Protein AF-0000000085142534 (afdb_homodimer)

Sequence (432 aa):
MHTCRMDHVSYAAGPEGLDATVARIAETLGIERIKGGVHPRFGTQNALFPMAGRQYLEVVEALDHPASLSAPFGQLVRARTEQGGGWMSWAVSTTDIGRFERRLGREAVPGNRRFPDGRELSWRQIGIKGTLADPQLPFILRWADGQEDMHPSQAAEPQATIERLNIAGSPERLAEWLGDDEDGQVQDVNIEYVAPSGTPGIVSVTFRTPKGEVTLMHTCRMDHVSYAAGPEGLDATVARIAETLGIERIKGGVHPRFGTQNALFPMAGRQYLEVVEALDHPASLSAPFGQLVRARTEQGGGWMSWAVSTTDIGRFERRLGREAVPGNRRFPDGRELSWRQIGIKGTLADPQLPFILRWADGQEDMHPSQAAEPQATIERLNIAGSPERLAEWLGDDEDGQVQDVNIEYVAPSGTPGIVSVTFRTPKGEVTL

pLDDT: mean 93.47, std 9.42, range [41.12, 98.88]

Radius of gyration: 22.51 Å; Cα contacts (8 Å, |Δi|>4): 1088; chains: 2; bounding box: 42×66×54 Å

Secondary structure (DSSP, 8-state):
----EEEEEEEE--TT-HHHHHHHHHHHHT---EEEEEETTTTEEEEEEEETTTEEEEEEEE-SSHHHHHSHHHHHHHHHHHTT-EEEEEEEE-S-HHHHHHHHTSPPEEEEEE-TTS-EEEEEEE---SSS--TTSPEEEEEPTT-GGGSGGGSS----EEEEEEEES-HHHHHHHH-TTS-S--BT--EEEE-TTSPSEEEEEEEEETTEEEE-/----EEEEEEEE--TT-HHHHHHHHHHHHT---EEEEEETTTTEEEEEEEETTTEEEEEEEE-SSHHHHHSHHHHHHHHHHHTT-EEEEEEEE-S-HHHHHHHHTSPPEEEEEE-TTS-EEEEEEE---SSS--TTSPEEEEEPTT-GGGSGGGSS----EEEEEEEES-HHHHHHHH-TTS-S--BT--EEEE-TTSPSEEEEEEEEETTEEEE-

Foldseek 3Di:
DKAWAWAEWEWADAPVDQVVRQVVVCVQQVHDKDFFFAWPQQQKGWIWAAAPPNYIYIYMYHHPDVNLVPPPVSVQSVVCRVVGITTGATEIETQCCVVLCVVVVHFFDKIWGADPVGDIWIKTWDADDDDDGQQQEHIYMYTDPPCSCVRRNNPDPHQKHFAEWEWQEDLVVQLVSVDDVYVSDHPPHHYDYDNPPDRTHTPWIWMQGPVGIDID/DKAWAWAEWEWADAPVDQVVRQVVVCVQQVHDKDFFFAWPQQQKGWIWAAAPPNYIYIYMYHHPDVNLVPPPVSVQSVVCNVVGITTGATEIETQCCVVLCVVVVHFFDKIWGADPVGDIWIKTWDADDDDDHQQQEHIYIYTDPPCSCVRRNNPDPHQKHFAEWEWQEDLVVQLVSVDDVHVSDHPPHHYDYDNPPDRTHTPWIWMQGPVGIDID

Solvent-accessible surface area (backbone atoms only — not comparable to full-atom values): 21788 Å² total; per-residue (Å²): 126,73,55,41,28,48,32,36,40,35,29,21,20,27,82,79,31,52,68,55,42,48,51,52,50,26,64,73,44,61,47,74,74,41,85,42,34,36,24,71,76,27,15,28,37,37,35,31,31,30,14,48,85,68,15,29,42,37,39,34,34,51,43,100,43,72,33,13,72,70,26,70,65,10,38,50,32,43,54,37,17,74,67,57,22,25,41,63,42,39,32,27,34,32,89,53,57,61,60,54,22,63,74,70,72,48,78,58,45,81,46,46,36,37,36,89,87,66,51,73,49,49,32,36,33,47,62,77,84,74,79,86,59,55,40,54,48,54,36,40,31,27,73,47,85,95,44,74,78,67,38,66,26,59,76,46,85,48,65,31,33,74,55,34,41,31,28,11,39,53,70,66,57,46,18,58,72,65,27,82,78,27,95,36,55,63,38,88,56,45,73,43,76,40,42,70,32,13,35,54,8,41,38,37,40,29,29,44,31,81,78,40,78,44,77,74,126,73,56,41,29,49,32,36,42,34,28,23,18,27,82,79,30,52,68,54,41,49,51,52,50,26,63,74,45,62,46,72,72,42,88,43,36,36,23,73,75,26,16,28,35,39,36,32,32,32,14,49,83,68,14,30,41,36,39,32,35,50,43,99,44,72,32,12,72,70,24,69,65,11,38,50,33,43,55,38,18,75,68,57,21,24,42,65,44,37,33,27,34,30,89,54,58,60,62,54,23,64,74,68,71,48,78,57,44,82,46,49,35,38,35,87,88,67,52,72,51,49,32,34,33,45,61,79,84,71,74,95,54,58,37,54,47,58,36,39,30,26,71,45,86,94,44,73,78,67,38,65,26,58,76,45,84,49,66,31,33,74,56,33,40,31,26,12,38,52,72,66,58,48,18,58,73,65,28,81,77,27,94,36,54,62,40,89,55,48,73,43,77,41,43,71,31,13,36,52,8,43,38,35,39,30,30,44,31,82,78,37,78,46,76,72

Structure (mmCIF, N/CA/C/O backbone):
data_AF-0000000085142534-model_v1
#
loop_
_entity.id
_entity.type
_entity.pdbx_description
1 polymer 'Glyoxalase-like domain-containing protein'
#
loop_
_atom_site.group_PDB
_atom_site.id
_atom_site.type_symbol
_atom_site.label_atom_id
_atom_site.label_alt_id
_atom_site.label_comp_id
_atom_site.label_asym_id
_atom_site.label_entity_id
_atom_site.label_seq_id
_atom_site.pdbx_PDB_ins_code
_atom_site.Cartn_x
_atom_site.Cartn_y
_atom_site.Cartn_z
_atom_site.occupancy
_atom_site.B_iso_or_equiv
_atom_site.auth_seq_id
_atom_site.auth_comp_id
_atom_site.auth_asym_id
_atom_site.auth_atom_id
_atom_site.pdbx_PDB_model_num
ATOM 1 N N . MET A 1 1 ? -18.672 -27.625 -3.578 1 50 1 MET A N 1
ATOM 2 C CA . MET A 1 1 ? -18.469 -26.297 -3.002 1 50 1 MET A CA 1
ATOM 3 C C . MET A 1 1 ? -17.203 -25.641 -3.574 1 50 1 MET A C 1
ATOM 5 O O . MET A 1 1 ? -16.141 -26.266 -3.604 1 50 1 MET A O 1
ATOM 9 N N . HIS A 1 2 ? -17.359 -24.656 -4.457 1 63.06 2 HIS A N 1
ATOM 10 C CA . HIS A 1 2 ? -16.25 -24.109 -5.234 1 63.06 2 HIS A CA 1
ATOM 11 C C . HIS A 1 2 ? -15.25 -23.375 -4.34 1 63.06 2 HIS A C 1
ATOM 13 O O . HIS A 1 2 ? -15.648 -22.516 -3.539 1 63.06 2 HIS A O 1
ATOM 19 N N . THR A 1 3 ? -14.031 -24.031 -4.09 1 83.44 3 THR A N 1
ATOM 20 C CA . THR A 1 3 ? -13.062 -23.656 -3.074 1 83.44 3 THR A CA 1
ATOM 21 C C . THR A 1 3 ? -11.945 -22.812 -3.686 1 83.44 3 THR A C 1
ATOM 23 O O . THR A 1 3 ? -11.625 -22.953 -4.867 1 83.44 3 THR A O 1
ATOM 26 N N . CYS A 1 4 ? -11.688 -21.781 -3.041 1 92.69 4 CYS A N 1
ATOM 27 C CA . CYS A 1 4 ? -10.477 -21.016 -3.326 1 92.69 4 CYS A CA 1
ATOM 28 C C . CYS A 1 4 ? -9.312 -21.5 -2.475 1 92.69 4 CYS A C 1
ATOM 30 O O . CYS A 1 4 ? -9.422 -21.594 -1.252 1 92.69 4 CYS A O 1
ATOM 32 N N . ARG A 1 5 ? -8.211 -21.828 -3.18 1 95.19 5 ARG A N 1
ATOM 33 C CA . ARG A 1 5 ? -7.023 -22.328 -2.49 1 95.19 5 ARG A CA 1
ATOM 34 C C . ARG A 1 5 ? -5.832 -21.391 -2.729 1 95.19 5 ARG A C 1
ATOM 36 O O . ARG A 1 5 ? -5.648 -20.891 -3.834 1 95.19 5 ARG A O 1
ATOM 43 N N . MET A 1 6 ? -5.023 -21.281 -1.663 1 97.25 6 MET A N 1
ATOM 44 C CA . MET A 1 6 ? -3.785 -20.531 -1.849 1 97.25 6 MET A CA 1
ATOM 45 C C . MET A 1 6 ? -2.953 -21.109 -2.982 1 97.25 6 MET A C 1
ATOM 47 O O . MET A 1 6 ? -2.752 -22.328 -3.041 1 97.25 6 MET A O 1
ATOM 51 N N . ASP A 1 7 ? -2.566 -20.266 -3.879 1 98.19 7 ASP A N 1
ATOM 52 C CA . ASP A 1 7 ? -1.769 -20.734 -5.008 1 98.19 7 ASP A CA 1
ATOM 53 C C . ASP A 1 7 ? -0.328 -20.234 -4.906 1 98.19 7 ASP A C 1
ATOM 55 O O . ASP A 1 7 ? 0.611 -21.031 -4.934 1 98.19 7 ASP A O 1
ATOM 59 N N . HIS A 1 8 ? -0.159 -18.891 -4.781 1 98.69 8 HIS A N 1
ATOM 60 C CA . HIS A 1 8 ? 1.217 -18.406 -4.691 1 98.69 8 HIS A CA 1
ATOM 61 C C . HIS A 1 8 ? 1.271 -16.969 -4.184 1 98.69 8 HIS A C 1
ATOM 63 O O . HIS A 1 8 ? 0.242 -16.297 -4.105 1 98.69 8 HIS A O 1
ATOM 69 N N . VAL A 1 9 ? 2.463 -16.578 -3.811 1 98.69 9 VAL A N 1
ATOM 70 C CA . VAL A 1 9 ? 2.805 -15.195 -3.488 1 98.69 9 VAL A CA 1
ATOM 71 C C . VAL A 1 9 ? 3.807 -14.664 -4.508 1 98.69 9 VAL A C 1
ATOM 73 O O . VAL A 1 9 ? 4.652 -15.406 -5.008 1 98.69 9 VAL A O 1
ATOM 76 N N . SER A 1 10 ? 3.631 -13.391 -4.785 1 98.5 10 SER A N 1
ATOM 77 C CA . SER A 1 10 ? 4.492 -12.758 -5.777 1 98.5 10 SER A CA 1
ATOM 78 C C . SER A 1 10 ? 5.348 -11.664 -5.152 1 98.5 10 SER A C 1
ATOM 80 O O . SER A 1 10 ? 4.836 -10.805 -4.434 1 98.5 10 SER A O 1
ATOM 82 N N . TYR A 1 11 ? 6.598 -11.719 -5.418 1 98.81 11 TYR A N 1
ATOM 83 C CA . TYR A 1 11 ? 7.641 -10.797 -4.98 1 98.81 11 TYR A CA 1
ATOM 84 C C . TYR A 1 11 ? 8.25 -10.055 -6.164 1 98.81 11 TYR A C 1
ATOM 86 O O . TYR A 1 11 ? 8.828 -10.68 -7.062 1 98.81 11 TYR A O 1
ATOM 94 N N . ALA A 1 12 ? 8.148 -8.75 -6.215 1 98.44 12 ALA A N 1
ATOM 95 C CA . ALA A 1 12 ? 8.758 -7.98 -7.293 1 98.44 12 ALA A CA 1
ATOM 96 C C . ALA A 1 12 ? 10.258 -7.82 -7.07 1 98.44 12 ALA A C 1
ATOM 98 O O . ALA A 1 12 ? 10.695 -7.473 -5.969 1 98.44 12 ALA A O 1
ATOM 99 N N . ALA A 1 13 ? 11.023 -8.062 -8.086 1 98.75 13 ALA A N 1
ATOM 100 C CA . ALA A 1 13 ? 12.453 -7.785 -8.023 1 98.75 13 ALA A CA 1
ATOM 101 C C . ALA A 1 13 ? 12.719 -6.301 -7.801 1 98.75 13 ALA A C 1
ATOM 103 O O . ALA A 1 13 ? 11.992 -5.449 -8.32 1 98.75 13 ALA A O 1
ATOM 104 N N . GLY A 1 14 ? 13.75 -6.074 -7.047 1 96.81 14 GLY A N 1
ATOM 105 C CA . GLY A 1 14 ? 14.164 -4.691 -6.848 1 96.81 14 GLY A CA 1
ATOM 106 C C . GLY A 1 14 ? 14.914 -4.121 -8.039 1 96.81 14 GLY A C 1
ATOM 107 O O . GLY A 1 14 ? 15 -4.758 -9.086 1 96.81 14 GLY A O 1
ATOM 108 N N . PRO A 1 15 ? 15.398 -2.902 -7.797 1 94.44 15 PRO A N 1
ATOM 109 C CA . PRO A 1 15 ? 16.125 -2.24 -8.883 1 94.44 15 PRO A CA 1
ATOM 110 C C . PRO A 1 15 ? 17.391 -2.996 -9.281 1 94.44 15 PRO A C 1
ATOM 112 O O . PRO A 1 15 ? 17.922 -2.789 -10.383 1 94.44 15 PRO A O 1
ATOM 115 N N . GLU A 1 16 ? 17.891 -3.865 -8.414 1 96.94 16 GLU A N 1
ATOM 116 C CA . GLU A 1 16 ? 19.094 -4.656 -8.703 1 96.94 16 GLU A CA 1
ATOM 117 C C . GLU A 1 16 ? 18.797 -5.746 -9.727 1 96.94 16 GLU A C 1
ATOM 119 O O . GLU A 1 16 ? 19.703 -6.352 -10.281 1 96.94 16 GLU A O 1
ATOM 124 N N . GLY A 1 17 ? 17.531 -6.043 -9.961 1 97.94 17 GLY A N 1
ATOM 125 C CA . GLY A 1 17 ? 17.141 -6.969 -11.016 1 97.94 17 GLY A CA 1
ATOM 126 C C . GLY A 1 17 ? 16.75 -8.336 -10.492 1 9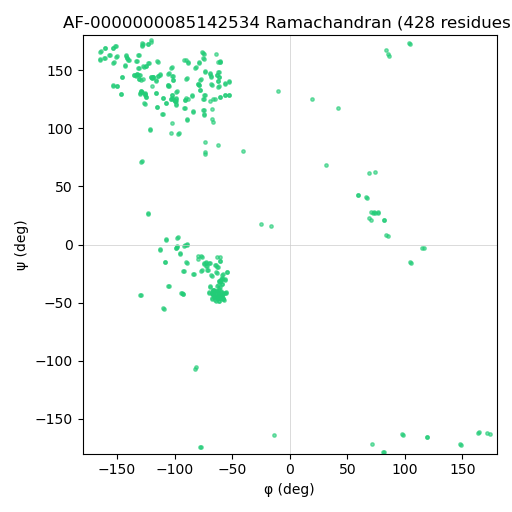7.94 17 GLY A C 1
ATOM 127 O O . GLY A 1 17 ? 16.938 -8.633 -9.312 1 97.94 17 GLY A O 1
ATOM 128 N N . LEU A 1 18 ? 16.266 -9.133 -11.391 1 98.5 18 LEU A N 1
ATOM 129 C CA . LEU A 1 18 ? 15.703 -10.43 -11.062 1 98.5 18 LEU A CA 1
ATOM 130 C C . LEU A 1 18 ? 16.766 -11.367 -10.5 1 98.5 18 LEU A C 1
ATOM 132 O O . LEU A 1 18 ? 16.562 -11.977 -9.445 1 98.5 18 LEU A O 1
ATOM 136 N N . ASP A 1 19 ? 17.859 -11.438 -11.156 1 98.31 19 ASP A N 1
ATOM 137 C CA . ASP A 1 19 ? 18.906 -12.383 -10.758 1 98.31 19 ASP A CA 1
ATOM 138 C C . ASP A 1 19 ? 19.406 -12.078 -9.352 1 98.31 19 ASP A C 1
ATOM 140 O O . ASP A 1 19 ? 19.547 -12.977 -8.523 1 98.31 19 ASP A O 1
ATOM 144 N N . ALA A 1 20 ? 19.656 -10.828 -9.07 1 98.62 20 ALA A N 1
ATOM 145 C CA . ALA A 1 20 ? 20.172 -10.43 -7.766 1 98.62 20 ALA A CA 1
ATOM 146 C C . ALA A 1 20 ? 19.125 -10.656 -6.672 1 98.62 20 ALA A C 1
ATOM 148 O O . ALA A 1 20 ? 19.453 -11.133 -5.582 1 98.62 20 ALA A O 1
ATOM 149 N N . THR A 1 21 ? 17.906 -10.344 -6.926 1 98.69 21 THR A N 1
ATOM 150 C CA . THR A 1 21 ? 16.828 -10.547 -5.973 1 98.69 21 THR A CA 1
ATOM 151 C C . THR A 1 21 ? 16.641 -12.023 -5.664 1 98.69 21 THR A C 1
ATOM 153 O O . THR A 1 21 ? 16.516 -12.414 -4.496 1 98.69 21 THR A O 1
ATOM 156 N N . VAL A 1 22 ? 16.672 -12.82 -6.695 1 98.75 22 VAL A N 1
ATOM 157 C CA . VAL A 1 22 ? 16.484 -14.266 -6.555 1 98.75 22 VAL A CA 1
ATOM 158 C C . VAL A 1 22 ? 17.625 -14.859 -5.742 1 98.75 22 VAL A C 1
ATOM 160 O O . VAL A 1 22 ? 17.406 -15.711 -4.875 1 98.75 22 VAL A O 1
ATOM 163 N N . ALA A 1 23 ? 18.812 -14.414 -6.078 1 98.62 23 ALA A N 1
ATOM 164 C CA . ALA A 1 23 ? 19.969 -14.906 -5.344 1 98.62 23 ALA A CA 1
ATOM 165 C C . ALA A 1 23 ? 19.844 -14.602 -3.855 1 98.62 23 ALA A C 1
ATOM 167 O O . ALA A 1 23 ? 20.125 -15.461 -3.016 1 98.62 23 ALA A O 1
ATOM 168 N N . ARG A 1 24 ? 19.438 -13.43 -3.51 1 98.38 24 ARG A N 1
ATOM 169 C CA . ARG A 1 24 ? 19.266 -13.031 -2.115 1 98.38 24 ARG A CA 1
ATOM 170 C C . ARG A 1 24 ? 18.203 -13.875 -1.43 1 98.38 24 ARG A C 1
ATOM 172 O O . ARG A 1 24 ? 18.391 -14.344 -0.309 1 98.38 24 ARG A O 1
ATOM 179 N N . ILE A 1 25 ? 17.109 -14.07 -2.061 1 98.62 25 ILE A N 1
ATOM 180 C CA . ILE A 1 25 ? 16 -14.828 -1.493 1 98.62 25 ILE A CA 1
ATOM 181 C C . ILE A 1 25 ? 16.406 -16.297 -1.317 1 98.62 25 ILE A C 1
ATOM 183 O O . ILE A 1 25 ? 16.141 -16.891 -0.275 1 98.62 25 ILE A O 1
ATOM 187 N N . ALA A 1 26 ? 17.047 -16.828 -2.355 1 98.69 26 ALA A N 1
ATOM 188 C CA . ALA A 1 26 ? 17.516 -18.203 -2.287 1 98.69 26 ALA A CA 1
ATOM 189 C C . ALA A 1 26 ? 18.469 -18.406 -1.114 1 98.69 26 ALA A C 1
ATOM 191 O O . ALA A 1 26 ? 18.359 -19.391 -0.377 1 98.69 26 ALA A O 1
ATOM 192 N N . GLU A 1 27 ? 19.391 -17.484 -0.995 1 98.56 27 GLU A N 1
ATOM 193 C CA . GLU A 1 27 ? 20.359 -17.547 0.106 1 98.56 27 GLU A CA 1
ATOM 194 C C . GLU A 1 27 ? 19.656 -17.453 1.456 1 98.56 27 GLU A C 1
ATOM 196 O O . GLU A 1 27 ? 19.953 -18.203 2.379 1 98.56 27 GLU A O 1
ATOM 201 N N . THR A 1 28 ? 18.734 -16.594 1.604 1 98.38 28 THR A N 1
ATOM 202 C CA . THR A 1 28 ? 18.031 -16.359 2.859 1 98.38 28 THR A CA 1
ATOM 203 C C . THR A 1 28 ? 17.188 -17.578 3.246 1 98.38 28 THR A C 1
ATOM 205 O O . THR A 1 28 ? 17.172 -17.984 4.41 1 98.38 28 THR A O 1
ATOM 208 N N . LEU A 1 29 ? 16.516 -18.141 2.248 1 98.44 29 LEU A N 1
ATOM 209 C CA . LEU A 1 29 ? 15.625 -19.266 2.512 1 98.44 29 LEU A CA 1
ATOM 210 C C . LEU A 1 29 ? 16.406 -20.578 2.555 1 98.44 29 LEU A C 1
ATOM 212 O O . LEU A 1 29 ? 15.93 -21.562 3.123 1 98.44 29 LEU A O 1
ATOM 216 N N . GLY A 1 30 ? 17.531 -20.625 1.888 1 98.44 30 GLY A N 1
ATOM 217 C CA . GLY A 1 30 ? 18.312 -21.844 1.8 1 98.44 30 GLY A CA 1
ATOM 218 C C . GLY A 1 30 ? 17.734 -22.859 0.83 1 98.44 30 GLY A C 1
ATOM 219 O O . GLY A 1 30 ? 17.797 -24.062 1.074 1 98.44 30 GLY A O 1
ATOM 220 N N . ILE A 1 31 ? 17.031 -22.375 -0.161 1 98.38 31 ILE A N 1
ATOM 221 C CA . ILE A 1 31 ? 16.438 -23.25 -1.152 1 98.38 31 ILE A CA 1
ATOM 222 C C . ILE A 1 31 ? 16.812 -22.781 -2.557 1 98.38 31 ILE A C 1
ATOM 224 O O . ILE A 1 31 ? 17.328 -21.672 -2.73 1 98.38 31 ILE A O 1
ATOM 228 N N . GLU A 1 32 ? 16.5 -23.578 -3.523 1 97.25 32 GLU A N 1
ATOM 229 C CA . GLU A 1 32 ? 16.938 -23.312 -4.895 1 97.25 32 GLU A CA 1
ATOM 230 C C . GLU A 1 32 ? 15.766 -22.812 -5.746 1 97.25 32 GLU A C 1
ATOM 232 O O . GLU A 1 32 ? 14.641 -23.281 -5.602 1 97.25 32 GLU A O 1
ATOM 237 N N . ARG A 1 33 ? 16.141 -21.969 -6.645 1 95.94 33 ARG A N 1
ATOM 238 C CA . ARG A 1 33 ? 15.164 -21.438 -7.59 1 95.94 33 ARG A CA 1
ATOM 239 C C . ARG A 1 33 ? 15.086 -22.312 -8.844 1 95.94 33 ARG A C 1
ATOM 241 O O . ARG A 1 33 ? 16.016 -23.078 -9.133 1 95.94 33 ARG A O 1
ATOM 248 N N . ILE A 1 34 ? 13.961 -22.172 -9.523 1 95.5 34 ILE A N 1
ATOM 249 C CA . ILE A 1 34 ? 13.789 -22.688 -10.875 1 95.5 34 ILE A CA 1
ATOM 250 C C . ILE A 1 34 ? 13.555 -21.531 -11.844 1 95.5 34 ILE A C 1
ATOM 252 O O . ILE A 1 34 ? 12.867 -20.562 -11.508 1 95.5 34 ILE A O 1
ATOM 256 N N . LYS A 1 35 ? 14.164 -21.688 -13.008 1 94.25 35 LYS A N 1
ATOM 257 C CA . LYS A 1 35 ? 13.867 -20.688 -14.031 1 94.25 35 LYS A CA 1
ATOM 258 C C . LYS A 1 35 ? 12.406 -20.75 -14.453 1 94.25 35 LYS A C 1
ATOM 260 O O . LYS A 1 35 ? 11.883 -21.812 -14.766 1 94.25 35 LYS A O 1
ATOM 265 N N . GLY A 1 36 ? 11.789 -19.719 -14.367 1 95.56 36 GLY A N 1
ATOM 266 C CA . GLY A 1 36 ? 10.414 -19.625 -14.82 1 95.56 36 GLY A CA 1
ATOM 267 C C . GLY A 1 36 ? 10.289 -19.406 -16.312 1 95.56 36 GLY A C 1
ATOM 268 O O . GLY A 1 36 ? 10.539 -20.312 -17.109 1 95.56 36 GLY A O 1
ATOM 269 N N . GLY A 1 37 ? 9.906 -18.141 -16.656 1 96.38 37 GLY A N 1
ATOM 270 C CA . GLY A 1 37 ? 9.742 -17.781 -18.062 1 96.38 37 GLY A CA 1
ATOM 271 C C . GLY A 1 37 ? 9.164 -16.391 -18.25 1 96.38 37 GLY A C 1
ATOM 272 O O . GLY A 1 37 ? 9.273 -15.539 -17.375 1 96.38 37 GLY A O 1
ATOM 273 N N . VAL A 1 38 ? 8.711 -16.25 -19.422 1 96.94 38 VAL A N 1
ATOM 274 C CA . VAL A 1 38 ? 8.219 -14.93 -19.812 1 96.94 38 VAL A CA 1
ATOM 275 C C . VAL A 1 38 ? 6.691 -14.938 -19.859 1 96.94 38 VAL A C 1
ATOM 277 O O . VAL A 1 38 ? 6.086 -15.93 -20.281 1 96.94 38 VAL A O 1
ATOM 280 N N . HIS A 1 39 ? 6.078 -13.891 -19.344 1 97.88 39 HIS A N 1
ATOM 281 C CA . HIS A 1 39 ? 4.672 -13.609 -19.578 1 97.88 39 HIS A CA 1
ATOM 282 C C . HIS A 1 39 ? 4.5 -12.602 -20.719 1 97.88 39 HIS A C 1
ATOM 284 O O . HIS A 1 39 ? 4.477 -11.391 -20.484 1 97.88 39 HIS A O 1
ATOM 290 N N . PRO A 1 40 ? 4.281 -13.047 -21.875 1 95.75 40 PRO A N 1
ATOM 291 C CA . PRO A 1 40 ? 4.227 -12.109 -23 1 95.75 40 PRO A CA 1
ATOM 292 C C . PRO A 1 40 ? 3.109 -11.078 -22.844 1 95.75 40 PRO A C 1
ATOM 294 O O . PRO A 1 40 ? 3.305 -9.898 -23.156 1 95.75 40 PRO A O 1
ATOM 297 N N . ARG A 1 41 ? 2.004 -11.469 -22.328 1 95.06 41 ARG A N 1
ATOM 298 C CA . ARG A 1 41 ? 0.839 -10.594 -22.234 1 95.06 41 ARG A CA 1
ATOM 299 C C . ARG A 1 41 ? 1.057 -9.5 -21.188 1 95.06 41 ARG A C 1
ATOM 301 O O . ARG A 1 41 ? 0.408 -8.453 -21.219 1 95.06 41 ARG A O 1
ATOM 308 N N . PHE A 1 42 ? 1.996 -9.789 -20.266 1 95.69 42 PHE A N 1
ATOM 309 C CA . PHE A 1 42 ? 2.195 -8.867 -19.141 1 95.69 42 PHE A CA 1
ATOM 310 C C . PHE A 1 42 ? 3.512 -8.109 -19.297 1 95.69 42 PHE A C 1
ATOM 312 O O . PHE A 1 42 ? 3.764 -7.141 -18.578 1 95.69 42 PHE A O 1
ATOM 319 N N . GLY A 1 43 ? 4.383 -8.594 -20.188 1 97.56 43 GLY A N 1
ATOM 320 C CA . GLY A 1 43 ? 5.711 -8.016 -20.312 1 97.56 43 GLY A CA 1
ATOM 321 C C . GLY A 1 43 ? 6.574 -8.242 -19.078 1 97.56 43 GLY A C 1
ATOM 322 O O . GLY A 1 43 ? 7.254 -7.324 -18.609 1 97.56 43 GLY A O 1
ATOM 323 N N . THR A 1 44 ? 6.504 -9.453 -18.5 1 98.12 44 THR A N 1
ATOM 324 C CA . THR A 1 44 ? 7.277 -9.773 -17.312 1 98.12 44 THR A CA 1
ATOM 325 C C . THR A 1 44 ? 8 -11.109 -17.469 1 98.12 44 THR A C 1
ATOM 327 O O . THR A 1 44 ? 7.703 -11.875 -18.391 1 98.12 44 THR A O 1
ATOM 330 N N . GLN A 1 45 ? 8.953 -11.344 -16.672 1 98.12 45 GLN A N 1
ATOM 331 C CA . GLN A 1 45 ? 9.586 -12.648 -16.484 1 98.12 45 GLN A CA 1
ATOM 332 C C . GLN A 1 45 ? 9.727 -12.992 -15.008 1 98.12 45 GLN A C 1
ATOM 334 O O . GLN A 1 45 ? 9.727 -12.102 -14.156 1 98.12 45 GLN A O 1
ATOM 339 N N . ASN A 1 46 ? 9.844 -14.32 -14.758 1 98.31 46 ASN A N 1
ATOM 340 C CA . ASN A 1 46 ? 9.859 -14.672 -13.336 1 98.31 46 ASN A CA 1
ATOM 341 C C . ASN A 1 46 ? 10.828 -15.82 -13.062 1 98.31 46 ASN A C 1
ATOM 343 O O . ASN A 1 46 ? 11.391 -16.406 -13.992 1 98.31 46 ASN A O 1
ATOM 347 N N . ALA A 1 47 ? 11.172 -15.961 -11.859 1 98.25 47 ALA A N 1
ATOM 348 C CA . ALA A 1 47 ? 11.75 -17.141 -11.234 1 98.25 47 ALA A CA 1
ATOM 349 C C . ALA A 1 47 ? 10.812 -17.734 -10.188 1 98.25 47 ALA A C 1
ATOM 351 O O . ALA A 1 47 ? 9.961 -17.031 -9.648 1 98.25 47 ALA A O 1
ATOM 352 N N . LEU A 1 48 ? 11.031 -18.984 -9.945 1 98.38 48 LEU A N 1
ATOM 353 C CA . LEU A 1 48 ? 10.055 -19.688 -9.117 1 98.38 48 LEU A CA 1
ATOM 354 C C . LEU A 1 48 ? 10.758 -20.453 -7.996 1 98.38 48 LEU A C 1
ATOM 356 O O . LEU A 1 48 ? 11.844 -21 -8.195 1 98.38 48 LEU A O 1
ATOM 360 N N . PHE A 1 49 ? 10.125 -20.531 -6.863 1 98.81 49 PHE A N 1
ATOM 361 C CA . PHE A 1 49 ? 10.461 -21.438 -5.77 1 98.81 49 PHE A CA 1
ATOM 362 C C . PHE A 1 49 ? 9.289 -22.344 -5.438 1 98.81 49 PHE A C 1
ATOM 364 O O . PHE A 1 49 ? 8.344 -21.938 -4.766 1 98.81 49 PHE A O 1
ATOM 371 N N . PRO A 1 50 ? 9.32 -23.594 -5.957 1 98.5 50 PRO A N 1
ATOM 372 C CA . PRO A 1 50 ? 8.242 -24.516 -5.594 1 98.5 50 PRO A CA 1
ATOM 373 C C . PRO A 1 50 ? 8.102 -24.703 -4.086 1 98.5 50 PRO A C 1
ATOM 375 O O . PRO A 1 50 ? 9.109 -24.781 -3.377 1 98.5 50 PRO A O 1
ATOM 378 N N . MET A 1 51 ? 6.934 -24.734 -3.602 1 98.62 51 MET A N 1
ATOM 379 C CA . MET A 1 51 ? 6.598 -24.953 -2.195 1 98.62 51 MET A CA 1
ATOM 380 C C . MET A 1 51 ? 5.676 -26.156 -2.027 1 98.62 51 MET A C 1
ATOM 382 O O . MET A 1 51 ? 4.957 -26.516 -2.957 1 98.62 51 MET A O 1
ATOM 386 N N . ALA A 1 52 ? 5.684 -26.734 -0.853 1 98.19 52 ALA A N 1
ATOM 387 C CA . ALA A 1 52 ? 4.723 -27.781 -0.539 1 98.19 52 ALA A CA 1
ATOM 388 C C . ALA A 1 52 ? 3.291 -27.266 -0.635 1 98.19 52 ALA A C 1
ATOM 390 O O . ALA A 1 52 ? 3.057 -26.062 -0.592 1 98.19 52 ALA A O 1
ATOM 391 N N . GLY A 1 53 ? 2.357 -28.234 -0.835 1 97.31 53 GLY A N 1
ATOM 392 C CA . GLY A 1 53 ? 0.949 -27.875 -0.849 1 97.31 53 GLY A CA 1
ATOM 393 C C . GLY A 1 53 ? 0.487 -27.328 -2.184 1 97.31 53 GLY A C 1
ATOM 394 O O . GLY A 1 53 ? -0.465 -26.547 -2.24 1 97.31 53 GLY A O 1
ATOM 395 N N . ARG A 1 54 ? 1.217 -27.625 -3.256 1 97.62 54 ARG A N 1
ATOM 396 C CA . ARG A 1 54 ? 0.917 -27.141 -4.598 1 97.62 54 ARG A CA 1
ATOM 397 C C . ARG A 1 54 ? 0.918 -25.625 -4.645 1 97.62 54 ARG A C 1
ATOM 399 O O . ARG A 1 54 ? 0.002 -25 -5.199 1 97.62 54 ARG A O 1
ATOM 406 N N . GLN A 1 55 ? 1.893 -25.031 -4 1 98.69 55 GLN A N 1
ATOM 407 C CA . GLN A 1 55 ? 2.082 -23.578 -3.949 1 98.69 55 GLN A CA 1
ATOM 408 C C . GLN A 1 55 ? 3.465 -23.188 -4.465 1 98.69 55 GLN A C 1
ATOM 410 O O . GLN A 1 55 ? 4.293 -24.062 -4.754 1 98.69 55 GLN A O 1
ATOM 415 N N . TYR A 1 56 ? 3.688 -21.844 -4.617 1 98.81 56 TYR A N 1
ATOM 416 C CA . TYR A 1 56 ? 5.031 -21.406 -4.984 1 98.81 56 TYR A CA 1
ATOM 417 C C . TYR A 1 56 ? 5.23 -19.938 -4.66 1 98.81 56 TYR A C 1
ATOM 419 O O . TYR A 1 56 ? 4.258 -19.203 -4.434 1 98.81 56 TYR A O 1
ATOM 427 N N . LEU A 1 57 ? 6.453 -19.562 -4.566 1 98.88 57 LEU A N 1
ATOM 428 C CA . LEU A 1 57 ? 6.895 -18.172 -4.539 1 98.88 57 LEU A CA 1
ATOM 429 C C . LEU A 1 57 ? 7.371 -17.734 -5.918 1 98.88 57 LEU A C 1
ATOM 431 O O . LEU A 1 57 ? 8.281 -18.344 -6.492 1 98.88 57 LEU A O 1
ATOM 435 N N . GLU A 1 58 ? 6.727 -16.75 -6.383 1 98.81 58 GLU A N 1
ATOM 436 C CA . GLU A 1 58 ? 7.125 -16.141 -7.648 1 98.81 58 GLU A CA 1
ATOM 437 C C . GLU A 1 58 ? 7.945 -14.867 -7.41 1 98.81 58 GLU A C 1
ATOM 439 O O . GLU A 1 58 ? 7.504 -13.961 -6.699 1 98.81 58 GLU A O 1
ATOM 444 N N . VAL A 1 59 ? 9.133 -14.789 -7.934 1 98.88 59 VAL A N 1
ATOM 445 C CA . VAL A 1 59 ? 9.867 -13.539 -8.047 1 98.88 59 VAL A CA 1
ATOM 446 C C . VAL A 1 59 ? 9.781 -13.016 -9.477 1 98.88 59 VAL A C 1
ATOM 448 O O . VAL A 1 59 ? 10.125 -13.719 -10.422 1 98.88 59 VAL A O 1
ATOM 451 N N . VAL A 1 60 ? 9.336 -11.781 -9.633 1 98.75 60 VAL A N 1
ATOM 452 C CA . VAL A 1 60 ? 8.945 -11.336 -10.961 1 98.75 60 VAL A CA 1
ATOM 453 C C . VAL A 1 60 ? 9.562 -9.969 -11.25 1 98.75 60 VAL A C 1
ATOM 455 O O . VAL A 1 60 ? 9.758 -9.164 -10.336 1 98.75 60 VAL A O 1
ATOM 458 N N . GLU A 1 61 ? 9.914 -9.68 -12.477 1 98.62 61 GLU A N 1
ATOM 459 C CA . GLU A 1 61 ? 10.43 -8.398 -12.953 1 98.62 61 GLU A CA 1
ATOM 460 C C . GLU A 1 61 ? 9.734 -7.969 -14.242 1 98.62 61 GLU A C 1
ATOM 462 O O . GLU A 1 61 ? 9.375 -8.805 -15.07 1 98.62 61 GLU A O 1
ATOM 467 N N . ALA A 1 62 ? 9.531 -6.723 -14.414 1 97.81 62 ALA A N 1
ATOM 468 C CA . ALA A 1 62 ? 9.008 -6.176 -15.656 1 97.81 62 ALA A CA 1
ATOM 469 C C . ALA A 1 62 ? 10.094 -6.082 -16.719 1 97.81 62 ALA A C 1
ATOM 471 O O . ALA A 1 62 ? 11.227 -5.699 -16.422 1 97.81 62 ALA A O 1
ATOM 472 N N . LEU A 1 63 ? 9.758 -6.453 -17.891 1 97.38 63 LEU A N 1
ATOM 473 C CA . LEU A 1 63 ? 10.664 -6.312 -19.016 1 97.38 63 LEU A CA 1
ATOM 474 C C . LEU A 1 63 ? 10.508 -4.945 -19.672 1 97.38 63 LEU A C 1
ATOM 476 O O . LEU A 1 63 ? 9.5 -4.266 -19.469 1 97.38 63 LEU A O 1
ATOM 480 N N . ASP A 1 64 ? 11.609 -4.582 -20.344 1 95.06 64 ASP A N 1
ATOM 481 C CA . ASP A 1 64 ? 11.477 -3.396 -21.188 1 95.06 64 ASP A CA 1
ATOM 482 C C . ASP A 1 64 ? 10.656 -3.701 -22.438 1 95.06 64 ASP A C 1
ATOM 484 O O . ASP A 1 64 ? 11.211 -3.971 -23.5 1 95.06 64 ASP A O 1
ATOM 488 N N . HIS A 1 65 ? 9.438 -3.758 -22.344 1 94.38 65 HIS A N 1
ATOM 489 C CA . HIS A 1 65 ? 8.461 -4.121 -23.375 1 94.38 65 HIS A CA 1
ATOM 490 C C . HIS A 1 65 ? 7.172 -3.328 -23.203 1 94.38 65 HIS A C 1
ATOM 492 O O . HIS A 1 65 ? 6.723 -3.09 -22.078 1 94.38 65 HIS A O 1
ATOM 498 N N . PRO A 1 66 ? 6.484 -2.93 -24.266 1 94.06 66 PRO A N 1
ATOM 499 C CA . PRO A 1 66 ? 5.258 -2.137 -24.188 1 94.06 66 PRO A CA 1
ATOM 500 C C . PRO A 1 66 ? 4.164 -2.816 -23.359 1 94.06 66 PRO A C 1
ATOM 502 O O . PRO A 1 66 ? 3.348 -2.137 -22.734 1 94.06 66 PRO A O 1
ATOM 505 N N . ALA A 1 67 ? 4.184 -4.109 -23.359 1 90.38 67 ALA A N 1
ATOM 506 C CA . ALA A 1 67 ? 3.156 -4.852 -22.625 1 90.38 67 ALA A CA 1
ATOM 507 C C . ALA A 1 67 ? 3.219 -4.551 -21.141 1 90.38 67 ALA A C 1
ATOM 509 O O . ALA A 1 67 ? 2.191 -4.547 -20.453 1 90.38 67 ALA A O 1
ATOM 510 N N . SER A 1 68 ? 4.414 -4.34 -20.578 1 93 68 SER A N 1
ATOM 511 C CA . SER A 1 68 ? 4.543 -4.07 -19.156 1 93 68 SER A CA 1
ATOM 512 C C . SER A 1 68 ? 3.984 -2.697 -18.797 1 93 68 SER A C 1
ATOM 514 O O . SER A 1 68 ? 3.688 -2.424 -17.625 1 93 68 SER A O 1
ATOM 516 N N . LEU A 1 69 ? 3.793 -1.884 -19.797 1 91.56 69 LEU A N 1
ATOM 517 C CA . LEU A 1 69 ? 3.246 -0.548 -19.578 1 91.56 69 LEU A CA 1
ATOM 518 C C . LEU A 1 69 ? 1.727 -0.554 -19.719 1 91.56 69 LEU A C 1
ATOM 520 O O . LEU A 1 69 ? 1.044 0.292 -19.141 1 91.56 69 LEU A O 1
ATOM 524 N N . SER A 1 70 ? 1.257 -1.539 -20.422 1 91.56 70 SER A N 1
ATOM 525 C CA . SER A 1 70 ? -0.165 -1.498 -20.75 1 91.56 70 SER A CA 1
ATOM 526 C C . SER A 1 70 ? -0.954 -2.494 -19.906 1 91.56 70 SER A C 1
ATOM 528 O O . SER A 1 70 ? -2.082 -2.213 -19.484 1 91.56 70 SER A O 1
ATOM 530 N N . ALA A 1 71 ? -0.383 -3.684 -19.594 1 90.12 71 ALA A N 1
ATOM 531 C CA . ALA A 1 71 ? -1.082 -4.711 -18.828 1 90.12 71 ALA A CA 1
ATOM 532 C C . ALA A 1 71 ? -1.062 -4.395 -17.328 1 90.12 71 ALA A C 1
ATOM 534 O O . ALA A 1 71 ? -0.014 -4.059 -16.781 1 90.12 71 ALA A O 1
ATOM 535 N N . PRO A 1 72 ? -2.121 -4.582 -16.641 1 87.56 72 PRO A N 1
ATOM 536 C CA . PRO A 1 72 ? -2.209 -4.246 -15.219 1 87.56 72 PRO A CA 1
ATOM 537 C C . PRO A 1 72 ? -1.139 -4.945 -14.383 1 87.56 72 PRO A C 1
ATOM 539 O O . PRO A 1 72 ? -0.529 -4.324 -13.508 1 87.56 72 PRO A O 1
ATOM 542 N N . PHE A 1 73 ? -0.903 -6.133 -14.656 1 91.12 73 PHE A N 1
ATOM 543 C CA . PHE A 1 73 ? 0.095 -6.852 -13.875 1 91.12 73 PHE A CA 1
ATOM 544 C C . PHE A 1 73 ? 1.489 -6.293 -14.125 1 91.12 73 PHE A C 1
ATOM 546 O O . PHE A 1 73 ? 2.27 -6.105 -13.188 1 91.12 73 PHE A O 1
ATOM 553 N N . GLY A 1 74 ? 1.82 -6.094 -15.391 1 93.5 74 GLY A N 1
ATOM 554 C CA . GLY A 1 74 ? 3.092 -5.465 -15.703 1 93.5 74 GLY A CA 1
ATOM 555 C C . GLY A 1 74 ? 3.277 -4.121 -15.031 1 93.5 74 GLY A C 1
ATOM 556 O O . GLY A 1 74 ? 4.355 -3.822 -14.508 1 93.5 74 GLY A O 1
ATOM 557 N N . GLN A 1 75 ? 2.25 -3.346 -15.008 1 90.88 75 GLN A N 1
ATOM 558 C CA . GLN A 1 75 ? 2.281 -2.045 -14.352 1 90.88 75 GLN A CA 1
ATOM 559 C C . GLN 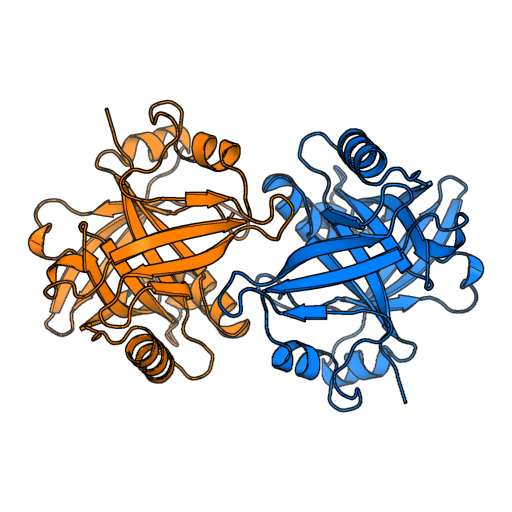A 1 75 ? 2.521 -2.195 -12.852 1 90.88 75 GLN A C 1
ATOM 561 O O . GLN A 1 75 ? 3.283 -1.429 -12.258 1 90.88 75 GLN A O 1
ATOM 566 N N . LEU A 1 76 ? 1.883 -3.201 -12.289 1 91.88 76 LEU A N 1
ATOM 567 C CA . LEU A 1 76 ? 2.043 -3.463 -10.867 1 91.88 76 LEU A CA 1
ATOM 568 C C . LEU A 1 76 ? 3.484 -3.836 -10.539 1 91.88 76 LEU A C 1
ATOM 570 O O . LEU A 1 76 ? 4.055 -3.336 -9.562 1 91.88 76 LEU A O 1
ATOM 574 N N . VAL A 1 77 ? 4.043 -4.668 -11.32 1 95.38 77 VAL A N 1
ATOM 575 C CA . VAL A 1 77 ? 5.414 -5.109 -11.102 1 95.38 77 VAL A CA 1
ATOM 576 C C . VAL A 1 77 ? 6.367 -3.92 -11.211 1 95.38 77 VAL A C 1
ATOM 578 O O . VAL A 1 77 ? 7.234 -3.727 -10.359 1 95.38 77 VAL A O 1
ATOM 581 N N . ARG A 1 78 ? 6.188 -3.098 -12.219 1 94 78 ARG A N 1
ATOM 582 C CA . ARG A 1 78 ? 7.039 -1.933 -12.422 1 94 78 ARG A CA 1
ATOM 583 C C . ARG A 1 78 ? 6.949 -0.972 -11.242 1 94 78 ARG A C 1
ATOM 585 O O . ARG A 1 78 ? 7.973 -0.497 -10.742 1 94 78 ARG A O 1
ATOM 592 N N . ALA A 1 79 ? 5.758 -0.687 -10.867 1 90.88 79 ALA A N 1
ATOM 593 C CA . ALA A 1 79 ? 5.551 0.236 -9.758 1 90.88 79 ALA A CA 1
ATOM 594 C C . ALA A 1 79 ? 6.227 -0.272 -8.492 1 90.88 79 ALA A C 1
ATOM 596 O O . ALA A 1 79 ? 6.883 0.493 -7.777 1 90.88 79 ALA A O 1
ATOM 597 N N . ARG A 1 80 ? 6.078 -1.57 -8.234 1 94.62 80 ARG A N 1
ATOM 598 C CA . ARG A 1 80 ? 6.648 -2.133 -7.016 1 94.62 80 ARG A CA 1
ATOM 599 C C . ARG A 1 80 ? 8.172 -2.158 -7.086 1 94.62 80 ARG A C 1
ATOM 601 O O . ARG A 1 80 ? 8.852 -1.949 -6.078 1 94.62 80 ARG A O 1
ATOM 608 N N . THR A 1 81 ? 8.711 -2.406 -8.234 1 95.25 81 THR A N 1
ATOM 609 C CA . THR A 1 81 ? 10.156 -2.336 -8.43 1 95.25 81 THR A CA 1
ATOM 610 C C . THR A 1 81 ? 10.68 -0.932 -8.133 1 95.25 81 THR A C 1
ATOM 612 O O . THR A 1 81 ? 11.688 -0.77 -7.449 1 95.25 81 THR A O 1
ATOM 615 N N . GLU A 1 82 ? 9.969 0.036 -8.625 1 91.12 82 GLU A N 1
ATOM 616 C CA . GLU A 1 82 ? 10.359 1.428 -8.422 1 91.12 82 GLU A CA 1
ATOM 617 C C . GLU A 1 82 ? 10.328 1.795 -6.938 1 91.12 82 GLU A C 1
ATOM 619 O O . GLU A 1 82 ? 11.078 2.66 -6.492 1 91.12 82 GLU A O 1
ATOM 624 N N . GLN A 1 83 ? 9.539 1.074 -6.207 1 92.75 83 GLN A N 1
ATOM 625 C CA . GLN A 1 83 ? 9.414 1.329 -4.777 1 92.75 83 GLN A CA 1
ATOM 626 C C . GLN A 1 83 ? 10.445 0.535 -3.984 1 92.75 83 GLN A C 1
ATOM 628 O O . GLN A 1 83 ? 10.414 0.513 -2.754 1 92.75 83 GLN A O 1
ATOM 633 N N . GLY A 1 84 ? 11.266 -0.212 -4.668 1 93.94 84 GLY A N 1
ATOM 634 C CA . GLY A 1 84 ? 12.336 -0.934 -4.004 1 93.94 84 GLY A CA 1
ATOM 635 C C . GLY A 1 84 ? 12.188 -2.441 -4.09 1 93.94 84 GLY A C 1
ATOM 636 O O . GLY A 1 84 ? 13.023 -3.184 -3.578 1 93.94 84 GLY A O 1
ATOM 637 N N . GLY A 1 85 ? 11.055 -2.92 -4.719 1 96.94 85 GLY A N 1
ATOM 638 C CA . GLY A 1 85 ? 10.781 -4.348 -4.762 1 96.94 85 GLY A CA 1
ATOM 639 C C . GLY A 1 85 ? 10.133 -4.867 -3.488 1 96.94 85 GLY A C 1
ATOM 640 O O . GLY A 1 85 ? 9.805 -4.09 -2.592 1 96.94 85 GLY A O 1
ATOM 641 N N . GLY A 1 86 ? 9.883 -6.25 -3.49 1 98.12 86 GLY A N 1
ATOM 642 C CA . GLY A 1 86 ? 9.273 -6.848 -2.314 1 98.12 86 GLY A CA 1
ATOM 643 C C . GLY A 1 86 ? 7.938 -7.512 -2.609 1 98.12 86 GLY A C 1
ATOM 644 O O . GLY A 1 86 ? 7.617 -7.785 -3.77 1 98.12 86 GLY A O 1
ATOM 645 N N . TRP A 1 87 ? 7.203 -7.801 -1.527 1 98.38 87 TRP A N 1
ATOM 646 C CA . TRP A 1 87 ? 5.891 -8.414 -1.676 1 98.38 87 TRP A CA 1
ATOM 647 C C . TRP A 1 87 ? 4.945 -7.504 -2.451 1 98.38 87 TRP A C 1
ATOM 649 O O . TRP A 1 87 ? 4.867 -6.305 -2.18 1 98.38 87 TRP A O 1
ATOM 659 N N . MET A 1 88 ? 4.227 -8.148 -3.375 1 95.75 88 MET A N 1
ATOM 660 C CA . MET A 1 88 ? 3.426 -7.344 -4.297 1 95.75 88 MET A CA 1
ATOM 661 C C . MET A 1 88 ? 1.99 -7.855 -4.352 1 95.75 88 MET A C 1
ATOM 663 O O . MET A 1 88 ? 1.046 -7.062 -4.359 1 95.75 88 MET A O 1
ATOM 667 N N . SER A 1 89 ? 1.841 -9.148 -4.414 1 95.88 89 SER A N 1
ATOM 668 C CA . SER A 1 89 ? 0.511 -9.727 -4.57 1 95.88 89 SER A CA 1
ATOM 669 C C . SER A 1 89 ? 0.495 -11.195 -4.156 1 95.88 89 SER A C 1
ATOM 671 O O . SER A 1 89 ? 1.546 -11.781 -3.889 1 95.88 89 SER A O 1
ATOM 673 N N . TRP A 1 90 ? -0.729 -11.695 -4.059 1 97.19 90 TRP A N 1
ATOM 674 C CA . TRP A 1 90 ? -0.952 -13.125 -3.873 1 97.19 90 TRP A CA 1
ATOM 675 C C . TRP A 1 90 ? -2.154 -13.594 -4.684 1 97.19 90 TRP A C 1
ATOM 677 O O . TRP A 1 90 ? -2.922 -12.781 -5.199 1 97.19 90 TRP A O 1
ATOM 687 N N . ALA A 1 91 ? -2.174 -14.906 -4.895 1 96.81 91 ALA A N 1
ATOM 688 C CA . ALA A 1 91 ? -3.195 -15.461 -5.777 1 96.81 91 ALA A CA 1
ATOM 689 C C . ALA A 1 91 ? -3.818 -16.719 -5.172 1 96.81 91 ALA A C 1
ATOM 691 O O . ALA A 1 91 ? -3.137 -17.5 -4.5 1 96.81 91 ALA A O 1
ATOM 692 N N . VAL A 1 92 ? -5.031 -16.859 -5.434 1 96.12 92 VAL A N 1
ATOM 693 C CA . VAL A 1 92 ? -5.75 -18.078 -5.066 1 96.12 92 VAL A CA 1
ATOM 694 C C . VAL A 1 92 ? -6.285 -18.766 -6.324 1 96.12 92 VAL A C 1
ATOM 696 O O . VAL A 1 92 ? -6.688 -18.094 -7.277 1 96.12 92 VAL A O 1
ATOM 699 N N . SER A 1 93 ? -6.281 -20.016 -6.324 1 96.31 93 SER A N 1
ATOM 700 C CA . SER A 1 93 ? -6.781 -20.797 -7.453 1 96.31 93 SER A CA 1
ATOM 701 C C . SER A 1 93 ? -8.172 -21.344 -7.172 1 96.31 93 SER A C 1
ATOM 703 O O . SER A 1 93 ? -8.516 -21.641 -6.023 1 96.31 93 SER A O 1
ATOM 705 N N . THR A 1 94 ? -8.945 -21.391 -8.203 1 95.19 94 THR A N 1
ATOM 706 C CA . THR A 1 94 ? -10.289 -21.953 -8.125 1 95.19 94 THR A CA 1
ATOM 707 C C . THR A 1 94 ? -10.609 -22.781 -9.367 1 95.19 94 THR A C 1
ATOM 709 O O . THR A 1 94 ? -9.969 -22.609 -10.406 1 95.19 94 THR A O 1
ATOM 712 N N . THR A 1 95 ? -11.57 -23.656 -9.234 1 93.31 95 THR A N 1
ATOM 713 C CA . THR A 1 95 ? -12.047 -24.422 -10.383 1 93.31 95 THR A CA 1
ATOM 714 C C . THR A 1 95 ? -13.266 -23.766 -11.008 1 93.31 95 THR A C 1
ATOM 716 O O . THR A 1 95 ? -13.695 -24.141 -12.102 1 93.31 95 THR A O 1
ATOM 719 N N . ASP A 1 96 ? -13.805 -22.719 -10.352 1 92.56 96 ASP A N 1
ATOM 720 C CA . ASP A 1 96 ? -15 -22.062 -10.844 1 92.56 96 ASP A CA 1
ATOM 721 C C . ASP A 1 96 ? -14.805 -20.547 -10.922 1 92.56 96 ASP A C 1
ATOM 723 O O . ASP A 1 96 ? -15.469 -19.797 -10.203 1 92.56 96 ASP A O 1
ATOM 727 N N . ILE A 1 97 ? -14.008 -20.188 -11.859 1 94.88 97 ILE A N 1
ATOM 728 C CA . ILE A 1 97 ? -13.742 -18.766 -12.008 1 94.88 97 ILE A CA 1
ATOM 729 C C . ILE A 1 97 ? -14.977 -18.062 -12.57 1 94.88 97 ILE A C 1
ATOM 731 O O . ILE A 1 97 ? -15.125 -16.844 -12.43 1 94.88 97 ILE A O 1
ATOM 735 N N . GLY A 1 98 ? -15.906 -18.828 -13.18 1 94.5 98 GLY A N 1
ATOM 736 C CA . GLY A 1 98 ? -17.141 -18.281 -13.727 1 94.5 98 GLY A CA 1
ATOM 737 C C . GLY A 1 98 ? -18 -17.578 -12.688 1 94.5 98 GLY A C 1
ATOM 738 O O . GLY A 1 98 ? -18.688 -16.609 -13.008 1 94.5 98 GLY A O 1
ATOM 739 N N . ARG A 1 99 ? -17.953 -18.094 -11.531 1 91.94 99 ARG A N 1
ATOM 740 C CA . ARG A 1 99 ? -18.719 -17.469 -10.461 1 91.94 99 ARG A CA 1
ATOM 741 C C . ARG A 1 99 ? -18.281 -16.031 -10.227 1 91.94 99 ARG A C 1
ATOM 743 O O . ARG A 1 99 ? -19.109 -15.156 -9.961 1 91.94 99 ARG A O 1
ATOM 750 N N . PHE A 1 100 ? -16.984 -15.766 -10.289 1 92.44 100 PHE A N 1
ATOM 751 C CA . PHE A 1 100 ? -16.453 -14.414 -10.117 1 92.44 100 PHE A CA 1
ATOM 752 C C . PHE A 1 100 ? -16.812 -13.539 -11.312 1 92.44 100 PHE A C 1
ATOM 754 O O . PHE A 1 100 ? -17.188 -12.375 -11.148 1 92.44 100 PHE A O 1
ATOM 761 N N . GLU A 1 101 ? -16.703 -14.156 -12.5 1 94.5 101 GLU A N 1
ATOM 762 C CA . GLU A 1 101 ? -17.078 -13.414 -13.695 1 94.5 101 GLU A CA 1
ATOM 763 C C . GLU A 1 101 ? -18.531 -12.938 -13.617 1 94.5 101 GLU A C 1
ATOM 765 O O . GLU A 1 101 ? -18.828 -11.781 -13.922 1 94.5 101 GLU A O 1
ATOM 770 N N . ARG A 1 102 ? -19.406 -13.828 -13.234 1 94.69 102 ARG A N 1
ATOM 771 C CA . ARG A 1 102 ? -20.812 -13.508 -13.133 1 94.69 102 ARG A CA 1
ATOM 772 C C . ARG A 1 102 ? -21.062 -12.414 -12.102 1 94.69 102 ARG A C 1
ATOM 774 O O . ARG A 1 102 ? -21.781 -11.445 -12.367 1 94.69 102 ARG A O 1
ATOM 781 N N . ARG A 1 103 ? -20.453 -12.523 -10.977 1 90.94 103 ARG A N 1
ATOM 782 C CA . ARG A 1 103 ? -20.656 -11.57 -9.891 1 90.94 103 ARG A CA 1
ATOM 783 C C . ARG A 1 103 ? -20.125 -10.195 -10.258 1 90.94 103 ARG A C 1
ATOM 785 O O . ARG A 1 103 ? -20.734 -9.172 -9.945 1 90.94 103 ARG A O 1
ATOM 792 N N . LEU A 1 104 ? -18.969 -10.188 -10.938 1 90.5 104 LEU A N 1
ATOM 793 C CA . LEU A 1 104 ? -18.281 -8.93 -11.234 1 90.5 104 LEU A CA 1
ATOM 794 C C . LEU A 1 104 ? -18.766 -8.352 -12.555 1 90.5 104 LEU A C 1
ATOM 796 O O . LEU A 1 104 ? -18.516 -7.184 -12.867 1 90.5 104 LEU A O 1
ATOM 800 N N . GLY A 1 105 ? -19.422 -9.109 -13.375 1 93.5 105 GLY A N 1
ATOM 801 C CA . GLY A 1 105 ? -19.969 -8.648 -14.648 1 93.5 105 GLY A CA 1
ATOM 802 C C . GLY A 1 105 ? -18.891 -8.422 -15.703 1 93.5 105 GLY A C 1
ATOM 803 O O . GLY A 1 105 ? -19.016 -7.508 -16.516 1 93.5 105 GLY A O 1
ATOM 804 N N . ARG A 1 106 ? -17.812 -9.125 -15.617 1 93.81 106 ARG A N 1
ATOM 805 C CA . ARG A 1 106 ? -16.734 -9.047 -16.609 1 93.81 106 ARG A CA 1
ATOM 806 C C . ARG A 1 106 ? -15.984 -10.367 -16.703 1 93.81 106 ARG A C 1
ATOM 808 O O . ARG A 1 106 ? -15.984 -11.156 -15.766 1 93.81 106 ARG A O 1
ATOM 815 N N . GLU A 1 107 ? -15.289 -10.539 -17.75 1 95.19 107 GLU A N 1
ATOM 816 C CA . GLU A 1 107 ? -14.609 -11.797 -18.031 1 95.19 107 GLU A CA 1
ATOM 817 C C . GLU A 1 107 ? -13.195 -11.805 -17.453 1 95.19 107 GLU A C 1
ATOM 819 O O . GLU A 1 107 ? -12.523 -10.781 -17.438 1 95.19 107 GLU A O 1
ATOM 824 N N . ALA A 1 108 ? -12.82 -12.969 -16.953 1 95.38 108 ALA A N 1
ATOM 825 C CA . ALA A 1 108 ? -11.414 -13.195 -16.625 1 95.38 108 ALA A CA 1
ATOM 826 C C . ALA A 1 108 ? -10.547 -13.07 -17.875 1 95.38 108 ALA A C 1
ATOM 828 O O . ALA A 1 108 ? -10.992 -13.375 -18.984 1 95.38 108 ALA A O 1
ATOM 829 N N . VAL A 1 109 ? -9.352 -12.625 -17.719 1 94.5 109 VAL A N 1
ATOM 830 C CA . VAL A 1 109 ? -8.461 -12.398 -18.859 1 94.5 109 VAL A CA 1
ATOM 831 C C . VAL A 1 109 ? -7.434 -13.531 -18.938 1 94.5 109 VAL A C 1
ATOM 833 O O . VAL A 1 109 ? -7.07 -14.125 -17.922 1 94.5 109 VAL A O 1
ATOM 836 N N . PRO A 1 110 ? -6.957 -13.805 -20.125 1 96.5 110 PRO A N 1
ATOM 837 C CA . PRO A 1 110 ? -5.988 -14.891 -20.281 1 96.5 110 PRO A CA 1
ATOM 838 C C . PRO A 1 110 ? -4.582 -14.5 -19.828 1 96.5 110 PRO A C 1
ATOM 840 O O . PRO A 1 110 ? -4.168 -13.352 -20.031 1 96.5 110 PRO A O 1
ATOM 843 N N . GLY A 1 111 ? -3.889 -15.406 -19.219 1 96.31 111 GLY A N 1
ATOM 844 C CA . GLY A 1 111 ? -2.457 -15.359 -18.969 1 96.31 111 GLY A CA 1
ATOM 845 C C . GLY A 1 111 ? -1.729 -16.594 -19.453 1 96.31 111 GLY A C 1
ATOM 846 O O . GLY A 1 111 ? -2.342 -17.656 -19.641 1 96.31 111 GLY A O 1
ATOM 847 N N . ASN A 1 112 ? -0.531 -16.375 -19.734 1 97.44 112 ASN A N 1
ATOM 848 C CA . ASN A 1 112 ? 0.313 -17.5 -20.125 1 97.44 112 ASN A CA 1
ATOM 849 C C . ASN A 1 112 ? 1.783 -17.234 -19.812 1 97.44 112 ASN A C 1
ATOM 851 O O . ASN A 1 112 ? 2.207 -16.078 -19.75 1 97.44 112 ASN A O 1
ATOM 855 N N . ARG A 1 113 ? 2.498 -18.25 -19.672 1 97.5 113 ARG A N 1
ATOM 856 C CA . ARG A 1 113 ? 3.947 -18.234 -19.5 1 97.5 113 ARG A CA 1
ATOM 857 C C . ARG A 1 113 ? 4.621 -19.172 -20.484 1 97.5 113 ARG A C 1
ATOM 859 O O . ARG A 1 113 ? 4.211 -20.328 -20.641 1 97.5 113 ARG A O 1
ATOM 866 N N . ARG A 1 114 ? 5.566 -18.672 -21.094 1 96.5 114 ARG A N 1
ATOM 867 C CA . ARG A 1 114 ? 6.363 -19.484 -22 1 96.5 114 ARG A CA 1
ATOM 868 C C . ARG A 1 114 ? 7.652 -19.953 -21.328 1 96.5 114 ARG A C 1
ATOM 870 O O . ARG A 1 114 ? 8.406 -19.141 -20.797 1 96.5 114 ARG A O 1
ATOM 877 N N . PHE A 1 115 ? 7.77 -21.297 -21.406 1 92.19 115 PHE A N 1
ATOM 878 C CA . PHE A 1 115 ? 8.984 -21.891 -20.875 1 92.19 115 PHE A CA 1
ATOM 879 C C . PHE A 1 115 ? 10.164 -21.656 -21.812 1 92.19 115 PHE A C 1
ATOM 881 O O . PHE A 1 115 ? 9.969 -21.391 -23 1 92.19 115 PHE A O 1
ATOM 888 N N . PRO A 1 116 ? 11.336 -21.781 -21.266 1 85.88 116 PRO A N 1
ATOM 889 C CA . PRO A 1 116 ? 12.5 -21.672 -22.141 1 85.88 116 PRO A CA 1
ATOM 890 C C . PRO A 1 116 ? 12.492 -22.703 -23.266 1 85.88 116 PRO A C 1
ATOM 892 O O . PRO A 1 116 ? 13.016 -22.453 -24.344 1 85.88 116 PRO A O 1
ATOM 895 N N . ASP A 1 117 ? 11.852 -23.844 -23.094 1 89.31 117 ASP A N 1
ATOM 896 C CA . ASP A 1 117 ? 11.852 -24.922 -24.078 1 89.31 117 ASP A CA 1
ATOM 897 C C . ASP A 1 117 ? 10.68 -24.781 -25.031 1 89.31 117 ASP A C 1
ATOM 899 O O . ASP A 1 117 ? 10.438 -25.672 -25.859 1 89.31 117 ASP A O 1
ATOM 903 N N . GLY A 1 118 ? 9.867 -23.797 -24.875 1 90.25 118 GLY A N 1
ATOM 904 C CA . GLY A 1 118 ? 8.812 -23.484 -25.828 1 90.25 118 GLY A CA 1
ATOM 905 C C . GLY A 1 118 ? 7.43 -23.891 -25.344 1 90.25 118 GLY A C 1
ATOM 906 O O . GLY A 1 118 ? 6.418 -23.469 -25.906 1 90.25 118 GLY A O 1
ATOM 907 N N . ARG A 1 119 ? 7.312 -24.719 -24.328 1 92.69 119 ARG A N 1
ATOM 908 C CA . ARG A 1 119 ? 6.023 -25.078 -23.75 1 92.69 119 ARG A CA 1
ATOM 909 C C . ARG A 1 119 ? 5.316 -23.844 -23.172 1 92.69 119 ARG A C 1
ATOM 911 O O . ARG A 1 119 ? 5.957 -22.844 -22.875 1 92.69 119 ARG A O 1
ATOM 918 N N . GLU A 1 120 ? 4.016 -24.016 -23.094 1 96.25 120 GLU A N 1
ATOM 919 C CA . GLU A 1 120 ? 3.227 -22.891 -22.578 1 96.25 120 GLU A CA 1
ATOM 920 C C . GLU A 1 120 ? 2.277 -23.344 -21.469 1 96.25 120 GLU A C 1
ATOM 922 O O . GLU A 1 120 ? 1.646 -24.391 -21.578 1 96.25 120 GLU A O 1
ATOM 927 N N . LEU A 1 121 ? 2.293 -22.672 -20.422 1 97.69 121 LEU A N 1
ATOM 928 C CA . LEU A 1 121 ? 1.32 -22.797 -19.344 1 97.69 121 LEU A CA 1
ATOM 929 C C . LEU A 1 121 ? 0.304 -21.656 -19.391 1 97.69 121 LEU A C 1
ATOM 931 O O . LEU A 1 121 ? 0.679 -20.5 -19.516 1 97.69 121 LEU A O 1
ATOM 935 N N . SER A 1 122 ? -0.957 -22.031 -19.359 1 98 122 SER A N 1
ATOM 936 C CA . SER A 1 122 ? -1.968 -20.984 -19.516 1 98 122 SER A CA 1
ATOM 937 C C . SER A 1 122 ? -2.951 -21 -18.344 1 98 122 SER A C 1
ATOM 939 O O . SER A 1 122 ? -3.111 -22 -17.672 1 98 122 SER A O 1
ATOM 941 N N . TRP A 1 123 ? -3.549 -19.859 -18.062 1 98 123 TRP A N 1
ATOM 942 C CA . TRP A 1 123 ? -4.574 -19.688 -17.047 1 98 123 TRP A CA 1
ATOM 943 C C . TRP A 1 123 ? -5.492 -18.516 -17.375 1 98 123 TRP A C 1
ATOM 945 O O . TRP A 1 123 ? -5.266 -17.812 -18.359 1 98 123 TRP A O 1
ATOM 955 N N . ARG A 1 124 ? -6.551 -18.391 -16.688 1 97.44 124 ARG A N 1
ATOM 956 C CA . ARG A 1 124 ? -7.395 -17.203 -16.641 1 97.44 124 ARG A CA 1
ATOM 957 C C . ARG A 1 124 ? -7.344 -16.547 -15.266 1 97.44 124 ARG A C 1
ATOM 959 O O . ARG A 1 124 ? -7.195 -17.234 -14.258 1 97.44 124 ARG A O 1
ATOM 966 N N . GLN A 1 125 ? -7.438 -15.266 -15.289 1 96.19 125 GLN A N 1
ATOM 967 C CA . GLN A 1 125 ? -7.375 -14.57 -14.016 1 96.19 125 GLN A CA 1
ATOM 968 C C . GLN A 1 125 ? -8.32 -13.375 -13.992 1 96.19 125 GLN A C 1
ATOM 970 O O . GLN A 1 125 ? -8.656 -12.82 -15.039 1 96.19 125 GLN A O 1
ATOM 975 N N . ILE A 1 126 ? -8.742 -13.008 -12.836 1 93.69 126 ILE A N 1
ATOM 976 C CA . ILE A 1 126 ? -9.57 -11.828 -12.625 1 93.69 126 ILE A CA 1
ATOM 977 C C . ILE A 1 126 ? -9.242 -11.203 -11.273 1 93.69 126 ILE A C 1
ATOM 979 O O . ILE A 1 126 ? -9.047 -11.914 -10.289 1 93.69 126 ILE A O 1
ATOM 983 N N . GLY A 1 127 ? -9.008 -9.922 -11.312 1 91.31 127 GLY A N 1
ATOM 984 C CA . GLY A 1 127 ? -8.727 -9.156 -10.102 1 91.31 127 GLY A CA 1
ATOM 985 C C . GLY A 1 127 ? -9.727 -8.039 -9.867 1 91.31 127 GLY A C 1
ATOM 986 O O . GLY A 1 127 ? -10.656 -7.852 -10.648 1 91.31 127 GLY A O 1
ATOM 987 N N . ILE A 1 128 ? -9.57 -7.43 -8.82 1 82.88 128 ILE A N 1
ATOM 988 C CA . ILE A 1 128 ? -10.422 -6.293 -8.492 1 82.88 128 ILE A CA 1
ATOM 989 C C . ILE A 1 128 ? -10.102 -5.125 -9.422 1 82.88 128 ILE A C 1
ATOM 991 O O . ILE A 1 128 ? -8.953 -4.938 -9.828 1 82.88 128 ILE A O 1
ATOM 995 N N . LYS A 1 129 ? -11.18 -4.555 -10.211 1 70.88 129 LYS A N 1
ATOM 996 C CA . LYS A 1 129 ? -10.992 -3.412 -11.102 1 70.88 129 LYS A CA 1
ATOM 997 C C . LYS A 1 129 ? -10.852 -2.117 -10.305 1 70.88 129 LYS A C 1
ATOM 999 O O . LYS A 1 129 ? -11.43 -1.979 -9.227 1 70.88 129 LYS A O 1
ATOM 1004 N N . GLY A 1 130 ? -10.219 -0.99 -11.328 1 50.16 130 GLY A N 1
ATOM 1005 C CA . GLY A 1 130 ? -10.25 0.405 -10.922 1 50.16 130 GLY A CA 1
ATOM 1006 C C . GLY A 1 130 ? -9.086 0.791 -10.023 1 50.16 130 GLY A C 1
ATOM 1007 O O . GLY A 1 130 ? -8.102 0.062 -9.938 1 50.16 130 GLY A O 1
ATOM 1008 N N . THR A 1 131 ? -8.914 2.281 -9.82 1 42.16 131 THR A N 1
ATOM 1009 C CA . THR A 1 131 ? -7.789 3.059 -9.312 1 42.16 131 THR A CA 1
ATOM 1010 C C . THR A 1 131 ? -6.762 2.15 -8.641 1 42.16 131 THR A C 1
ATOM 1012 O O . THR A 1 131 ? -7.125 1.151 -8.016 1 42.16 131 THR A O 1
ATOM 1015 N N . LEU A 1 132 ? -5.852 1.996 -7.953 1 46.62 132 LEU A N 1
ATOM 1016 C CA . LEU A 1 132 ? -4.852 1.238 -7.215 1 46.62 132 LEU A CA 1
ATOM 1017 C C . LEU A 1 132 ? -5.473 0.01 -6.559 1 46.62 132 LEU A C 1
ATOM 1019 O O . LEU A 1 132 ? -6.484 0.119 -5.859 1 46.62 132 LEU A O 1
ATOM 1023 N N . ALA A 1 133 ? -5.82 -1.235 -6.977 1 66.69 133 ALA A N 1
ATOM 1024 C CA . ALA A 1 133 ? -5.852 -2.619 -6.512 1 66.69 133 ALA A CA 1
ATOM 1025 C C . ALA A 1 133 ? -5.793 -2.686 -4.988 1 66.69 133 ALA A C 1
ATOM 1027 O O . ALA A 1 133 ? -5.34 -1.742 -4.336 1 66.69 133 ALA A O 1
ATOM 1028 N N . ASP A 1 134 ? -6.602 -3.242 -4.559 1 87.94 134 ASP A N 1
ATOM 1029 C CA . ASP A 1 134 ? -6.645 -3.639 -3.154 1 87.94 134 ASP A CA 1
ATOM 1030 C C . ASP A 1 134 ? -5.664 -4.777 -2.875 1 87.94 134 ASP A C 1
ATOM 1032 O O . ASP A 1 134 ? -6.02 -5.949 -2.986 1 87.94 134 ASP A O 1
ATOM 1036 N N . PRO A 1 135 ? -4.449 -4.246 -2.557 1 91.06 135 PRO A N 1
ATOM 1037 C CA . PRO A 1 135 ? -3.383 -5.246 -2.469 1 91.06 135 PRO A CA 1
ATOM 1038 C C . PRO A 1 135 ? -3.623 -6.266 -1.357 1 91.06 135 PRO A C 1
ATOM 1040 O O . PRO A 1 135 ? -2.916 -7.273 -1.276 1 91.06 135 PRO A O 1
ATOM 1043 N N . GLN A 1 136 ? -4.59 -6.027 -0.488 1 94.62 136 GLN A N 1
ATOM 1044 C CA . GLN A 1 136 ? -4.895 -7.027 0.528 1 94.62 136 GLN A CA 1
ATOM 1045 C C . GLN A 1 136 ? -5.633 -8.219 -0.076 1 94.62 136 GLN A C 1
ATOM 1047 O O . GLN A 1 136 ? -5.719 -9.281 0.542 1 94.62 136 GLN A O 1
ATOM 1052 N N . LEU A 1 137 ? -6.184 -8.047 -1.29 1 94.5 137 LEU A N 1
ATOM 1053 C CA . LEU A 1 137 ? -7.004 -9.086 -1.905 1 94.5 137 LEU A CA 1
ATOM 1054 C C . LEU A 1 137 ? -6.211 -9.852 -2.955 1 94.5 137 LEU A C 1
ATOM 1056 O O . LEU A 1 137 ? -5.43 -9.266 -3.705 1 94.5 137 LEU A O 1
ATOM 1060 N N . PRO A 1 138 ? -6.422 -11.109 -3.027 1 95.06 138 PRO A N 1
ATOM 1061 C CA . PRO A 1 138 ? -5.711 -11.922 -4.02 1 95.06 138 PRO A CA 1
ATOM 1062 C C . PRO A 1 138 ? -6.316 -11.805 -5.418 1 95.06 138 PRO A C 1
ATOM 1064 O O . PRO A 1 138 ? -7.512 -11.539 -5.559 1 95.06 138 PRO A O 1
ATOM 1067 N N . PHE A 1 139 ? -5.496 -12.094 -6.414 1 94.81 139 PHE A N 1
ATOM 1068 C CA . PHE A 1 139 ? -6.02 -12.461 -7.723 1 94.81 139 PHE A CA 1
ATOM 1069 C C . PHE A 1 139 ? -6.695 -13.828 -7.676 1 94.81 139 PHE A C 1
ATOM 1071 O O . PHE A 1 139 ? -6.254 -14.719 -6.945 1 94.81 139 PHE A O 1
ATOM 1078 N N . ILE A 1 140 ? -7.695 -13.914 -8.5 1 94.88 140 ILE A N 1
ATOM 1079 C CA . ILE A 1 140 ? -8.344 -15.211 -8.672 1 94.88 140 ILE A CA 1
ATOM 1080 C C . ILE A 1 140 ? -7.898 -15.836 -9.984 1 94.88 140 ILE A C 1
ATOM 1082 O O . ILE A 1 140 ? -7.973 -15.203 -11.039 1 94.88 140 ILE A O 1
ATOM 1086 N N . LEU A 1 141 ? -7.402 -17.016 -9.852 1 96.31 141 LEU A N 1
ATOM 1087 C CA . LEU A 1 141 ? -6.965 -17.625 -11.109 1 96.31 141 LEU A CA 1
ATOM 1088 C C . LEU A 1 141 ? -7.5 -19.047 -11.25 1 96.31 141 LEU A C 1
ATOM 1090 O O . LEU A 1 141 ? -7.793 -19.703 -10.25 1 96.31 141 LEU A O 1
ATOM 1094 N N . ARG A 1 142 ? -7.684 -19.469 -12.453 1 97.56 142 ARG A N 1
ATOM 1095 C CA . ARG A 1 142 ? -7.977 -20.844 -12.836 1 97.56 142 ARG A CA 1
ATOM 1096 C C . ARG A 1 142 ? -6.992 -21.344 -13.883 1 97.56 142 ARG A C 1
ATOM 1098 O O . ARG A 1 142 ? -6.914 -20.797 -14.984 1 97.56 142 ARG A O 1
ATOM 1105 N N . TRP A 1 143 ? -6.344 -22.391 -13.516 1 97.94 143 TRP A N 1
ATOM 1106 C CA . TRP A 1 143 ? -5.383 -22.984 -14.438 1 97.94 143 TRP A CA 1
ATOM 1107 C C . TRP A 1 143 ? -6.094 -23.719 -15.562 1 97.94 143 TRP A C 1
ATOM 1109 O O . TRP A 1 143 ? -7.18 -24.281 -15.359 1 97.94 143 TRP A O 1
ATOM 1119 N N . ALA A 1 144 ? -5.453 -23.734 -16.734 1 97.44 144 ALA A N 1
ATOM 1120 C CA . ALA A 1 144 ? -6.012 -24.469 -17.859 1 97.44 144 ALA A CA 1
ATOM 1121 C C . ALA A 1 144 ? -6.086 -25.969 -17.562 1 97.44 144 ALA A C 1
ATOM 1123 O O . ALA A 1 144 ? -5.188 -26.516 -16.922 1 97.44 144 ALA A O 1
ATOM 1124 N N . ASP A 1 145 ? -7.125 -26.547 -18.109 1 96.25 145 ASP A N 1
ATOM 1125 C CA . ASP A 1 145 ? -7.281 -28 -17.922 1 96.25 145 ASP A CA 1
ATOM 1126 C C . ASP A 1 145 ? -6.191 -28.766 -18.672 1 96.25 145 ASP A C 1
ATOM 1128 O O . ASP A 1 145 ? -5.762 -28.344 -19.75 1 96.25 145 ASP A O 1
ATOM 1132 N N . GLY A 1 146 ? -5.785 -29.844 -18.047 1 95.88 146 GLY A N 1
ATOM 1133 C CA . GLY A 1 146 ? -4.871 -30.75 -18.719 1 95.88 146 GLY A CA 1
ATOM 1134 C C . GLY A 1 146 ? -3.416 -30.344 -18.578 1 95.88 146 GLY A C 1
ATOM 1135 O O . GLY A 1 146 ? -2.537 -30.922 -19.219 1 95.88 146 GLY A O 1
ATOM 1136 N N . GLN A 1 147 ? -3.158 -29.312 -17.734 1 95.81 147 GLN A N 1
ATOM 1137 C CA . GLN A 1 147 ? -1.784 -28.859 -17.562 1 95.81 147 GLN A CA 1
ATOM 1138 C C . GLN A 1 147 ? -1.363 -28.906 -16.109 1 95.81 147 GLN A C 1
ATOM 1140 O O . GLN A 1 147 ? -0.537 -28.109 -15.664 1 95.81 147 GLN A O 1
ATOM 1145 N N . GLU A 1 148 ? -1.964 -29.781 -15.352 1 94.12 148 GLU A N 1
ATOM 1146 C CA . GLU A 1 148 ? -1.741 -29.844 -13.906 1 94.12 148 GLU A CA 1
ATOM 1147 C C . GLU A 1 148 ? -0.279 -30.141 -13.594 1 94.12 148 GLU A C 1
ATOM 1149 O O . GLU A 1 148 ? 0.261 -29.641 -12.602 1 94.12 148 GLU A O 1
ATOM 1154 N N . ASP A 1 149 ? 0.331 -30.875 -14.453 1 94.75 149 ASP A N 1
ATOM 1155 C CA . ASP A 1 149 ? 1.712 -31.297 -14.227 1 94.75 149 ASP A CA 1
ATOM 1156 C C . ASP A 1 149 ? 2.684 -30.156 -14.508 1 94.75 149 ASP A C 1
ATOM 1158 O O . ASP A 1 149 ? 3.859 -30.219 -14.148 1 94.75 149 ASP A O 1
ATOM 1162 N N . MET A 1 150 ? 2.168 -29.109 -15.078 1 96.06 150 MET A N 1
ATOM 1163 C CA . MET A 1 150 ? 3.018 -27.969 -15.43 1 96.06 150 MET A CA 1
ATOM 1164 C C . MET A 1 150 ? 2.918 -26.875 -14.383 1 96.06 150 MET A C 1
ATOM 1166 O O . MET A 1 150 ? 3.607 -25.844 -14.477 1 96.06 150 MET A O 1
ATOM 1170 N N . HIS A 1 151 ? 2.053 -27.109 -13.383 1 97.5 151 HIS A N 1
ATOM 1171 C CA . HIS A 1 151 ? 1.979 -26.125 -12.312 1 97.5 151 HIS A CA 1
ATOM 1172 C C . HIS A 1 151 ? 3.359 -25.828 -11.734 1 97.5 151 HIS A C 1
ATOM 1174 O O . HIS A 1 151 ? 4.145 -26.75 -11.5 1 97.5 151 HIS A O 1
ATOM 1180 N N . PRO A 1 152 ? 3.678 -24.578 -11.422 1 97.69 152 PRO A N 1
ATOM 1181 C CA . PRO A 1 152 ? 5.02 -24.219 -10.969 1 97.69 152 PRO A CA 1
ATOM 1182 C C . PRO A 1 152 ? 5.469 -25.016 -9.75 1 97.69 152 PRO A C 1
ATOM 1184 O O . PRO A 1 152 ? 6.664 -25.281 -9.586 1 97.69 152 PRO A O 1
ATOM 1187 N N . SER A 1 153 ? 4.574 -25.422 -8.914 1 97.69 153 SER A N 1
ATOM 1188 C CA . SER A 1 153 ? 4.914 -26.203 -7.727 1 97.69 153 SER A CA 1
ATOM 1189 C C . SER A 1 153 ? 5.492 -27.562 -8.109 1 97.69 153 SER A C 1
ATOM 1191 O O . SER A 1 153 ? 6.109 -28.234 -7.277 1 97.69 153 SER A O 1
ATOM 1193 N N . GLN A 1 154 ? 5.273 -27.984 -9.383 1 96.56 154 GLN A N 1
ATOM 1194 C CA . GLN A 1 154 ? 5.68 -29.312 -9.828 1 96.56 154 GLN A CA 1
ATOM 1195 C C . GLN A 1 154 ? 7.012 -29.266 -10.562 1 96.56 154 GLN A C 1
ATOM 1197 O O . GLN A 1 154 ? 7.543 -30.297 -10.977 1 96.56 154 GLN A O 1
ATOM 1202 N N . ALA A 1 155 ? 7.551 -28.078 -10.719 1 95.31 155 ALA A N 1
ATOM 1203 C CA . ALA A 1 155 ? 8.758 -27.906 -11.523 1 95.31 155 ALA A CA 1
ATOM 1204 C C . ALA A 1 155 ? 9.961 -28.578 -10.852 1 95.31 155 ALA A C 1
ATOM 1206 O O . ALA A 1 155 ? 10.938 -28.922 -11.516 1 95.31 155 ALA A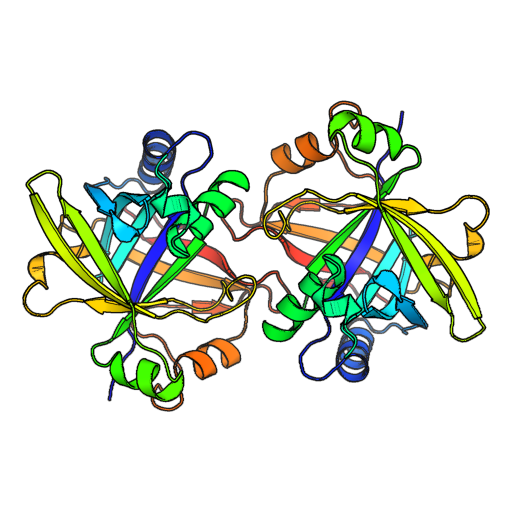 O 1
ATOM 1207 N N . ALA A 1 156 ? 9.945 -28.703 -9.578 1 96.56 156 ALA A N 1
ATOM 1208 C CA . ALA A 1 156 ? 10.938 -29.406 -8.758 1 96.56 156 ALA A CA 1
ATOM 1209 C C . ALA A 1 156 ? 10.336 -29.844 -7.426 1 96.56 156 ALA A C 1
ATOM 1211 O O . ALA A 1 156 ? 9.258 -29.359 -7.039 1 96.56 156 ALA A O 1
ATOM 1212 N N . GLU A 1 157 ? 10.992 -30.75 -6.785 1 97.38 157 GLU A N 1
ATOM 1213 C CA . GLU A 1 157 ? 10.547 -31.125 -5.449 1 97.38 157 GLU A CA 1
ATOM 1214 C C . GLU A 1 157 ? 10.586 -29.938 -4.496 1 97.38 157 GLU A C 1
ATOM 1216 O O . GLU A 1 157 ? 11.609 -29.266 -4.363 1 97.38 157 GLU A O 1
ATOM 1221 N N . PRO A 1 158 ? 9.523 -29.672 -3.85 1 97.94 158 PRO A N 1
ATOM 1222 C C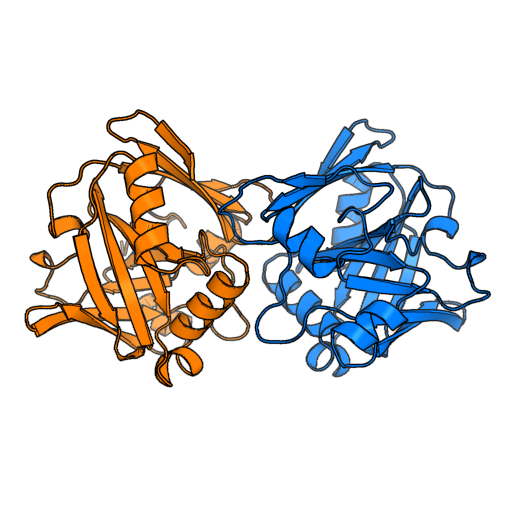A . PRO A 1 158 ? 9.516 -28.547 -2.93 1 97.94 158 PRO A CA 1
ATOM 1223 C C . PRO A 1 158 ? 10.5 -28.703 -1.779 1 97.94 158 PRO A C 1
ATOM 1225 O O . PRO A 1 158 ? 10.648 -29.797 -1.235 1 97.94 158 PRO A O 1
ATOM 1228 N N . GLN A 1 159 ? 11.133 -27.594 -1.445 1 98.31 159 GLN A N 1
ATOM 1229 C CA . GLN A 1 159 ? 12.117 -27.625 -0.365 1 98.31 159 GLN A CA 1
ATOM 1230 C C . GLN A 1 159 ? 11.625 -26.812 0.837 1 98.31 159 GLN A C 1
ATOM 1232 O O . GLN A 1 159 ? 12.281 -26.781 1.88 1 98.31 159 GLN A O 1
ATOM 1237 N N . ALA A 1 160 ? 10.484 -26.172 0.698 1 98.69 160 ALA A N 1
ATOM 1238 C CA . ALA A 1 160 ? 9.945 -25.312 1.751 1 98.69 160 ALA A CA 1
ATOM 1239 C C . ALA A 1 160 ? 8.422 -25.25 1.683 1 98.69 160 ALA A C 1
ATOM 1241 O O . ALA A 1 160 ? 7.812 -25.812 0.771 1 98.69 160 ALA A O 1
ATOM 12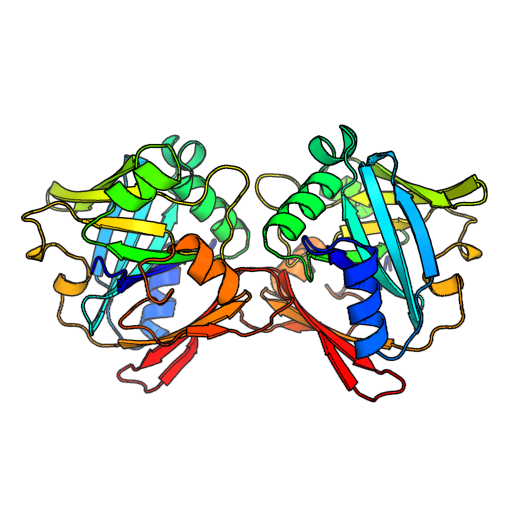42 N N . THR A 1 161 ? 7.82 -24.656 2.705 1 98.62 161 THR A N 1
ATOM 1243 C CA . THR A 1 161 ? 6.379 -24.453 2.787 1 98.62 161 THR A CA 1
ATOM 1244 C C . THR A 1 161 ? 6.051 -23.016 3.156 1 98.62 161 THR A C 1
ATOM 1246 O O . THR A 1 161 ? 6.785 -22.375 3.918 1 98.62 161 THR A O 1
ATOM 1249 N N . ILE A 1 162 ? 5.004 -22.469 2.578 1 98.69 162 ILE A N 1
ATOM 1250 C CA . ILE A 1 162 ? 4.453 -21.219 3.07 1 98.69 162 ILE A CA 1
ATOM 1251 C C . ILE A 1 162 ? 3.684 -21.453 4.367 1 98.69 162 ILE A C 1
ATOM 1253 O O . ILE A 1 162 ? 2.633 -22.109 4.359 1 98.69 162 ILE A O 1
ATOM 1257 N N . GLU A 1 163 ? 4.148 -20.906 5.371 1 98.06 163 GLU A N 1
ATOM 1258 C CA . GLU A 1 163 ? 3.578 -21.188 6.684 1 98.06 163 GLU A CA 1
ATOM 1259 C C . GLU A 1 163 ? 2.516 -20.156 7.059 1 98.06 163 GLU A C 1
ATOM 1261 O O . GLU A 1 163 ? 1.505 -20.5 7.676 1 98.06 163 GLU A O 1
ATOM 1266 N N . ARG A 1 164 ? 2.809 -18.938 6.762 1 98.44 164 ARG A N 1
ATOM 1267 C CA . ARG A 1 164 ? 1.926 -17.859 7.207 1 98.44 164 ARG A CA 1
ATOM 1268 C C . ARG A 1 164 ? 2.02 -16.656 6.281 1 98.44 164 ARG A C 1
ATOM 1270 O O . ARG A 1 164 ? 3.109 -16.297 5.836 1 98.44 164 ARG A O 1
ATOM 1277 N N . LEU A 1 165 ? 0.89 -16.156 6.016 1 98.25 165 LEU A N 1
ATOM 1278 C CA . LEU A 1 165 ? 0.756 -14.906 5.281 1 98.25 165 LEU A CA 1
ATOM 1279 C C . LEU A 1 165 ? 0.231 -13.797 6.188 1 98.25 165 LEU A C 1
ATOM 1281 O O . LEU A 1 165 ? -0.902 -13.867 6.668 1 98.25 165 LEU A O 1
ATOM 1285 N N . ASN A 1 166 ? 1.021 -12.797 6.492 1 98.44 166 ASN A N 1
ATOM 1286 C CA . ASN A 1 166 ? 0.579 -11.633 7.254 1 98.44 166 ASN A CA 1
ATOM 1287 C C . ASN A 1 166 ? 0.068 -10.523 6.336 1 98.44 166 ASN A C 1
ATOM 1289 O O . ASN A 1 166 ? 0.792 -10.055 5.453 1 98.44 166 ASN A O 1
ATOM 1293 N N . ILE A 1 167 ? -1.152 -10.109 6.582 1 97.38 167 ILE A N 1
ATOM 1294 C CA . ILE A 1 167 ? -1.81 -9.148 5.703 1 97.38 167 ILE A CA 1
ATOM 1295 C C . ILE A 1 167 ? -2.27 -7.941 6.512 1 97.38 167 ILE A C 1
ATOM 1297 O O . ILE A 1 167 ? -2.863 -8.094 7.586 1 97.38 167 ILE A O 1
ATOM 1301 N N . ALA A 1 168 ? -1.861 -6.723 6.062 1 97.31 168 ALA A N 1
ATOM 1302 C CA . ALA A 1 168 ? -2.604 -5.531 6.465 1 97.31 168 ALA A CA 1
ATOM 1303 C C . ALA A 1 168 ? -3.932 -5.434 5.723 1 97.31 168 ALA A C 1
ATOM 1305 O O . ALA A 1 168 ? -3.955 -5.27 4.5 1 97.31 168 ALA A O 1
ATOM 1306 N N . GLY A 1 169 ? -4.988 -5.578 6.383 1 93.69 169 GLY A N 1
ATOM 1307 C CA . GLY A 1 169 ? -6.312 -5.625 5.785 1 93.69 169 GLY A CA 1
ATOM 1308 C C . GLY A 1 169 ? -7.367 -6.199 6.715 1 93.69 169 GLY A C 1
ATOM 1309 O O . GLY A 1 169 ? -7.199 -6.18 7.938 1 93.69 169 GLY A O 1
ATOM 1310 N N . SER A 1 170 ? -8.5 -6.602 6.074 1 91.69 170 SER A N 1
ATOM 1311 C CA . SER A 1 170 ? -9.641 -7.051 6.867 1 91.69 170 SER A CA 1
ATOM 1312 C C . SER A 1 170 ? -10.148 -8.406 6.379 1 91.69 170 SER A C 1
ATOM 1314 O O . SER A 1 170 ? -10.352 -8.602 5.18 1 91.69 170 SER A O 1
ATOM 1316 N N . PRO A 1 171 ? -10.344 -9.312 7.359 1 92.5 171 PRO A N 1
ATOM 1317 C CA . PRO A 1 171 ? -10.938 -10.594 6.961 1 92.5 171 PRO A CA 1
ATOM 1318 C C . PRO A 1 171 ? -12.312 -10.43 6.316 1 92.5 171 PRO A C 1
ATOM 1320 O O . PRO A 1 171 ? -12.688 -11.219 5.441 1 92.5 171 PRO A O 1
ATOM 1323 N N . GLU A 1 172 ? -13.016 -9.406 6.73 1 90.94 172 GLU A N 1
ATOM 1324 C CA . GLU A 1 172 ? -14.336 -9.164 6.168 1 90.94 172 GLU A CA 1
ATOM 1325 C C . GLU A 1 172 ? -14.25 -8.789 4.688 1 90.94 172 GLU A C 1
ATOM 1327 O O . GLU A 1 172 ? -15.078 -9.219 3.885 1 90.94 172 GLU A O 1
ATOM 1332 N N . ARG A 1 173 ? -13.312 -8.016 4.348 1 90.88 173 ARG A N 1
ATOM 1333 C CA . ARG A 1 173 ? -13.141 -7.605 2.957 1 90.88 173 ARG A CA 1
ATOM 1334 C C . ARG A 1 173 ? -12.75 -8.789 2.08 1 90.88 173 ARG A C 1
ATOM 1336 O O . ARG A 1 173 ? -13.211 -8.906 0.942 1 90.88 173 ARG A O 1
ATOM 1343 N N . LEU A 1 174 ? -11.836 -9.617 2.623 1 92.25 174 LEU A N 1
ATOM 1344 C CA . LEU A 1 174 ? -11.469 -10.82 1.879 1 92.25 174 LEU A CA 1
ATOM 1345 C C . LEU A 1 174 ? -12.68 -11.711 1.652 1 92.25 174 LEU A C 1
ATOM 1347 O O . LEU A 1 174 ? -12.898 -12.203 0.543 1 92.25 174 LEU A O 1
ATOM 1351 N N . ALA A 1 175 ? -13.445 -11.906 2.713 1 91.5 175 ALA A N 1
ATOM 1352 C CA . ALA A 1 175 ? -14.641 -12.734 2.605 1 91.5 175 ALA A CA 1
ATOM 1353 C C . ALA A 1 175 ? -15.602 -12.188 1.555 1 91.5 175 ALA A C 1
ATOM 1355 O O . ALA A 1 175 ? -16.172 -12.945 0.765 1 91.5 175 ALA A O 1
ATOM 1356 N N . GLU A 1 176 ? -15.742 -10.914 1.56 1 90.31 176 GLU A N 1
ATOM 1357 C CA . GLU A 1 176 ? -16.594 -10.273 0.567 1 90.31 176 GLU A CA 1
ATOM 1358 C C . GLU A 1 176 ? -16.078 -10.492 -0.847 1 90.31 176 GLU A C 1
ATOM 1360 O O . GLU A 1 176 ? -16.844 -10.766 -1.769 1 90.31 176 GLU A O 1
ATOM 1365 N N . TRP A 1 177 ? -14.844 -10.406 -1.028 1 91.69 177 TRP A N 1
ATOM 1366 C CA . TRP A 1 177 ? -14.211 -10.586 -2.33 1 91.69 177 TRP A CA 1
ATOM 1367 C C . TRP A 1 177 ? -14.383 -12.016 -2.832 1 91.69 177 TRP A C 1
ATOM 1369 O O . TRP A 1 177 ? -14.672 -12.234 -4.012 1 91.69 177 TRP A O 1
ATOM 1379 N N . LEU A 1 178 ? -14.25 -12.922 -1.891 1 91.38 178 LEU A N 1
ATOM 1380 C CA . LEU A 1 178 ? -14.352 -14.328 -2.264 1 91.38 178 LEU A CA 1
ATOM 1381 C C . LEU A 1 178 ? -15.805 -14.734 -2.49 1 91.38 178 LEU A C 1
ATOM 1383 O O . LEU A 1 178 ? -16.078 -15.688 -3.213 1 91.38 178 LEU A O 1
ATOM 1387 N N . GLY A 1 179 ? -16.688 -13.953 -1.905 1 84 179 GLY A N 1
ATOM 1388 C CA . GLY A 1 179 ? -18.109 -14.227 -2.092 1 84 179 GLY A CA 1
ATOM 1389 C C . GLY A 1 179 ? -18.656 -15.227 -1.1 1 84 179 GLY A C 1
ATOM 1390 O O . GLY A 1 179 ? -17.906 -15.906 -0.406 1 84 179 GLY A O 1
ATOM 1391 N N . ASP A 1 180 ? -19.922 -15.258 -0.973 1 66.06 180 ASP A N 1
ATOM 1392 C CA . ASP A 1 180 ? -20.734 -15.906 0.054 1 66.06 180 ASP A CA 1
ATOM 1393 C C . ASP A 1 180 ? -20.516 -17.422 0.047 1 66.06 180 ASP A C 1
ATOM 1395 O O . ASP A 1 180 ? -20.641 -18.078 1.086 1 66.06 180 ASP A O 1
ATOM 1399 N N . ASP A 1 181 ? -20.266 -17.875 -1.011 1 61.34 181 ASP A N 1
ATOM 1400 C CA . ASP A 1 181 ? -20.281 -19.328 -1.059 1 61.34 181 ASP A CA 1
ATOM 1401 C C . ASP A 1 181 ? -18.984 -19.906 -0.495 1 61.34 181 ASP A C 1
ATOM 1403 O O . ASP A 1 181 ? -18.859 -21.125 -0.324 1 61.34 181 ASP A O 1
ATOM 1407 N N . GLU A 1 182 ? -18.172 -19.031 -0.321 1 60.75 182 GLU A N 1
ATOM 1408 C CA . GLU A 1 182 ? -16.938 -19.484 0.307 1 60.75 182 GLU A CA 1
ATOM 1409 C C . GLU A 1 182 ? -16.906 -19.109 1.788 1 60.75 182 GLU A C 1
ATOM 1411 O O . GLU A 1 182 ? -17.484 -18.109 2.195 1 60.75 182 GLU A O 1
ATOM 1416 N N . ASP A 1 183 ? -17.125 -20.062 2.734 1 60.88 183 ASP A N 1
ATOM 1417 C CA . ASP A 1 183 ? -17.016 -19.719 4.148 1 60.88 183 ASP A CA 1
ATOM 1418 C C . ASP A 1 183 ? -16.094 -18.516 4.352 1 60.88 183 ASP A C 1
ATOM 1420 O O . ASP A 1 183 ? -15.656 -18.234 5.473 1 60.88 183 ASP A O 1
ATOM 1424 N N . GLY A 1 184 ? -15.93 -17.844 3.131 1 65.5 184 GLY A N 1
ATOM 1425 C CA . GLY A 1 184 ? -15.133 -16.641 3.232 1 65.5 184 GLY A CA 1
ATOM 1426 C C . GLY A 1 184 ? -13.672 -16.906 3.539 1 65.5 184 GLY A C 1
ATOM 1427 O O . GLY A 1 184 ? -12.977 -16.047 4.078 1 65.5 184 GLY A O 1
ATOM 1428 N N . GLN A 1 185 ? -13.266 -18.141 3.203 1 82.94 185 GLN A N 1
ATOM 1429 C CA . GLN A 1 185 ? -11.906 -18.484 3.621 1 82.94 185 GLN A CA 1
ATOM 1430 C C . GLN A 1 185 ? -11.102 -19.047 2.453 1 82.94 185 GLN A C 1
ATOM 1432 O O . GLN A 1 185 ? -11.656 -19.672 1.546 1 82.94 185 GLN A O 1
ATOM 1437 N N . VAL A 1 186 ? -9.906 -18.703 2.398 1 92.56 186 VAL A N 1
ATOM 1438 C CA . VAL A 1 186 ? -8.93 -19.328 1.507 1 92.56 186 VAL A CA 1
ATOM 1439 C C . VAL A 1 186 ? -8.359 -20.578 2.154 1 92.56 186 VAL A C 1
ATOM 1441 O O . VAL A 1 186 ? -7.945 -20.562 3.316 1 92.56 186 VAL A O 1
ATOM 1444 N N . GLN A 1 187 ? -8.391 -21.656 1.435 1 93.19 187 GLN A N 1
ATOM 1445 C CA . GLN A 1 187 ? -7.875 -22.922 1.963 1 93.19 187 GLN A CA 1
ATOM 1446 C C . GLN A 1 187 ? -6.359 -22.984 1.826 1 93.19 187 GLN A C 1
ATOM 1448 O O . GLN A 1 187 ? -5.77 -22.312 0.983 1 93.19 187 GLN A O 1
ATOM 1453 N N . ASP A 1 188 ? -5.746 -23.766 2.736 1 94.25 188 ASP A N 1
ATOM 1454 C CA . ASP A 1 188 ? -4.352 -24.188 2.67 1 94.25 188 ASP A CA 1
ATOM 1455 C C . ASP A 1 188 ? -3.402 -23.031 2.928 1 94.25 188 ASP A C 1
ATOM 1457 O O . ASP A 1 188 ? -2.324 -22.953 2.336 1 94.25 188 ASP A O 1
ATOM 1461 N N . VAL A 1 189 ? -3.883 -22.062 3.691 1 93.38 189 VAL A N 1
ATOM 1462 C CA . VAL A 1 189 ? -3.004 -20.969 4.09 1 93.38 189 VAL A CA 1
ATOM 1463 C C . VAL A 1 189 ? -3.439 -20.422 5.449 1 93.38 189 VAL A C 1
ATOM 1465 O O . VAL A 1 189 ? -4.637 -20.328 5.734 1 93.38 189 VAL A O 1
ATOM 1468 N N . ASN A 1 190 ? -2.504 -20.188 6.281 1 96.75 190 ASN A N 1
ATOM 1469 C CA . ASN A 1 190 ? -2.732 -19.453 7.516 1 96.75 190 ASN A CA 1
ATOM 1470 C C . ASN A 1 190 ? -2.553 -17.953 7.309 1 96.75 190 ASN A C 1
ATOM 1472 O O . ASN A 1 190 ? -1.432 -17.469 7.125 1 96.75 190 ASN A O 1
ATOM 1476 N N . ILE A 1 191 ? -3.637 -17.219 7.312 1 96.69 191 ILE A N 1
ATOM 1477 C CA . ILE A 1 191 ? -3.582 -15.766 7.152 1 96.69 191 ILE A CA 1
ATOM 1478 C C . ILE A 1 191 ? -3.707 -15.094 8.523 1 96.69 191 ILE A C 1
ATOM 1480 O O . ILE A 1 191 ? -4.637 -15.383 9.273 1 96.69 191 ILE A O 1
ATOM 1484 N N . GLU A 1 192 ? -2.762 -14.312 8.844 1 97.44 192 GLU A N 1
ATOM 1485 C CA . GLU A 1 192 ? -2.855 -13.445 10.016 1 97.44 192 GLU A CA 1
ATOM 1486 C C . GLU A 1 192 ? -3.051 -11.984 9.617 1 97.44 192 GLU A C 1
ATOM 1488 O O . GLU A 1 192 ? -2.285 -11.453 8.812 1 97.44 192 GLU A O 1
ATOM 1493 N N . TYR A 1 193 ? -4.094 -11.477 10.086 1 96.31 193 TYR A N 1
ATOM 1494 C CA . TYR A 1 193 ? -4.336 -10.055 9.852 1 96.31 193 TYR A CA 1
ATOM 1495 C C . TYR A 1 193 ? -3.617 -9.203 10.891 1 96.31 193 TYR A C 1
ATOM 1497 O O . TYR A 1 193 ? -3.936 -9.266 12.078 1 96.31 193 TYR A O 1
ATOM 1505 N N . VAL A 1 194 ? -2.68 -8.492 10.25 1 94.81 194 VAL A N 1
ATOM 1506 C CA . VAL A 1 194 ? -1.82 -7.652 11.078 1 94.81 194 VAL A CA 1
ATOM 1507 C C . VAL A 1 194 ? -1.973 -6.191 10.672 1 94.81 194 VAL A C 1
ATOM 1509 O O . VAL A 1 194 ? -2.512 -5.891 9.602 1 94.81 194 VAL A O 1
ATOM 1512 N N . ALA A 1 195 ? -1.96 -5.219 11.461 1 94.69 195 ALA A N 1
ATOM 1513 C CA . ALA A 1 195 ? -2.023 -3.787 11.172 1 94.69 195 ALA A CA 1
ATOM 1514 C C . ALA A 1 195 ? -3.395 -3.398 10.625 1 94.69 195 ALA A C 1
ATOM 1516 O O . ALA A 1 195 ? -3.504 -2.932 9.484 1 94.69 195 ALA A O 1
ATOM 1517 N N . PRO A 1 196 ? -4.363 -3.551 11.266 1 93.31 196 PRO A N 1
ATOM 1518 C CA . PRO A 1 196 ? -5.734 -3.389 10.773 1 93.31 196 PRO A CA 1
ATOM 1519 C C . PRO A 1 196 ? -5.973 -2.027 10.125 1 93.31 196 PRO A C 1
ATOM 1521 O O . PRO A 1 196 ? -6.844 -1.894 9.266 1 93.31 196 PRO A O 1
ATOM 1524 N N . SER A 1 197 ? -5.145 -1.009 10.5 1 96.44 197 SER A N 1
ATOM 1525 C CA . SER A 1 197 ? -5.301 0.317 9.914 1 96.44 197 SER A CA 1
ATOM 1526 C C . SER A 1 197 ? -4.168 0.629 8.938 1 96.44 197 SER A C 1
ATOM 1528 O O . SER A 1 197 ? -4.062 1.75 8.438 1 96.44 197 SER A O 1
ATOM 1530 N N . GLY A 1 198 ? -3.309 -0.319 8.711 1 97.5 198 GLY A N 1
ATOM 1531 C CA . GLY A 1 198 ? -2.137 -0.101 7.879 1 97.5 198 GLY A CA 1
ATOM 1532 C C . GLY A 1 198 ? -2.455 -0.056 6.398 1 97.5 198 GLY A C 1
ATOM 1533 O O . GLY A 1 198 ? -3.557 -0.417 5.984 1 97.5 198 GLY A O 1
ATOM 1534 N N . THR A 1 199 ? -1.505 0.436 5.609 1 95.88 199 THR A N 1
ATOM 1535 C CA . THR A 1 199 ? -1.624 0.352 4.16 1 95.88 199 THR A CA 1
ATOM 1536 C C . THR A 1 199 ? -1.896 -1.084 3.721 1 95.88 199 THR A C 1
ATOM 1538 O O . THR A 1 199 ? -1.162 -2.002 4.094 1 95.88 199 THR A O 1
ATOM 1541 N N . PRO A 1 200 ? -2.887 -1.302 2.932 1 95.88 200 PRO A N 1
ATOM 1542 C CA . PRO A 1 200 ? -3.312 -2.668 2.623 1 95.88 200 PRO A CA 1
ATOM 1543 C C . PRO A 1 200 ? -2.289 -3.43 1.784 1 95.88 200 PRO A C 1
ATOM 1545 O O . PRO A 1 200 ? -1.697 -2.863 0.862 1 95.88 200 PRO A O 1
ATOM 1548 N N . GLY A 1 201 ? -2.082 -4.648 2.127 1 96.25 201 GLY A N 1
ATOM 1549 C CA . GLY A 1 201 ? -1.211 -5.52 1.354 1 96.25 201 GLY A CA 1
ATOM 1550 C C . GLY A 1 201 ? -0.488 -6.547 2.203 1 96.25 201 GLY A C 1
ATOM 1551 O O . GLY A 1 201 ? -0.807 -6.723 3.381 1 96.25 201 GLY A O 1
ATOM 1552 N N . ILE A 1 202 ? 0.413 -7.238 1.608 1 97.75 202 ILE A N 1
ATOM 1553 C CA . ILE A 1 202 ? 1.224 -8.219 2.32 1 97.75 202 ILE A CA 1
ATOM 1554 C C . ILE A 1 202 ? 2.256 -7.504 3.188 1 97.75 202 ILE A C 1
ATOM 1556 O O . ILE A 1 202 ? 2.986 -6.637 2.705 1 97.75 202 ILE A O 1
ATOM 1560 N N . VAL A 1 203 ? 2.254 -7.91 4.418 1 98.25 203 VAL A N 1
ATOM 1561 C CA . VAL A 1 203 ? 3.24 -7.363 5.344 1 98.25 203 VAL A CA 1
ATOM 1562 C C . VAL A 1 203 ? 4.473 -8.266 5.375 1 98.25 203 VAL A C 1
ATOM 1564 O O . VAL A 1 203 ? 5.605 -7.777 5.371 1 98.25 203 VAL A O 1
ATOM 1567 N N . SER A 1 204 ? 4.203 -9.531 5.402 1 98.56 204 SER A N 1
ATOM 1568 C CA . SER A 1 204 ? 5.289 -10.508 5.41 1 98.56 204 SER A CA 1
ATOM 1569 C C . SER A 1 204 ? 4.781 -11.906 5.07 1 98.56 204 SER A C 1
ATOM 1571 O O . SER A 1 204 ? 3.576 -12.164 5.121 1 98.56 204 SER A O 1
ATOM 1573 N N . VAL A 1 205 ? 5.668 -12.703 4.66 1 98.81 205 VAL A N 1
ATOM 1574 C CA . VAL A 1 205 ? 5.422 -14.125 4.453 1 98.81 205 VAL A CA 1
ATOM 1575 C C . VAL A 1 205 ? 6.453 -14.945 5.227 1 98.81 205 VAL A C 1
ATOM 1577 O O . VAL A 1 205 ? 7.648 -14.656 5.176 1 98.81 205 VAL A O 1
ATOM 1580 N N . THR A 1 206 ? 5.965 -15.883 5.969 1 98.81 206 THR A N 1
ATOM 1581 C CA . THR A 1 206 ? 6.836 -16.781 6.715 1 98.81 206 THR A CA 1
ATOM 1582 C C . THR A 1 206 ? 6.887 -18.156 6.051 1 98.81 206 THR A C 1
ATOM 1584 O O . THR A 1 206 ? 5.848 -18.719 5.676 1 98.81 206 THR A O 1
ATOM 1587 N N . PHE A 1 207 ? 8.078 -18.672 5.977 1 98.81 207 PHE A N 1
ATOM 1588 C CA . PHE A 1 207 ? 8.328 -19.969 5.363 1 98.81 207 PHE A CA 1
ATOM 1589 C C . PHE A 1 207 ? 8.961 -20.938 6.363 1 98.81 207 PHE A C 1
ATOM 1591 O O . PHE A 1 207 ? 9.742 -20.516 7.227 1 98.81 207 PHE A O 1
ATOM 1598 N N . ARG A 1 208 ? 8.609 -22.172 6.27 1 98.69 208 ARG A N 1
ATOM 1599 C CA . ARG A 1 208 ? 9.422 -23.234 6.859 1 98.69 208 ARG A CA 1
ATOM 1600 C C . ARG A 1 208 ? 10.438 -23.766 5.855 1 98.69 208 ARG A C 1
ATOM 1602 O O . ARG A 1 208 ? 10.062 -24.266 4.789 1 98.69 208 ARG A O 1
ATOM 1609 N N . THR A 1 209 ? 11.672 -23.609 6.152 1 98.56 209 THR A N 1
ATOM 1610 C CA . THR A 1 209 ? 12.758 -23.922 5.23 1 98.56 209 THR A CA 1
ATOM 1611 C C . THR A 1 209 ? 13.773 -24.844 5.895 1 98.56 209 THR A C 1
ATOM 1613 O O . THR A 1 209 ? 13.688 -25.125 7.09 1 98.56 209 THR A O 1
ATOM 1616 N N . PRO A 1 210 ? 14.766 -25.359 5.141 1 98.06 210 PRO A N 1
ATOM 1617 C CA . PRO A 1 210 ? 15.836 -26.141 5.758 1 98.06 210 PRO A CA 1
ATOM 1618 C C . PRO A 1 210 ? 16.625 -25.344 6.797 1 98.06 210 PRO A C 1
ATOM 1620 O O . PRO A 1 210 ? 17.281 -25.922 7.656 1 98.06 210 PRO A O 1
ATOM 1623 N N . LYS A 1 211 ? 16.5 -24.047 6.844 1 98.25 211 LYS A N 1
ATOM 1624 C CA . LYS A 1 211 ? 17.188 -23.172 7.789 1 98.25 211 LYS A CA 1
ATOM 1625 C C . LYS A 1 211 ? 16.281 -22.828 8.977 1 98.25 211 LYS A C 1
ATOM 1627 O O . LYS A 1 211 ? 16.641 -22.016 9.82 1 98.25 211 LYS A O 1
ATOM 1632 N N . GLY A 1 212 ? 15.164 -23.453 8.984 1 98.44 212 GLY A N 1
ATOM 1633 C CA . GLY A 1 212 ? 14.172 -23.094 9.992 1 98.44 212 GLY A CA 1
ATOM 1634 C C . GLY A 1 212 ? 13.109 -22.141 9.469 1 98.44 212 GLY A C 1
ATOM 1635 O O . GLY A 1 212 ? 12.898 -22.047 8.258 1 98.44 212 GLY A O 1
ATOM 1636 N N . GLU A 1 213 ? 12.414 -21.547 10.391 1 98.5 213 GLU A N 1
ATOM 1637 C CA . GLU A 1 213 ? 11.414 -20.562 10 1 98.5 213 GLU A CA 1
ATOM 1638 C C . GLU A 1 213 ? 12.062 -19.25 9.57 1 98.5 213 GLU A C 1
ATOM 1640 O O . GLU A 1 213 ? 12.898 -18.703 10.289 1 98.5 213 GLU A O 1
ATOM 1645 N N . VAL A 1 214 ? 11.734 -18.828 8.422 1 98.56 214 VAL A N 1
ATOM 1646 C CA . VAL A 1 214 ? 12.266 -17.594 7.879 1 98.56 214 VAL A CA 1
ATOM 1647 C C . VAL A 1 214 ? 11.117 -16.672 7.449 1 98.56 214 VAL A C 1
ATOM 1649 O O . VAL A 1 214 ? 10.203 -17.109 6.75 1 98.56 214 VAL A O 1
ATOM 1652 N N . THR A 1 215 ? 11.164 -15.445 7.902 1 98.31 215 THR A N 1
ATOM 1653 C CA . THR A 1 215 ? 10.148 -14.469 7.52 1 98.31 215 THR A CA 1
ATOM 1654 C C . THR A 1 215 ? 10.742 -13.406 6.594 1 98.31 215 THR A C 1
ATOM 1656 O O . THR A 1 215 ? 11.805 -12.852 6.879 1 98.31 215 THR A O 1
ATOM 1659 N N . LEU A 1 216 ? 10.055 -13.289 5.457 1 97.5 216 LEU A N 1
ATOM 1660 C CA . LEU A 1 216 ? 10.406 -12.227 4.52 1 97.5 216 LEU A CA 1
ATOM 1661 C C . LEU A 1 216 ? 9.281 -11.203 4.422 1 97.5 216 LEU A C 1
ATOM 1663 O O . LEU A 1 216 ? 8.109 -11.562 4.277 1 97.5 216 LEU A O 1
ATOM 1667 N N . MET B 1 1 ? 20.641 24.938 7.844 1 49.91 1 MET B N 1
ATOM 1668 C CA . MET B 1 1 ? 20.438 23.594 7.336 1 49.91 1 MET B CA 1
ATOM 1669 C C . MET B 1 1 ? 18.953 23.266 7.207 1 49.91 1 MET B C 1
ATOM 1671 O O . MET B 1 1 ? 18.188 23.484 8.148 1 49.91 1 MET B O 1
ATOM 1675 N N . HIS B 1 2 ? 18.406 23.25 5.996 1 62.56 2 HIS B N 1
ATOM 1676 C CA . HIS B 1 2 ? 16.969 23.172 5.766 1 62.56 2 HIS B CA 1
ATOM 1677 C C . HIS B 1 2 ? 16.406 21.828 6.199 1 62.56 2 HIS B C 1
ATOM 1679 O O . HIS B 1 2 ? 16.953 20.781 5.852 1 62.56 2 HIS B O 1
ATOM 1685 N N . THR B 1 3 ? 15.625 21.844 7.355 1 83 3 THR B N 1
ATOM 1686 C CA . THR B 1 3 ? 15.219 20.656 8.102 1 83 3 THR B CA 1
ATOM 1687 C C . THR B 1 3 ? 13.797 20.25 7.742 1 83 3 THR B C 1
ATOM 1689 O O . THR B 1 3 ? 12.969 21.094 7.395 1 83 3 THR B O 1
ATOM 1692 N N . CYS B 1 4 ? 13.656 19.047 7.465 1 92.5 4 CYS B N 1
ATOM 1693 C CA . CYS B 1 4 ? 12.336 18.438 7.367 1 92.5 4 CYS B CA 1
ATOM 1694 C C . CYS B 1 4 ? 11.867 17.922 8.727 1 92.5 4 CYS B C 1
ATOM 1696 O O . CYS B 1 4 ? 12.578 17.156 9.375 1 92.5 4 CYS B O 1
ATOM 1698 N N . ARG B 1 5 ? 10.672 18.406 9.109 1 95.12 5 ARG B N 1
ATOM 1699 C CA . ARG B 1 5 ? 10.109 18 10.398 1 95.12 5 ARG B CA 1
ATOM 1700 C C . ARG B 1 5 ? 8.781 17.266 10.211 1 95.12 5 ARG B C 1
ATOM 1702 O O . ARG B 1 5 ? 7.977 17.641 9.352 1 95.12 5 ARG B O 1
ATOM 1709 N N . MET B 1 6 ? 8.594 16.266 11.086 1 97.19 6 MET B N 1
ATOM 1710 C CA . MET B 1 6 ? 7.289 15.609 11.07 1 97.19 6 MET B CA 1
ATOM 1711 C C . MET B 1 6 ? 6.164 16.625 11.289 1 97.19 6 MET B C 1
ATOM 1713 O O . MET B 1 6 ? 6.238 17.453 12.195 1 97.19 6 MET B O 1
ATOM 1717 N N . ASP B 1 7 ? 5.211 16.578 10.406 1 98.12 7 ASP B N 1
ATOM 1718 C CA . ASP B 1 7 ? 4.09 17.5 10.523 1 98.12 7 ASP B CA 1
ATOM 1719 C C . ASP B 1 7 ? 2.814 16.766 10.938 1 98.12 7 ASP B C 1
ATOM 1721 O O . ASP B 1 7 ? 2.188 17.125 11.938 1 98.12 7 ASP B O 1
ATOM 1725 N N . HIS B 1 8 ? 2.438 15.734 10.141 1 98.62 8 HIS B N 1
ATOM 1726 C CA . HIS B 1 8 ? 1.212 15.039 10.531 1 98.62 8 HIS B CA 1
ATOM 1727 C C . HIS B 1 8 ? 1.095 13.695 9.828 1 98.62 8 HIS B C 1
ATOM 1729 O O . HIS B 1 8 ? 1.853 13.406 8.898 1 98.62 8 HIS B O 1
ATOM 1735 N N . VAL B 1 9 ? 0.18 12.891 10.328 1 98.56 9 VAL B N 1
ATOM 1736 C CA . VAL B 1 9 ? -0.258 11.648 9.703 1 98.56 9 VAL B CA 1
ATOM 1737 C C . VAL B 1 9 ? -1.722 11.766 9.281 1 98.56 9 VAL B C 1
ATOM 1739 O O . VAL B 1 9 ? -2.514 12.438 9.953 1 98.56 9 VAL B O 1
ATOM 1742 N N . SER B 1 10 ? -1.984 11.125 8.164 1 98.44 10 SER B N 1
ATOM 1743 C CA . SER B 1 10 ? -3.338 11.195 7.625 1 98.44 10 SER B CA 1
ATOM 1744 C C . SER B 1 10 ? -3.998 9.828 7.602 1 98.44 10 SER B C 1
ATOM 1746 O O . SER B 1 10 ? -3.402 8.852 7.137 1 98.44 10 SER B O 1
ATOM 1748 N N . TYR B 1 11 ? -5.176 9.766 8.102 1 98.75 11 TYR B N 1
ATOM 1749 C CA . TYR B 1 11 ? -6.047 8.602 8.195 1 98.75 11 TYR B CA 1
ATOM 1750 C C . TYR B 1 11 ? -7.305 8.789 7.355 1 98.75 11 TYR B C 1
ATOM 1752 O O . TYR B 1 11 ? -8.086 9.711 7.594 1 98.75 11 TYR B O 1
ATOM 1760 N N . ALA B 1 12 ? -7.52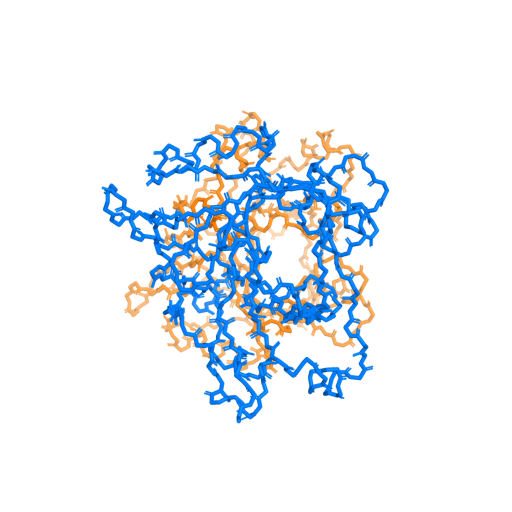7 7.957 6.371 1 98.25 12 ALA B N 1
ATOM 1761 C CA . ALA B 1 12 ? -8.742 8.047 5.566 1 98.25 12 ALA B CA 1
ATOM 1762 C C . ALA B 1 12 ? -9.93 7.441 6.301 1 98.25 12 ALA B C 1
ATOM 1764 O O . ALA B 1 12 ? -9.836 6.344 6.852 1 98.25 12 ALA B O 1
ATOM 1765 N N . ALA B 1 13 ? -11.008 8.148 6.312 1 98.75 13 ALA B N 1
ATOM 1766 C CA . ALA B 1 13 ? -12.25 7.602 6.852 1 98.75 13 ALA B CA 1
ATOM 1767 C C . ALA B 1 13 ? -12.695 6.371 6.059 1 98.75 13 ALA B C 1
ATOM 1769 O O . ALA B 1 13 ? -12.539 6.32 4.84 1 98.75 13 ALA B O 1
ATOM 1770 N N . GLY B 1 14 ? -13.258 5.449 6.801 1 96.88 14 GLY B N 1
ATOM 1771 C CA . GLY B 1 14 ? -13.82 4.277 6.145 1 96.88 14 GLY B CA 1
ATOM 1772 C C . GLY B 1 14 ? -15.164 4.543 5.496 1 96.88 14 GLY B C 1
ATOM 1773 O O . GLY B 1 14 ? -15.609 5.691 5.434 1 96.88 14 GLY B O 1
ATOM 1774 N N . PRO B 1 15 ? -15.727 3.441 5.012 1 94.44 15 PRO B N 1
ATOM 1775 C CA . PRO B 1 15 ? -17.016 3.576 4.34 1 94.44 15 PRO B CA 1
ATOM 1776 C C . PRO B 1 15 ? -18.109 4.09 5.27 1 94.44 15 PRO B C 1
ATOM 1778 O O . PRO B 1 15 ? -19.141 4.594 4.801 1 94.44 15 PRO B O 1
ATOM 1781 N N . GLU B 1 16 ? -17.922 3.975 6.578 1 96.94 16 GLU B N 1
ATOM 1782 C CA . GLU B 1 16 ? -18.891 4.449 7.555 1 96.94 16 GLU B CA 1
ATOM 1783 C C . GLU B 1 16 ? -18.891 5.973 7.633 1 96.94 16 GLU B C 1
ATOM 1785 O O . GLU B 1 16 ? -19.812 6.566 8.211 1 96.94 16 GLU B O 1
ATOM 1790 N N . GLY B 1 17 ? -17.875 6.617 7.094 1 97.94 17 GLY B N 1
ATOM 1791 C CA . GLY B 1 17 ? -17.875 8.07 6.996 1 97.94 17 GLY B CA 1
ATOM 1792 C C . GLY B 1 17 ? -16.969 8.727 8.023 1 97.94 17 GLY B C 1
ATOM 1793 O O . GLY B 1 17 ? -16.484 8.07 8.945 1 97.94 17 GLY B O 1
ATOM 1794 N N . LEU B 1 18 ? -16.828 10 7.863 1 98.56 18 LEU B N 1
ATOM 1795 C CA . LEU B 1 18 ? -15.906 10.789 8.664 1 98.56 18 LEU B CA 1
ATOM 1796 C C . LEU B 1 18 ? -16.312 10.797 10.133 1 98.56 18 LEU B C 1
ATOM 1798 O O . LEU B 1 18 ? -15.5 10.531 11.016 1 98.56 18 LEU B O 1
ATOM 1802 N N . ASP B 1 19 ? -17.547 11.062 10.375 1 98.31 19 ASP B N 1
ATOM 1803 C CA . ASP B 1 19 ? -18.016 11.203 11.75 1 98.31 19 ASP B CA 1
ATOM 1804 C C . ASP B 1 19 ? -17.828 9.906 12.531 1 98.31 19 ASP B C 1
ATOM 1806 O O . ASP B 1 19 ? -17.328 9.914 13.656 1 98.31 19 ASP B O 1
ATOM 1810 N N . ALA B 1 20 ? -18.188 8.797 11.93 1 98.62 20 ALA B N 1
ATOM 1811 C CA . ALA B 1 20 ? -18.062 7.504 12.594 1 98.62 20 ALA B CA 1
ATOM 1812 C C . ALA B 1 20 ? -16.594 7.137 12.82 1 98.62 20 ALA B C 1
ATOM 1814 O O . ALA B 1 20 ? -16.234 6.625 13.883 1 98.62 20 ALA B O 1
ATOM 1815 N N . THR B 1 21 ? -15.758 7.371 11.867 1 98.75 21 THR B N 1
ATOM 1816 C CA . THR B 1 21 ? -14.328 7.086 11.977 1 98.75 21 THR B CA 1
ATOM 1817 C C . THR B 1 21 ? -13.695 7.926 13.086 1 98.75 21 THR B C 1
ATOM 1819 O O . THR B 1 21 ? -12.945 7.406 13.914 1 98.75 21 THR B O 1
ATOM 1822 N N . VAL B 1 22 ? -14.055 9.18 13.109 1 98.75 22 VAL B N 1
ATOM 1823 C CA . VAL B 1 22 ? -13.508 10.109 14.094 1 98.75 22 VAL B CA 1
ATOM 1824 C C . VAL B 1 22 ? -13.945 9.695 15.5 1 98.75 22 VAL B C 1
ATOM 1826 O O . VAL B 1 22 ? -13.156 9.727 16.438 1 98.75 22 VAL B O 1
ATOM 1829 N N . ALA B 1 23 ? -15.211 9.359 15.586 1 98.62 23 ALA B N 1
ATOM 1830 C CA . ALA B 1 23 ? -15.719 8.938 16.891 1 98.62 23 ALA B CA 1
ATOM 1831 C C . ALA B 1 23 ? -14.961 7.719 17.406 1 98.62 23 ALA B C 1
ATOM 1833 O O . ALA B 1 23 ? -14.594 7.656 18.578 1 98.62 23 ALA B O 1
ATOM 1834 N N . ARG B 1 24 ? -14.703 6.758 16.562 1 98.38 24 ARG B N 1
ATOM 1835 C CA . ARG B 1 24 ? -13.977 5.555 16.938 1 98.38 24 ARG B CA 1
ATOM 1836 C C . ARG B 1 24 ? -12.547 5.887 17.375 1 98.38 24 ARG B C 1
ATOM 1838 O O . ARG B 1 24 ? -12.062 5.387 18.391 1 98.38 24 ARG B O 1
ATOM 1845 N N . ILE B 1 25 ? -11.891 6.707 16.641 1 98.62 25 ILE B N 1
ATOM 1846 C CA . ILE B 1 25 ? -10.508 7.078 16.922 1 98.62 25 ILE B CA 1
ATOM 1847 C C . ILE B 1 25 ? -10.445 7.863 18.234 1 98.62 25 ILE B C 1
ATOM 1849 O O . ILE B 1 25 ? -9.578 7.605 19.078 1 98.62 25 ILE B O 1
ATOM 1853 N N . ALA B 1 26 ? -11.359 8.805 18.375 1 98.69 26 ALA B N 1
ATOM 1854 C CA . ALA B 1 26 ? -11.414 9.594 19.594 1 98.69 26 ALA B CA 1
ATOM 1855 C C . ALA B 1 26 ? -11.609 8.703 20.812 1 98.69 26 ALA B C 1
ATOM 1857 O O . ALA B 1 26 ? -10.945 8.891 21.844 1 98.69 26 ALA B O 1
ATOM 1858 N N . GLU B 1 27 ? -12.547 7.793 20.688 1 98.56 27 GLU B N 1
ATOM 1859 C CA . GLU B 1 27 ? -12.797 6.859 21.781 1 98.56 27 GLU B CA 1
ATOM 1860 C C . GLU B 1 27 ? -11.57 6.012 22.078 1 98.56 27 GLU B C 1
ATOM 1862 O O . GLU B 1 27 ? -11.211 5.82 23.25 1 98.56 27 GLU B O 1
ATOM 1867 N N . THR B 1 28 ? -10.906 5.52 21.109 1 98.38 28 THR B N 1
ATOM 1868 C CA . THR B 1 28 ? -9.75 4.641 21.266 1 98.38 28 THR B CA 1
ATOM 1869 C C . THR B 1 28 ? -8.586 5.391 21.906 1 98.38 28 THR B C 1
ATOM 1871 O O . THR B 1 28 ? -7.922 4.863 22.812 1 98.38 28 THR B O 1
ATOM 1874 N N . LEU B 1 29 ? -8.383 6.625 21.453 1 98.44 29 LEU B N 1
ATOM 1875 C CA . LEU B 1 29 ? -7.25 7.406 21.938 1 98.44 29 LEU B CA 1
ATOM 1876 C C . LEU B 1 29 ? -7.594 8.102 23.25 1 98.44 29 LEU B C 1
ATOM 1878 O O . LEU B 1 29 ? -6.699 8.484 24 1 98.44 29 LEU B O 1
ATOM 1882 N N . GLY B 1 30 ? -8.859 8.352 23.484 1 98.44 30 GLY B N 1
ATOM 1883 C CA . GLY B 1 30 ? -9.297 9.07 24.672 1 98.44 30 GLY B CA 1
ATOM 1884 C C . GLY B 1 30 ? -9.062 10.562 24.578 1 98.44 30 GLY B C 1
ATOM 1885 O O . GLY B 1 30 ? -8.727 11.203 25.578 1 98.44 30 GLY B O 1
ATOM 1886 N N . ILE B 1 31 ? -9.055 11.07 23.375 1 98.38 31 ILE B N 1
ATOM 1887 C CA . ILE B 1 31 ? -8.844 12.5 23.188 1 98.38 31 ILE B CA 1
ATOM 1888 C C . ILE B 1 31 ? -9.945 13.07 22.297 1 98.38 31 ILE B C 1
ATOM 1890 O O . ILE B 1 31 ? -10.711 12.328 21.688 1 98.38 31 ILE B O 1
ATOM 1894 N N . GLU B 1 32 ? -9.984 14.359 22.188 1 97.31 32 GLU B N 1
ATOM 1895 C CA . GLU B 1 32 ? -11.07 15.039 21.484 1 97.31 32 GLU B CA 1
ATOM 1896 C C . GLU B 1 32 ? -10.609 15.539 20.125 1 97.31 32 GLU B C 1
ATOM 1898 O O . GLU B 1 32 ? -9.477 16.016 19.969 1 97.31 32 GLU B O 1
ATOM 1903 N N . ARG B 1 33 ? -11.555 15.516 19.25 1 96 33 ARG B N 1
ATOM 1904 C CA . ARG B 1 33 ? -11.305 16.031 17.906 1 96 33 ARG B CA 1
ATOM 1905 C C . ARG B 1 33 ? -11.664 17.516 17.797 1 96 33 ARG B C 1
ATOM 1907 O O . ARG B 1 33 ? -12.414 18.031 18.625 1 96 33 ARG B O 1
ATOM 1914 N N . ILE B 1 34 ? -11.07 18.141 16.797 1 95.56 34 ILE B N 1
ATOM 1915 C CA . ILE B 1 34 ? -11.469 19.469 16.359 1 95.56 34 ILE B CA 1
ATOM 1916 C C . ILE B 1 34 ? -12 19.391 14.93 1 95.56 34 ILE B C 1
ATOM 1918 O O . ILE B 1 34 ? -11.469 18.656 14.102 1 95.56 34 ILE B O 1
ATOM 1922 N N . LYS B 1 35 ? -13.047 20.188 14.719 1 94.25 35 LYS B N 1
ATOM 1923 C CA . LYS B 1 35 ? -13.516 20.266 13.336 1 94.25 35 LYS B CA 1
ATOM 1924 C C . LYS B 1 35 ? -12.477 20.938 12.445 1 94.25 35 LYS B C 1
ATOM 1926 O O . LYS B 1 35 ? -11.961 22.016 12.781 1 94.25 35 LYS B O 1
ATOM 1931 N N . GLY B 1 36 ? -12.141 20.312 11.477 1 95.56 36 GLY B N 1
ATOM 1932 C CA . GLY B 1 36 ? -11.211 20.859 10.5 1 95.56 36 GLY B CA 1
ATOM 1933 C C . GLY B 1 36 ? -11.883 21.781 9.5 1 95.56 36 GLY B C 1
ATOM 1934 O O . GLY B 1 36 ? -12.258 22.906 9.836 1 95.56 36 GLY B O 1
ATOM 1935 N N . GLY B 1 37 ? -12.039 21.234 8.266 1 96.38 37 GLY B N 1
ATOM 1936 C CA . GLY B 1 37 ? -12.664 22 7.199 1 96.38 37 GLY B CA 1
ATOM 1937 C C . GLY B 1 37 ? -12.57 21.312 5.848 1 96.38 37 GLY B C 1
ATOM 1938 O O . GLY B 1 37 ? -12.414 20.094 5.766 1 96.38 37 GLY B O 1
ATOM 1939 N N . VAL B 1 38 ? -12.781 22.125 4.906 1 97 38 VAL B N 1
ATOM 1940 C CA . VAL B 1 38 ? -12.852 21.609 3.543 1 97 38 VAL B CA 1
ATOM 1941 C C . VAL B 1 38 ? -11.578 21.984 2.781 1 97 38 VAL B C 1
ATOM 1943 O O . VAL B 1 38 ? -11.055 23.094 2.957 1 97 38 VAL B O 1
ATOM 1946 N N . HIS B 1 39 ? -11.047 21.062 2.025 1 97.81 39 HIS B N 1
ATOM 1947 C CA . HIS B 1 39 ? -10.039 21.344 1.012 1 97.81 39 HIS B CA 1
ATOM 1948 C C . HIS B 1 39 ? -10.672 21.484 -0.368 1 97.81 39 HIS B C 1
ATOM 1950 O O . HIS B 1 39 ? -10.812 20.5 -1.101 1 97.81 39 HIS B O 1
ATOM 1956 N N . PRO B 1 40 ? -10.961 22.656 -0.775 1 95.75 40 PRO B N 1
ATOM 1957 C CA . PRO B 1 40 ? -11.664 22.797 -2.049 1 95.75 40 PRO B CA 1
ATOM 1958 C C . PRO B 1 40 ? -10.883 22.234 -3.232 1 95.75 40 PRO B C 1
ATOM 1960 O O . PRO B 1 40 ? -11.453 21.609 -4.117 1 95.75 40 PRO B O 1
ATOM 1963 N N . ARG B 1 41 ? -9.609 22.375 -3.227 1 94.94 41 ARG B N 1
ATOM 1964 C CA . ARG B 1 41 ? -8.781 21.984 -4.355 1 94.94 41 ARG B CA 1
ATOM 1965 C C . ARG B 1 41 ? -8.695 20.453 -4.453 1 94.94 41 ARG B C 1
ATOM 1967 O O . ARG B 1 41 ? -8.398 19.922 -5.523 1 94.94 41 ARG B O 1
ATOM 1974 N N . PHE B 1 42 ? -8.969 19.797 -3.309 1 95.62 42 PHE B N 1
ATOM 1975 C CA . PHE B 1 42 ? -8.797 18.359 -3.268 1 95.62 42 PHE B CA 1
ATOM 1976 C C . PHE B 1 42 ? -10.148 17.656 -3.229 1 95.62 42 PHE B C 1
ATOM 1978 O O . PHE B 1 42 ? -10.234 16.438 -3.408 1 95.62 42 PHE B O 1
ATOM 1985 N N . GLY B 1 43 ? -11.211 18.406 -2.934 1 97.5 43 GLY B N 1
ATOM 1986 C CA . GLY B 1 43 ? -12.516 17.797 -2.752 1 97.5 43 GLY B CA 1
ATOM 1987 C C . GLY B 1 43 ? -12.602 16.922 -1.526 1 97.5 43 GLY B C 1
ATOM 1988 O O . GLY B 1 43 ? -13.148 15.812 -1.589 1 97.5 43 GLY B O 1
ATOM 1989 N N . THR B 1 44 ? -11.992 17.359 -0.419 1 98.12 44 THR B N 1
ATOM 1990 C CA . THR B 1 44 ? -11.992 16.578 0.809 1 98.12 44 THR B CA 1
ATOM 1991 C C . THR B 1 44 ? -12.391 17.438 2.004 1 98.12 44 THR B C 1
ATOM 1993 O O . THR B 1 44 ? -12.43 18.656 1.904 1 98.12 44 THR B O 1
ATOM 1996 N N . GLN B 1 45 ? -12.742 16.812 3.062 1 98.12 45 GLN B N 1
ATOM 1997 C CA . GLN B 1 45 ? -12.898 17.438 4.375 1 98.12 45 GLN B CA 1
ATOM 1998 C C . GLN B 1 45 ? -12.219 16.609 5.461 1 98.12 45 GLN B C 1
ATOM 2000 O O . GLN B 1 45 ? -11.992 15.422 5.285 1 98.12 45 GLN B O 1
ATOM 2005 N N . ASN B 1 46 ? -11.898 17.312 6.578 1 98.31 46 ASN B N 1
ATOM 2006 C CA . ASN B 1 46 ? -11.141 16.562 7.578 1 98.31 46 ASN B CA 1
ATOM 2007 C C . ASN B 1 46 ? -11.57 16.938 8.992 1 98.31 46 ASN B C 1
ATOM 2009 O O . ASN B 1 46 ? -12.367 17.859 9.188 1 98.31 46 ASN B O 1
ATOM 2013 N N . ALA B 1 47 ? -11.234 16.125 9.891 1 98.25 47 ALA B N 1
ATOM 2014 C CA . ALA B 1 47 ? -11.164 16.375 11.328 1 98.25 47 ALA B CA 1
ATOM 2015 C C . ALA B 1 47 ? -9.727 16.266 11.836 1 98.25 47 ALA B C 1
ATOM 2017 O O . ALA B 1 47 ? -8.898 15.578 11.219 1 98.25 47 ALA B O 1
ATOM 2018 N N . LEU B 1 48 ? -9.508 16.891 12.93 1 98.38 48 LEU B N 1
ATOM 2019 C CA . LEU B 1 48 ? -8.133 17.016 13.391 1 98.38 48 LEU B CA 1
ATOM 2020 C C . LEU B 1 48 ? -8.008 16.609 14.852 1 98.38 48 LEU B C 1
ATOM 2022 O O . LEU B 1 48 ? -8.898 16.875 15.656 1 98.38 48 LEU B O 1
ATOM 2026 N N . PHE B 1 49 ? -6.902 16.016 15.203 1 98.81 49 PHE B N 1
ATOM 2027 C CA . PHE B 1 49 ? -6.457 15.797 16.578 1 98.81 49 PHE B CA 1
ATOM 2028 C C . PHE B 1 49 ? -5.102 16.453 16.812 1 98.81 49 PHE B C 1
ATOM 2030 O O . PHE B 1 49 ? -4.066 15.906 16.422 1 98.81 49 PHE B O 1
ATOM 2037 N N . PRO B 1 50 ? -5.105 17.641 17.406 1 98.56 50 PRO B N 1
ATOM 2038 C CA . PRO B 1 50 ? -3.814 18.266 17.719 1 98.56 50 PRO B CA 1
ATOM 2039 C C . PRO B 1 50 ? -2.924 17.375 18.578 1 98.56 50 PRO B C 1
ATOM 2041 O O . PRO B 1 50 ? -3.416 16.703 19.5 1 98.56 50 PRO B O 1
ATOM 2044 N N . MET B 1 51 ? -1.688 17.328 18.297 1 98.62 51 MET B N 1
ATOM 2045 C CA . MET B 1 51 ? -0.671 16.578 19.016 1 98.62 51 MET B CA 1
ATOM 2046 C C . MET B 1 51 ? 0.454 17.484 19.5 1 98.62 51 MET B C 1
ATOM 2048 O O . MET B 1 51 ? 0.684 18.547 18.922 1 98.62 51 MET B O 1
ATOM 2052 N N . ALA B 1 52 ? 1.147 17.062 20.531 1 98.19 52 ALA B N 1
ATOM 2053 C CA . ALA B 1 52 ? 2.346 17.781 20.953 1 98.19 52 ALA B CA 1
ATOM 2054 C C . ALA B 1 52 ? 3.395 17.812 19.844 1 98.19 52 ALA B C 1
ATOM 2056 O O . ALA B 1 52 ? 3.342 17 18.922 1 98.19 52 ALA B O 1
ATOM 2057 N N . GLY B 1 53 ? 4.305 18.812 19.953 1 97.25 53 GLY B N 1
ATOM 2058 C CA . GLY B 1 53 ? 5.406 18.891 19.016 1 97.25 53 GLY B CA 1
ATOM 2059 C C . GLY B 1 53 ? 5.023 19.547 17.703 1 97.25 53 GLY B C 1
ATOM 2060 O O . GLY B 1 53 ? 5.625 19.266 16.656 1 97.25 53 GLY B O 1
ATOM 2061 N N . ARG B 1 54 ? 3.957 20.328 17.703 1 97.62 54 ARG B N 1
ATOM 2062 C CA . ARG B 1 54 ? 3.449 21 16.5 1 97.62 54 ARG B CA 1
ATOM 2063 C C . ARG B 1 54 ? 3.086 20 15.422 1 97.62 54 ARG B C 1
ATOM 2065 O O . ARG B 1 54 ? 3.455 20.172 14.258 1 97.62 54 ARG B O 1
ATOM 2072 N N . GLN B 1 55 ? 2.447 18.938 15.82 1 98.69 55 GLN B N 1
ATOM 2073 C CA . GLN B 1 55 ? 1.992 17.875 14.93 1 98.69 55 GLN B CA 1
ATOM 2074 C C . GLN B 1 55 ? 0.487 17.656 15.062 1 98.69 55 GLN B C 1
ATOM 2076 O O . GLN B 1 55 ? -0.163 18.266 15.914 1 98.69 55 GLN B O 1
ATOM 2081 N N . TYR B 1 56 ? -0.07 16.797 14.164 1 98.81 56 TYR B N 1
ATOM 2082 C CA . TYR B 1 56 ? -1.479 16.453 14.32 1 98.81 56 TYR B CA 1
ATOM 2083 C C . TYR B 1 56 ? -1.814 15.172 13.562 1 98.81 56 TYR B C 1
ATOM 2085 O O . TYR B 1 56 ? -1.045 14.727 12.703 1 98.81 56 TYR B O 1
ATOM 2093 N N . LEU B 1 57 ? -2.891 14.562 13.938 1 98.88 57 LEU B N 1
ATOM 2094 C CA . LEU B 1 57 ? -3.561 13.492 13.203 1 98.88 57 LEU B CA 1
ATOM 2095 C C . LEU B 1 57 ? -4.738 14.047 12.398 1 98.88 57 LEU B C 1
ATOM 2097 O O . LEU B 1 57 ? -5.645 14.664 12.969 1 98.88 57 LEU B O 1
ATOM 2101 N N . GLU B 1 58 ? -4.637 13.852 11.164 1 98.81 58 GLU B N 1
ATOM 2102 C CA . GLU B 1 58 ? -5.727 14.227 10.266 1 98.81 58 GLU B CA 1
ATOM 2103 C C . GLU B 1 58 ? -6.582 13.016 9.906 1 98.81 58 GLU B C 1
ATOM 2105 O O . GLU B 1 58 ? -6.066 12 9.438 1 98.81 58 GLU B O 1
ATOM 2110 N N . VAL B 1 59 ? -7.855 13.055 10.148 1 98.88 59 VAL B N 1
ATOM 2111 C CA . VAL B 1 59 ? -8.812 12.117 9.578 1 98.88 59 VAL B CA 1
ATOM 2112 C C . VAL B 1 59 ? -9.555 12.773 8.414 1 98.88 59 VAL B C 1
ATOM 2114 O O . VAL B 1 59 ? -10.148 13.844 8.578 1 98.88 59 VAL B O 1
ATOM 2117 N N . VAL B 1 60 ? -9.523 12.141 7.262 1 98.69 60 VAL B N 1
ATOM 2118 C CA . VAL B 1 60 ? -9.945 12.852 6.059 1 98.69 60 VAL B CA 1
ATOM 2119 C C . VAL B 1 60 ? -10.906 11.977 5.258 1 98.69 60 VAL B C 1
ATOM 2121 O O . VAL B 1 60 ? -10.805 10.75 5.277 1 98.69 60 VAL B O 1
ATOM 2124 N N . GLU B 1 61 ? -11.875 12.555 4.574 1 98.56 61 GLU B N 1
ATOM 2125 C CA . GLU B 1 61 ? -12.82 11.898 3.686 1 98.56 61 GLU B CA 1
ATOM 2126 C C . GLU B 1 61 ? -12.961 12.656 2.369 1 98.56 61 GLU B C 1
ATOM 2128 O O . GLU B 1 61 ? -12.867 13.883 2.34 1 98.56 61 GLU B O 1
ATOM 2133 N N . ALA B 1 62 ? -13.156 11.969 1.312 1 97.81 62 ALA B N 1
ATOM 2134 C CA . ALA B 1 62 ? -13.445 12.578 0.019 1 97.81 62 ALA B CA 1
ATOM 2135 C C . ALA B 1 62 ? -14.906 13.016 -0.071 1 97.81 62 ALA B C 1
ATOM 2137 O O . ALA B 1 62 ? -15.797 12.289 0.365 1 97.81 62 ALA B O 1
ATOM 2138 N N . LEU B 1 63 ? -15.102 14.156 -0.597 1 97.38 63 LEU B N 1
ATOM 2139 C CA . LEU B 1 63 ? -16.453 14.641 -0.854 1 97.38 63 LEU B CA 1
ATOM 2140 C C . LEU B 1 63 ? -16.938 14.203 -2.229 1 97.38 63 LEU B C 1
ATOM 2142 O O . LEU B 1 63 ? -16.141 13.812 -3.08 1 97.38 63 LEU B O 1
ATOM 2146 N N . ASP B 1 64 ? -18.281 14.18 -2.305 1 95.06 64 ASP B N 1
ATOM 2147 C CA . ASP B 1 64 ? -18.828 13.984 -3.639 1 95.06 64 ASP B CA 1
ATOM 2148 C C . ASP B 1 64 ? -18.672 15.242 -4.484 1 95.06 64 ASP B C 1
ATOM 2150 O O . ASP B 1 64 ? -19.609 16.047 -4.586 1 95.06 64 ASP B O 1
ATOM 2154 N N . HIS B 1 65 ? -17.609 15.492 -4.992 1 94.44 65 HIS B N 1
ATOM 2155 C CA . HIS B 1 65 ? -17.188 16.672 -5.75 1 94.44 65 HIS B CA 1
ATOM 2156 C C . HIS B 1 65 ? -16.203 16.297 -6.848 1 94.44 65 HIS B C 1
ATOM 2158 O O . HIS B 1 65 ? -15.328 15.453 -6.641 1 94.44 65 HIS B O 1
ATOM 2164 N N . PRO B 1 66 ? -16.219 16.922 -8.016 1 94.12 66 PRO B N 1
ATOM 2165 C CA . PRO B 1 66 ? -15.32 16.594 -9.125 1 94.12 66 PRO B CA 1
ATOM 2166 C C . PRO B 1 66 ? -13.852 16.734 -8.742 1 94.12 66 PRO B C 1
ATOM 2168 O O . PRO B 1 66 ? -13 16.016 -9.281 1 94.12 66 PRO B O 1
ATOM 2171 N N . ALA B 1 67 ? -13.578 17.594 -7.828 1 90.5 67 ALA B N 1
ATOM 2172 C CA . ALA B 1 67 ? -12.195 17.828 -7.426 1 90.5 67 ALA B CA 1
ATOM 2173 C C . ALA B 1 67 ? -11.586 16.562 -6.816 1 90.5 67 ALA B C 1
ATOM 2175 O O . ALA B 1 67 ? -10.391 16.312 -6.965 1 90.5 67 ALA B O 1
ATOM 2176 N N . SER B 1 68 ? -12.375 15.781 -6.094 1 93 68 SER B N 1
ATOM 2177 C CA . SER B 1 68 ? -11.844 14.57 -5.465 1 93 68 SER B CA 1
ATOM 2178 C C . SER B 1 68 ? -11.508 13.508 -6.504 1 93 68 SER B C 1
ATOM 2180 O O . SER B 1 68 ? -10.75 12.578 -6.227 1 93 68 SER B O 1
ATOM 2182 N N . LEU B 1 69 ? -12.016 13.688 -7.695 1 91.44 69 LEU B N 1
ATOM 2183 C CA . LEU B 1 69 ? -11.742 12.75 -8.781 1 91.44 69 LEU B CA 1
ATOM 2184 C C . LEU B 1 69 ? -10.523 13.188 -9.586 1 91.44 69 LEU B C 1
ATOM 2186 O O . LEU B 1 69 ? -9.852 12.352 -10.195 1 91.44 69 LEU B O 1
ATOM 2190 N N . SER B 1 70 ? -10.25 14.453 -9.5 1 91.44 70 SER B N 1
ATOM 2191 C CA . SER B 1 70 ? -9.219 14.969 -10.398 1 91.44 70 SER B CA 1
ATOM 2192 C C . SER B 1 70 ? -7.922 15.242 -9.648 1 91.44 70 SER B C 1
ATOM 2194 O O . SER B 1 70 ? -6.832 15.016 -10.172 1 91.44 70 SER B O 1
ATOM 2196 N N . ALA B 1 71 ? -7.992 15.703 -8.375 1 89.94 71 ALA B N 1
ATOM 2197 C CA . ALA B 1 71 ? -6.801 16.031 -7.594 1 89.94 71 ALA B CA 1
ATOM 2198 C C . ALA B 1 71 ? -6.16 14.766 -7.016 1 89.94 71 ALA B C 1
ATOM 2200 O O . ALA B 1 71 ? -6.852 13.922 -6.445 1 89.94 71 ALA B O 1
ATOM 2201 N N . PRO B 1 72 ? -4.891 14.664 -7.039 1 87.56 72 PRO B N 1
ATOM 2202 C CA . PRO B 1 72 ? -4.195 13.461 -6.562 1 87.56 72 PRO B CA 1
ATOM 2203 C C . PRO B 1 72 ? -4.539 13.117 -5.113 1 87.56 72 PRO B C 1
ATOM 2205 O O . PRO B 1 72 ? -4.762 11.953 -4.789 1 87.56 72 PRO B O 1
ATOM 2208 N N . PHE B 1 73 ? -4.602 14.055 -4.309 1 91.06 73 PHE B N 1
ATOM 2209 C CA . PHE B 1 73 ? -4.902 13.781 -2.908 1 91.06 73 PHE B CA 1
ATOM 2210 C C . PHE B 1 73 ? -6.328 13.266 -2.752 1 91.06 73 PHE B C 1
ATOM 2212 O O . PHE B 1 73 ? -6.57 12.312 -2.006 1 91.06 73 PHE B O 1
ATOM 2219 N N . GLY B 1 74 ? -7.258 13.93 -3.398 1 93.19 74 GLY B N 1
ATOM 2220 C CA . GLY B 1 74 ? -8.625 13.438 -3.385 1 93.19 74 GLY B CA 1
ATOM 2221 C C . GLY B 1 74 ? -8.75 12.008 -3.873 1 93.19 74 GLY B C 1
ATOM 2222 O O . GLY B 1 74 ? -9.477 11.203 -3.283 1 93.19 74 GLY B O 1
ATOM 2223 N N . GLN B 1 75 ? -8.047 11.688 -4.906 1 90.94 75 GLN B N 1
ATOM 2224 C CA . GLN B 1 75 ? -8.039 10.336 -5.445 1 90.94 75 GLN B CA 1
ATOM 2225 C C . GLN B 1 75 ? -7.477 9.344 -4.434 1 90.94 75 GLN B C 1
ATOM 2227 O O . GLN B 1 75 ? -8 8.234 -4.281 1 90.94 75 GLN B O 1
ATOM 2232 N N . LEU B 1 76 ? -6.438 9.781 -3.75 1 91.75 76 LEU B N 1
ATOM 2233 C CA . LEU B 1 76 ? -5.82 8.938 -2.736 1 91.75 76 LEU B CA 1
ATOM 2234 C C . LEU B 1 76 ? -6.797 8.641 -1.603 1 91.75 76 LEU B C 1
ATOM 2236 O O . LEU B 1 76 ? -6.91 7.5 -1.159 1 91.75 76 LEU B O 1
ATOM 2240 N N . VAL B 1 77 ? -7.453 9.633 -1.161 1 95.25 77 VAL B N 1
ATOM 2241 C CA . VAL B 1 77 ? -8.406 9.477 -0.068 1 95.25 77 VAL B CA 1
ATOM 2242 C C . VAL B 1 77 ? -9.531 8.531 -0.493 1 95.25 77 VAL B C 1
ATOM 2244 O O . VAL B 1 77 ? -9.891 7.609 0.245 1 95.25 77 VAL B O 1
ATOM 2247 N N . ARG B 1 78 ? -10.055 8.703 -1.687 1 93.81 78 ARG B N 1
ATOM 2248 C CA . ARG B 1 78 ? -11.133 7.859 -2.188 1 93.81 78 ARG B CA 1
ATOM 2249 C C . ARG B 1 78 ? -10.695 6.402 -2.277 1 93.81 78 ARG B C 1
ATOM 2251 O O . ARG B 1 78 ? -11.422 5.504 -1.844 1 93.81 78 ARG B O 1
ATOM 2258 N N . ALA B 1 79 ? -9.578 6.215 -2.859 1 91.12 79 ALA B N 1
ATOM 2259 C CA . ALA B 1 79 ? -9.07 4.855 -3.018 1 91.12 79 ALA B CA 1
ATOM 2260 C C . ALA B 1 79 ? -8.906 4.172 -1.664 1 91.12 79 ALA B C 1
ATOM 2262 O O . ALA B 1 79 ? -9.281 3.008 -1.501 1 91.12 79 ALA B O 1
ATOM 2263 N N . ARG B 1 80 ? -8.367 4.906 -0.698 1 94.62 80 ARG B N 1
ATOM 2264 C CA . ARG B 1 80 ? -8.133 4.316 0.616 1 94.62 80 ARG B CA 1
ATOM 2265 C C . ARG B 1 80 ? -9.445 4.043 1.336 1 94.62 80 ARG B C 1
ATOM 2267 O O . ARG B 1 80 ? -9.57 3.051 2.057 1 94.62 80 ARG B O 1
ATOM 2274 N N . THR B 1 81 ? -10.406 4.891 1.17 1 95.25 81 THR B N 1
ATOM 2275 C CA . THR B 1 81 ? -11.734 4.656 1.722 1 95.25 81 THR B CA 1
ATOM 2276 C C . THR B 1 81 ? -12.336 3.375 1.153 1 95.25 81 THR B C 1
ATOM 2278 O O . THR B 1 81 ? -12.891 2.561 1.896 1 95.25 81 THR B O 1
ATOM 2281 N N . GLU B 1 82 ? -12.188 3.211 -0.13 1 91.31 82 GLU B N 1
ATOM 2282 C CA . GLU B 1 82 ? -12.727 2.027 -0.797 1 91.31 82 GLU B CA 1
ATOM 2283 C C . GLU B 1 82 ? -12.047 0.755 -0.289 1 91.31 82 GLU B C 1
ATOM 2285 O O . GLU B 1 82 ? -12.656 -0.317 -0.288 1 91.31 82 GLU B O 1
ATOM 2290 N N . GLN B 1 83 ? -10.867 0.909 0.215 1 93 83 GLN B N 1
ATOM 2291 C CA . GLN B 1 83 ? -10.117 -0.231 0.731 1 93 83 GLN B CA 1
ATOM 2292 C C . GLN B 1 83 ? -10.43 -0.472 2.205 1 93 83 GLN B C 1
ATOM 2294 O O . GLN B 1 83 ? -9.797 -1.312 2.85 1 93 83 GLN B O 1
ATOM 2299 N N . GLY B 1 84 ? -11.281 0.343 2.766 1 94.06 84 GLY B N 1
ATOM 2300 C CA . GLY B 1 84 ? -11.703 0.13 4.141 1 94.06 84 GLY B CA 1
ATOM 2301 C C . GLY B 1 84 ? -11.289 1.256 5.07 1 94.06 84 GLY B C 1
ATOM 2302 O O . GLY B 1 84 ? -11.602 1.224 6.266 1 94.06 84 GLY B O 1
ATOM 2303 N N . GLY B 1 85 ? -10.539 2.271 4.52 1 96.88 85 GLY B N 1
ATOM 2304 C CA . GLY B 1 85 ? -10.008 3.338 5.359 1 96.88 85 GLY B CA 1
ATOM 2305 C C . GLY B 1 85 ? -8.734 2.955 6.078 1 96.88 85 GLY B C 1
ATOM 2306 O O . GLY B 1 85 ? -8.18 1.878 5.848 1 96.88 85 GLY B O 1
ATOM 2307 N N . GLY B 1 86 ? -8.211 3.953 6.926 1 98.12 86 GLY B N 1
ATOM 2308 C CA . GLY B 1 86 ? -6.988 3.68 7.66 1 98.12 86 GLY B CA 1
ATOM 2309 C C . GLY B 1 86 ? -5.863 4.637 7.32 1 98.12 86 GLY B C 1
ATOM 2310 O O . GLY B 1 86 ? -6.098 5.699 6.742 1 98.12 86 GLY B O 1
ATOM 2311 N N . TRP B 1 87 ? -4.656 4.25 7.738 1 98.31 87 TRP B N 1
ATOM 2312 C CA . TRP B 1 87 ? -3.482 5.066 7.449 1 98.31 87 TRP B CA 1
ATOM 2313 C C . TRP B 1 87 ? -3.264 5.191 5.945 1 98.31 87 TRP B C 1
ATOM 2315 O O . TRP B 1 87 ? -3.338 4.203 5.215 1 98.31 87 TRP B O 1
ATOM 2325 N N . MET B 1 88 ? -2.963 6.43 5.551 1 95.5 88 MET B N 1
ATOM 2326 C CA . MET B 1 88 ? -2.916 6.703 4.117 1 95.5 88 MET B CA 1
ATOM 2327 C C . MET B 1 88 ? -1.62 7.414 3.74 1 95.5 88 MET B C 1
ATOM 2329 O O . MET B 1 88 ? -1 7.086 2.729 1 95.5 88 MET B O 1
ATOM 2333 N N . SER B 1 89 ? -1.237 8.375 4.527 1 95.62 89 SER B N 1
ATOM 2334 C CA . SER B 1 89 ? -0.063 9.18 4.199 1 95.62 89 SER B CA 1
ATOM 2335 C C . SER B 1 89 ? 0.475 9.898 5.43 1 95.62 89 SER B C 1
ATOM 2337 O O . SER B 1 89 ? -0.149 9.875 6.492 1 95.62 89 SER B O 1
ATOM 2339 N N . TRP B 1 90 ? 1.665 10.445 5.234 1 96.94 90 TRP B N 1
ATOM 2340 C CA . TRP B 1 90 ? 2.26 11.336 6.223 1 96.94 90 TRP B CA 1
ATOM 2341 C C . TRP B 1 90 ? 2.99 12.492 5.543 1 96.94 90 TRP B C 1
ATOM 2343 O O . TRP B 1 90 ? 3.207 12.469 4.328 1 96.94 90 TRP B O 1
ATOM 2353 N N . ALA B 1 91 ? 3.199 13.531 6.328 1 96.56 91 ALA B N 1
ATOM 2354 C CA . ALA B 1 91 ? 3.758 14.75 5.754 1 96.56 91 ALA B CA 1
ATOM 2355 C C . ALA B 1 91 ? 4.855 15.32 6.641 1 96.56 91 ALA B C 1
ATOM 2357 O O . ALA B 1 91 ? 4.781 15.234 7.871 1 96.56 91 ALA B O 1
ATOM 2358 N N . VAL B 1 92 ? 5.785 15.883 6.008 1 95.94 92 VAL B N 1
ATOM 2359 C CA . VAL B 1 92 ? 6.84 16.625 6.695 1 95.94 92 VAL B CA 1
ATOM 2360 C C . VAL B 1 92 ? 6.832 18.078 6.25 1 95.94 92 VAL B C 1
ATOM 2362 O O . VAL B 1 92 ? 6.559 18.375 5.082 1 95.94 92 VAL B O 1
ATOM 2365 N N . SER B 1 93 ? 7.098 18.938 7.133 1 96.12 93 SER B N 1
ATOM 2366 C CA . SER B 1 93 ? 7.141 20.359 6.84 1 96.12 93 SER B CA 1
ATOM 2367 C C . SER B 1 93 ? 8.578 20.844 6.691 1 96.12 93 SER B C 1
ATOM 2369 O O . SER B 1 93 ? 9.484 20.328 7.34 1 96.12 93 SER B O 1
ATOM 2371 N N . THR B 1 94 ? 8.734 21.766 5.805 1 95.06 94 THR B N 1
ATOM 2372 C CA . THR B 1 94 ? 10.039 22.391 5.582 1 95.06 94 THR B CA 1
ATOM 2373 C C . THR B 1 94 ? 9.883 23.891 5.348 1 95.06 94 THR B C 1
ATOM 2375 O O . THR B 1 94 ? 8.805 24.359 5 1 95.06 94 THR B O 1
ATOM 2378 N N . THR B 1 95 ? 10.969 24.625 5.562 1 93.31 95 THR B N 1
ATOM 2379 C CA . THR B 1 95 ? 10.977 26.047 5.262 1 93.31 95 THR B CA 1
ATOM 2380 C C . THR B 1 95 ? 11.555 26.297 3.873 1 93.31 95 THR B C 1
ATOM 2382 O O . THR B 1 95 ? 11.461 27.422 3.354 1 93.31 95 THR B O 1
ATOM 2385 N N . ASP B 1 96 ? 12.109 25.266 3.234 1 92.56 96 ASP B N 1
ATOM 2386 C CA . ASP B 1 96 ? 12.727 25.422 1.923 1 92.56 96 ASP B CA 1
ATOM 2387 C C . ASP B 1 96 ? 12.188 24.391 0.928 1 92.56 96 ASP B C 1
ATOM 2389 O O . ASP B 1 96 ? 12.93 23.531 0.453 1 92.56 96 ASP B O 1
ATOM 2393 N N . ILE B 1 97 ? 10.977 24.625 0.555 1 94.75 97 ILE B N 1
ATOM 2394 C CA . ILE B 1 97 ? 10.367 23.688 -0.387 1 94.75 97 ILE B CA 1
ATOM 2395 C C . ILE B 1 97 ? 10.977 23.875 -1.772 1 94.75 97 ILE B C 1
ATOM 2397 O O . ILE B 1 97 ? 10.898 22.984 -2.619 1 94.75 97 ILE B O 1
ATOM 2401 N N . GLY B 1 98 ? 11.633 25.031 -2.014 1 94.38 98 GLY B N 1
ATOM 2402 C CA . GLY B 1 98 ? 12.289 25.312 -3.281 1 94.38 98 GLY B CA 1
ATOM 2403 C C . GLY B 1 98 ? 13.359 24.312 -3.637 1 94.38 98 GLY B C 1
ATOM 2404 O O . GLY B 1 98 ? 13.578 24.016 -4.816 1 94.38 98 GLY B O 1
ATOM 2405 N N . ARG B 1 99 ? 14.008 23.828 -2.637 1 91.81 99 ARG B N 1
ATOM 2406 C CA . ARG B 1 99 ? 15.047 22.844 -2.881 1 91.81 99 ARG B CA 1
ATOM 2407 C C . ARG B 1 99 ? 14.469 21.594 -3.549 1 91.81 99 ARG B C 1
ATOM 2409 O O . ARG B 1 99 ? 15.102 21 -4.418 1 91.81 99 ARG B O 1
ATOM 2416 N N . PHE B 1 100 ? 13.281 21.172 -3.129 1 92.12 100 PHE B N 1
ATOM 2417 C CA . PHE B 1 100 ? 12.617 20.016 -3.723 1 92.12 100 PHE B CA 1
ATOM 2418 C C . PHE B 1 100 ? 12.148 20.328 -5.137 1 92.12 100 PHE B C 1
ATOM 2420 O O . PHE B 1 100 ? 12.273 19.5 -6.039 1 92.12 100 PHE B O 1
ATOM 2427 N N . GLU B 1 101 ? 11.609 21.547 -5.277 1 94.25 101 GLU B N 1
ATOM 2428 C CA . GLU B 1 101 ? 11.18 21.969 -6.609 1 94.25 101 GLU B CA 1
ATOM 2429 C C . GLU B 1 101 ? 12.344 21.906 -7.602 1 94.25 101 GLU B C 1
ATOM 2431 O O . GLU B 1 101 ? 12.188 21.391 -8.711 1 94.25 101 GLU B O 1
ATOM 2436 N N . ARG B 1 102 ? 13.445 22.438 -7.195 1 94.44 102 ARG B N 1
ATOM 2437 C CA . ARG B 1 102 ? 14.633 22.469 -8.055 1 94.44 102 ARG B CA 1
ATOM 2438 C C . ARG B 1 102 ? 15.094 21.047 -8.391 1 94.44 102 ARG B C 1
ATOM 2440 O O . ARG B 1 102 ? 15.359 20.734 -9.555 1 94.44 102 ARG B O 1
ATOM 2447 N N . ARG B 1 103 ? 15.148 20.203 -7.418 1 90.88 103 ARG B N 1
ATOM 2448 C CA . ARG B 1 103 ? 15.633 18.844 -7.609 1 90.88 103 ARG B CA 1
ATOM 2449 C C . ARG B 1 103 ? 14.695 18.047 -8.5 1 90.88 103 ARG B C 1
ATOM 2451 O O . ARG B 1 103 ? 15.141 17.266 -9.344 1 90.88 103 ARG B O 1
ATOM 2458 N N . LEU B 1 104 ? 13.383 18.266 -8.312 1 90.12 104 LEU B N 1
ATOM 2459 C CA . LEU B 1 104 ? 12.391 17.453 -9.016 1 90.12 104 LEU B CA 1
ATOM 2460 C C . LEU B 1 104 ? 12.023 18.094 -10.352 1 90.12 104 LEU B C 1
ATOM 2462 O O . LEU B 1 104 ? 11.391 17.453 -11.195 1 90.12 104 LEU B O 1
ATOM 2466 N N . GLY B 1 105 ? 12.352 19.328 -10.578 1 93.25 105 GLY B N 1
ATOM 2467 C CA . GLY B 1 105 ? 12.094 20.016 -11.836 1 93.25 105 GLY B CA 1
ATOM 2468 C C . GLY B 1 105 ? 10.625 20.375 -12.031 1 93.25 105 GLY B C 1
ATOM 2469 O O . GLY B 1 105 ? 10.125 20.344 -13.164 1 93.25 105 GLY B O 1
ATOM 2470 N N . ARG B 1 106 ? 9.906 20.547 -10.969 1 93.5 106 ARG B N 1
ATOM 2471 C CA . ARG B 1 106 ? 8.508 20.938 -11.031 1 93.5 106 ARG B CA 1
ATOM 2472 C C . ARG B 1 106 ? 8.117 21.75 -9.797 1 93.5 106 ARG B C 1
ATOM 2474 O O . ARG B 1 106 ? 8.75 21.641 -8.742 1 93.5 106 ARG B O 1
ATOM 2481 N N . GLU B 1 107 ? 7.066 22.438 -9.883 1 94.88 107 GLU B N 1
ATOM 2482 C CA . GLU B 1 107 ? 6.629 23.328 -8.82 1 94.88 107 GLU B CA 1
ATOM 2483 C C . GLU B 1 107 ? 5.727 22.609 -7.824 1 94.88 107 GLU B C 1
ATOM 2485 O O . GLU B 1 107 ? 4.934 21.75 -8.203 1 94.88 107 GLU B O 1
ATOM 2490 N N . ALA B 1 108 ? 5.891 22.984 -6.562 1 94.94 108 ALA B N 1
ATOM 2491 C CA . ALA B 1 108 ? 4.906 22.594 -5.555 1 94.94 108 ALA B CA 1
ATOM 2492 C C . ALA B 1 108 ? 3.535 23.188 -5.875 1 94.94 108 ALA B C 1
ATOM 2494 O O . ALA B 1 108 ? 3.438 24.266 -6.465 1 94.94 108 ALA B O 1
ATOM 2495 N N . VAL B 1 109 ? 2.514 22.5 -5.52 1 93.81 109 VAL B N 1
ATOM 2496 C CA . VAL B 1 109 ? 1.159 22.938 -5.84 1 93.81 109 VAL B CA 1
ATOM 2497 C C . VAL B 1 109 ? 0.503 23.547 -4.602 1 93.81 109 VAL B C 1
ATOM 2499 O O . VAL B 1 109 ? 0.821 23.172 -3.475 1 93.81 109 VAL B O 1
ATOM 2502 N N . PRO B 1 110 ? -0.425 24.438 -4.805 1 96.25 110 PRO B N 1
ATOM 2503 C CA . PRO B 1 110 ? -1.078 25.078 -3.658 1 96.25 110 PRO B CA 1
ATOM 2504 C C . PRO B 1 110 ? -2.135 24.188 -3.012 1 96.25 110 PRO B C 1
ATOM 2506 O O . PRO B 1 110 ? -2.832 23.438 -3.709 1 96.25 110 PRO B O 1
ATOM 2509 N N . GLY B 1 111 ? -2.229 24.219 -1.719 1 96.12 111 GLY B N 1
ATOM 2510 C CA . GLY B 1 111 ? -3.328 23.703 -0.921 1 96.12 111 GLY B CA 1
ATOM 2511 C C . GLY B 1 111 ? -3.906 24.719 0.036 1 96.12 111 GLY B C 1
ATOM 2512 O O . GLY B 1 111 ? -3.242 25.703 0.377 1 96.12 111 GLY B O 1
ATOM 2513 N N . ASN B 1 112 ? -5.102 24.516 0.311 1 97.38 112 ASN B N 1
ATOM 2514 C CA . ASN B 1 112 ? -5.75 25.359 1.304 1 97.38 112 ASN B CA 1
ATOM 2515 C C . ASN B 1 112 ? -6.902 24.625 1.994 1 97.38 112 ASN B C 1
ATOM 2517 O O . ASN B 1 112 ? -7.48 23.703 1.432 1 97.38 112 ASN B O 1
ATOM 2521 N N . ARG B 1 113 ? -7.215 25.062 3.125 1 97.5 113 ARG B N 1
ATOM 2522 C CA . ARG B 1 113 ? -8.359 24.609 3.906 1 97.5 113 ARG B CA 1
ATOM 2523 C C . ARG B 1 113 ? -9.203 25.781 4.379 1 97.5 113 ARG B C 1
ATOM 2525 O O . ARG B 1 113 ? -8.672 26.766 4.906 1 97.5 113 ARG B O 1
ATOM 2532 N N . ARG B 1 114 ? -10.406 25.641 4.176 1 96.44 114 ARG B N 1
ATOM 2533 C CA . ARG B 1 114 ? -11.344 26.641 4.656 1 96.44 114 ARG B CA 1
ATOM 2534 C C . ARG B 1 114 ? -11.984 26.219 5.969 1 96.44 114 ARG B C 1
ATOM 2536 O O . ARG B 1 114 ? -12.539 25.109 6.059 1 96.44 114 ARG B O 1
ATOM 2543 N N . PHE B 1 115 ? -11.82 27.156 6.922 1 92.19 115 PHE B N 1
ATOM 2544 C CA . PHE B 1 115 ? -12.453 26.922 8.219 1 92.19 115 PHE B CA 1
ATOM 2545 C C . PHE B 1 115 ? -13.953 27.141 8.133 1 92.19 115 PHE B C 1
ATOM 2547 O O . PHE B 1 115 ? -14.438 27.828 7.227 1 92.19 115 PHE B O 1
ATOM 2554 N N . PRO B 1 116 ? -14.648 26.562 9.086 1 86 116 PRO B N 1
ATOM 2555 C CA . PRO B 1 116 ? -16.078 26.844 9.117 1 86 116 PRO B CA 1
ATOM 2556 C C . PRO B 1 116 ? -16.406 28.328 9.25 1 86 116 PRO B C 1
ATOM 2558 O O . PRO B 1 116 ? -17.422 28.781 8.75 1 86 116 PRO B O 1
ATOM 2561 N N . ASP B 1 117 ? -15.539 29.125 9.805 1 89.38 117 ASP B N 1
ATOM 2562 C CA . ASP B 1 117 ? -15.781 30.547 10.039 1 89.38 117 ASP B CA 1
ATOM 2563 C C . ASP B 1 117 ? -15.297 31.391 8.859 1 89.38 117 ASP B C 1
ATOM 2565 O O . ASP B 1 117 ? -15.305 32.625 8.922 1 89.38 117 ASP B O 1
ATOM 2569 N N . GLY B 1 118 ? -14.734 30.797 7.852 1 90.38 118 GLY B N 1
ATOM 2570 C CA . GLY B 1 118 ? -14.383 31.484 6.625 1 90.38 118 GLY B CA 1
ATOM 2571 C C . GLY B 1 118 ? -12.891 31.734 6.488 1 90.38 118 GLY B C 1
ATOM 2572 O O . GLY B 1 118 ? -12.406 32.062 5.402 1 90.38 118 GLY B O 1
ATOM 2573 N N . ARG B 1 119 ? -12.109 31.625 7.543 1 92.69 119 ARG B N 1
ATOM 2574 C CA . ARG B 1 119 ? -10.656 31.75 7.469 1 92.69 119 ARG B CA 1
ATOM 2575 C C . ARG B 1 119 ? -10.055 30.688 6.57 1 92.69 119 ARG B C 1
ATOM 2577 O O . ARG B 1 119 ? -10.664 29.641 6.344 1 92.69 119 ARG B O 1
ATOM 2584 N N . GLU B 1 120 ? -8.867 31.016 6.09 1 96.19 120 GLU B N 1
ATOM 2585 C CA . GLU B 1 120 ? -8.203 30.078 5.195 1 96.19 120 GLU B CA 1
ATOM 2586 C C . GLU B 1 120 ? -6.762 29.828 5.629 1 96.19 120 GLU B C 1
ATOM 2588 O O . GLU B 1 120 ? -6.051 30.766 6 1 96.19 120 GLU B O 1
ATOM 2593 N N . LEU B 1 121 ? -6.414 28.641 5.727 1 97.69 121 LEU B N 1
ATOM 2594 C CA . LEU B 1 121 ? -5.039 28.188 5.91 1 97.69 121 LEU B CA 1
ATOM 2595 C C . LEU B 1 121 ? -4.457 27.672 4.598 1 97.69 121 LEU B C 1
ATOM 2597 O O . LEU B 1 121 ? -5.09 26.875 3.902 1 97.69 121 LEU B O 1
ATOM 2601 N N . SER B 1 122 ? -3.287 28.188 4.262 1 98 122 SER B N 1
ATOM 2602 C CA . SER B 1 122 ? -2.744 27.812 2.959 1 98 122 SER B CA 1
ATOM 2603 C C . SER B 1 122 ? -1.345 27.219 3.092 1 98 122 SER B C 1
ATOM 2605 O O . SER B 1 122 ? -0.652 27.469 4.082 1 98 122 SER B O 1
ATOM 2607 N N . TRP B 1 123 ? -0.956 26.391 2.16 1 97.88 123 TRP B N 1
ATOM 2608 C CA . TRP B 1 123 ? 0.373 25.797 2.082 1 97.88 123 TRP B CA 1
ATOM 2609 C C . TRP B 1 123 ? 0.726 25.438 0.642 1 97.88 123 TRP B C 1
ATOM 2611 O O . TRP B 1 123 ? -0.1 25.578 -0.262 1 97.88 123 TRP B O 1
ATOM 2621 N N . ARG B 1 124 ? 1.92 25.109 0.401 1 97.25 124 ARG B N 1
ATOM 2622 C CA . ARG B 1 124 ? 2.393 24.453 -0.814 1 97.25 124 ARG B CA 1
ATOM 2623 C C . ARG B 1 124 ? 2.877 23.031 -0.519 1 97.25 124 ARG B C 1
ATOM 2625 O O . ARG B 1 124 ? 3.395 22.766 0.567 1 97.25 124 ARG B O 1
ATOM 2632 N N . GLN B 1 125 ? 2.662 22.203 -1.485 1 95.62 125 GLN B N 1
ATOM 2633 C CA . GLN B 1 125 ? 3.076 20.828 -1.264 1 95.62 125 GLN B CA 1
ATOM 2634 C C . GLN B 1 125 ? 3.625 20.203 -2.545 1 95.62 125 GLN B C 1
ATOM 2636 O O . GLN B 1 125 ? 3.275 20.625 -3.646 1 95.62 125 GLN B O 1
ATOM 2641 N N . ILE B 1 126 ? 4.453 19.25 -2.402 1 93.19 126 ILE B N 1
ATOM 2642 C CA . ILE B 1 126 ? 5 18.484 -3.516 1 93.19 126 ILE B CA 1
ATOM 2643 C C . ILE B 1 126 ? 5.238 17.047 -3.08 1 93.19 126 ILE B C 1
ATOM 2645 O O . ILE B 1 126 ? 5.715 16.797 -1.971 1 93.19 126 ILE B O 1
ATOM 2649 N N . GLY B 1 127 ? 4.723 16.156 -3.881 1 91.06 127 GLY B N 1
ATOM 2650 C CA . GLY B 1 127 ? 4.902 14.734 -3.646 1 91.06 127 GLY B CA 1
ATOM 2651 C C . GLY B 1 127 ? 5.605 14.031 -4.789 1 91.06 127 GLY B C 1
ATOM 2652 O O . GLY B 1 127 ? 5.977 14.656 -5.781 1 91.06 127 GLY B O 1
ATOM 2653 N N . ILE B 1 128 ? 5.871 12.906 -4.625 1 82 128 ILE B N 1
ATOM 2654 C CA . ILE B 1 128 ? 6.496 12.086 -5.66 1 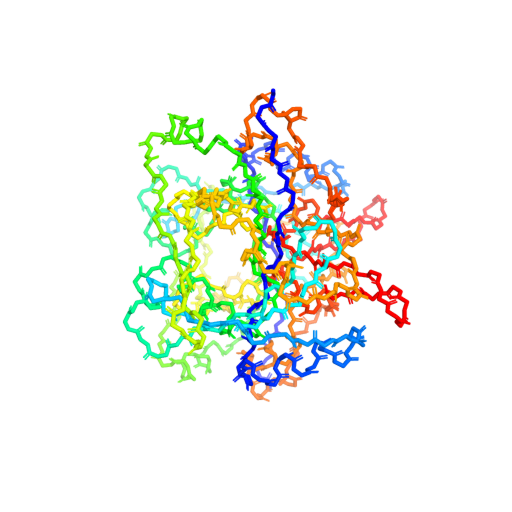82 128 ILE B CA 1
ATOM 2655 C C . ILE B 1 128 ? 5.516 11.875 -6.812 1 82 128 ILE B C 1
ATOM 2657 O O . ILE B 1 128 ? 4.305 11.781 -6.598 1 82 128 ILE B O 1
ATOM 2661 N N . LYS B 1 129 ? 5.914 12.453 -8.211 1 69.38 129 LYS B N 1
ATOM 2662 C CA . LYS B 1 129 ? 5.078 12.266 -9.398 1 69.38 129 LYS B CA 1
ATOM 2663 C C . LYS B 1 129 ? 4.992 10.789 -9.773 1 69.38 129 LYS B C 1
ATOM 2665 O O . LYS B 1 129 ? 5.965 10.047 -9.625 1 69.38 129 LYS B O 1
ATOM 2670 N N . GLY B 1 130 ? 3.588 10.797 -10.875 1 46.19 130 GLY B N 1
ATOM 2671 C CA . GLY B 1 130 ? 3.312 9.531 -11.531 1 46.19 130 GLY B CA 1
ATOM 2672 C C . GLY B 1 130 ? 2.756 8.484 -10.586 1 46.19 130 GLY B C 1
ATOM 2673 O O . GLY B 1 130 ? 2.062 8.812 -9.617 1 46.19 130 GLY B O 1
ATOM 2674 N N . THR B 1 131 ? 2.777 7.48 -11.312 1 41.78 131 THR B N 1
ATOM 2675 C CA . THR B 1 131 ? 2.078 6.422 -10.594 1 41.78 131 THR B CA 1
ATOM 2676 C C . THR B 1 131 ? 1.801 6.844 -9.156 1 41.78 131 THR B C 1
ATOM 2678 O O . THR B 1 131 ? 2.623 7.516 -8.531 1 41.78 131 THR B O 1
ATOM 2681 N N . LEU B 1 132 ? 0.671 6.812 -8.305 1 41.12 132 LEU B N 1
ATOM 2682 C CA . LEU B 1 132 ? 0.217 6.012 -7.172 1 41.12 132 LEU B CA 1
ATOM 2683 C C . LEU B 1 132 ? 1.399 5.516 -6.344 1 41.12 132 LEU B C 1
ATOM 2685 O O . LEU B 1 132 ? 2.258 4.793 -6.855 1 41.12 132 LEU B O 1
ATOM 2689 N N . ALA B 1 133 ? 2.113 6.367 -5.66 1 63.56 133 ALA B N 1
ATOM 2690 C CA . ALA B 1 133 ? 2.785 6.977 -4.516 1 63.56 133 ALA B CA 1
ATOM 2691 C C . ALA B 1 133 ? 3.463 5.922 -3.65 1 63.56 133 ALA B C 1
ATOM 2693 O O . ALA B 1 133 ? 3.035 4.762 -3.623 1 63.56 133 ALA B O 1
ATOM 2694 N N . ASP B 1 134 ? 4.621 6.266 -3.754 1 87.62 134 ASP B N 1
ATOM 2695 C CA . ASP B 1 134 ? 5.422 5.574 -2.748 1 87.62 134 ASP B CA 1
ATOM 2696 C C . ASP B 1 134 ? 4.969 5.941 -1.338 1 87.62 134 ASP B C 1
ATOM 2698 O O . ASP B 1 134 ? 5.473 6.898 -0.749 1 87.62 134 ASP B O 1
ATOM 2702 N N . PRO B 1 135 ? 3.908 5.109 -0.958 1 90.62 135 PRO B N 1
ATOM 2703 C CA . PRO B 1 135 ? 3.27 5.5 0.3 1 90.62 135 PRO B CA 1
ATOM 2704 C C . PRO B 1 135 ? 4.234 5.484 1.482 1 90.62 135 PRO B C 1
ATOM 2706 O O . PRO B 1 135 ? 3.9 5.969 2.566 1 90.62 135 PRO B O 1
ATOM 2709 N N . GLN B 1 136 ? 5.426 4.93 1.304 1 94.44 136 GLN B N 1
ATOM 2710 C CA . GLN B 1 136 ? 6.398 4.977 2.391 1 94.44 136 GLN B CA 1
ATOM 2711 C C . GLN B 1 136 ? 6.992 6.375 2.539 1 94.44 136 GLN B C 1
ATOM 2713 O O . GLN B 1 136 ? 7.602 6.688 3.562 1 94.44 136 GLN B O 1
ATOM 2718 N N . LEU B 1 137 ? 6.82 7.234 1.506 1 94.25 137 LEU B N 1
ATOM 2719 C CA . LEU B 1 137 ? 7.445 8.555 1.502 1 94.25 137 LEU B CA 1
ATOM 2720 C C . LEU B 1 137 ? 6.434 9.633 1.874 1 94.25 137 LEU B C 1
ATOM 2722 O O . LEU B 1 137 ? 5.277 9.578 1.455 1 94.25 137 LEU B O 1
ATOM 2726 N N . PRO B 1 138 ? 6.859 10.586 2.605 1 94.88 138 PRO B N 1
ATOM 2727 C CA . PRO B 1 138 ? 5.957 11.672 2.994 1 94.88 138 PRO B CA 1
ATOM 2728 C C . PRO B 1 138 ? 5.758 12.703 1.883 1 94.88 138 PRO B C 1
ATOM 2730 O O . PRO B 1 138 ? 6.641 12.891 1.043 1 94.88 138 PRO B O 1
ATOM 2733 N N . PHE B 1 139 ? 4.648 13.406 1.953 1 94.56 139 PHE B N 1
ATOM 2734 C CA . PHE B 1 139 ? 4.527 14.688 1.264 1 94.56 139 PHE B CA 1
ATOM 2735 C C . PHE B 1 139 ? 5.418 15.734 1.909 1 94.56 139 PHE B C 1
ATOM 2737 O O . PHE B 1 139 ? 5.598 15.742 3.129 1 94.56 139 PHE B O 1
ATOM 2744 N N . ILE B 1 140 ? 5.887 16.594 1.046 1 94.5 140 ILE B N 1
ATOM 2745 C CA . ILE B 1 140 ? 6.645 17.734 1.537 1 94.5 140 ILE B CA 1
ATOM 2746 C C . ILE B 1 140 ? 5.766 18.984 1.501 1 94.5 140 ILE B C 1
ATOM 2748 O O . ILE B 1 140 ? 5.172 19.297 0.469 1 94.5 140 ILE B O 1
ATOM 2752 N N . LEU B 1 141 ? 5.676 19.594 2.635 1 96.19 141 LEU B N 1
ATOM 2753 C CA . LEU B 1 141 ? 4.828 20.781 2.6 1 96.19 141 LEU B CA 1
ATOM 2754 C C . LEU B 1 141 ? 5.523 21.969 3.256 1 96.19 141 LEU B C 1
ATOM 2756 O O . LEU B 1 141 ? 6.402 21.781 4.105 1 96.19 141 LEU B O 1
ATOM 2760 N N . ARG B 1 142 ? 5.188 23.125 2.834 1 97.5 142 ARG B N 1
ATOM 2761 C CA . ARG B 1 142 ? 5.555 24.406 3.447 1 97.5 142 ARG B CA 1
ATOM 2762 C C . ARG B 1 142 ? 4.32 25.25 3.725 1 97.5 142 ARG B C 1
ATOM 2764 O O . ARG B 1 142 ? 3.598 25.625 2.797 1 97.5 142 ARG B O 1
ATOM 2771 N N . TRP B 1 143 ? 4.176 25.562 4.953 1 97.94 143 TRP B N 1
ATOM 2772 C CA . TRP B 1 143 ? 3.047 26.406 5.348 1 97.94 143 TRP B CA 1
ATOM 2773 C C . TRP B 1 143 ? 3.266 27.844 4.926 1 97.94 143 TRP B C 1
ATOM 2775 O O . TRP B 1 143 ? 4.402 28.328 4.887 1 97.94 143 TRP B O 1
ATOM 2785 N N . ALA B 1 144 ? 2.162 28.531 4.629 1 97.44 144 ALA B N 1
ATOM 2786 C CA . ALA B 1 144 ? 2.246 29.938 4.273 1 97.44 144 ALA B CA 1
ATOM 2787 C C . ALA B 1 144 ? 2.787 30.766 5.434 1 97.44 144 ALA B C 1
ATOM 2789 O O . ALA B 1 144 ? 2.461 30.516 6.594 1 97.44 144 ALA B O 1
ATOM 2790 N N . ASP B 1 145 ? 3.527 31.781 5.051 1 96.19 145 ASP B N 1
ATOM 2791 C CA . ASP B 1 145 ? 4.07 32.656 6.07 1 96.19 145 ASP B CA 1
ATOM 2792 C C . ASP B 1 145 ? 2.961 33.469 6.75 1 96.19 145 ASP B C 1
ATOM 2794 O O . ASP B 1 145 ? 1.98 33.844 6.105 1 96.19 145 ASP B O 1
ATOM 2798 N N . GLY B 1 146 ? 3.168 33.688 8.016 1 95.88 146 GLY B N 1
ATOM 2799 C CA . GLY B 1 146 ? 2.27 34.562 8.742 1 95.88 146 GLY B CA 1
ATOM 2800 C C . GLY B 1 146 ? 1.02 33.875 9.242 1 95.88 146 GLY B C 1
ATOM 2801 O O . GLY B 1 146 ? 0.1 34.531 9.742 1 95.88 146 GLY B O 1
ATOM 2802 N N . GLN B 1 147 ? 0.975 32.531 9.102 1 95.88 147 GLN B N 1
ATOM 2803 C CA . GLN B 1 147 ? -0.206 31.797 9.539 1 95.88 147 GLN B CA 1
ATOM 2804 C C . GLN B 1 147 ? 0.163 30.719 10.555 1 95.88 147 GLN B C 1
ATOM 2806 O O . GLN B 1 147 ? -0.496 29.688 10.633 1 95.88 147 GLN B O 1
ATOM 2811 N N . GLU B 1 148 ? 1.233 30.922 11.258 1 93.94 148 GLU B N 1
ATOM 2812 C CA . GLU B 1 148 ? 1.763 29.922 12.172 1 93.94 148 GLU B CA 1
ATOM 2813 C C . GLU B 1 148 ? 0.75 29.578 13.266 1 93.94 148 GLU B C 1
ATOM 2815 O O . GLU B 1 148 ? 0.664 28.422 13.695 1 93.94 148 GLU B O 1
ATOM 2820 N N . ASP B 1 149 ? -0.012 30.531 13.625 1 94.62 149 ASP B N 1
ATOM 2821 C CA . ASP B 1 149 ? -0.975 30.359 14.711 1 94.62 149 ASP B CA 1
ATOM 2822 C C . ASP B 1 149 ? -2.189 29.562 14.242 1 94.62 149 ASP B C 1
ATOM 2824 O O . ASP B 1 149 ? -2.984 29.094 15.062 1 94.62 149 ASP B O 1
ATOM 2828 N N . MET B 1 150 ? -2.275 29.359 12.961 1 96.06 150 MET B N 1
ATOM 2829 C CA . MET B 1 150 ? -3.418 28.641 12.406 1 96.06 150 MET B CA 1
ATOM 2830 C C . MET B 1 150 ? -3.068 27.172 12.141 1 96.06 150 MET B C 1
ATOM 2832 O O . MET B 1 150 ? -3.924 26.391 11.719 1 96.06 150 MET B O 1
ATOM 2836 N N . HIS B 1 151 ? -1.799 26.844 12.406 1 97.5 151 HIS B N 1
ATOM 2837 C CA . HIS B 1 151 ? -1.435 25.438 12.242 1 97.5 151 HIS B CA 1
ATOM 2838 C C . HIS B 1 151 ? -2.385 24.531 13.016 1 97.5 151 HIS B C 1
ATOM 2840 O O . HIS B 1 151 ? -2.73 24.812 14.164 1 97.5 151 HIS B O 1
ATOM 2846 N N . PRO B 1 152 ? -2.77 23.391 12.469 1 97.69 152 PRO B N 1
ATOM 2847 C CA . PRO B 1 152 ? -3.766 22.531 13.102 1 97.69 152 PRO B CA 1
ATOM 2848 C C . PRO B 1 152 ? -3.373 22.125 14.523 1 97.69 152 PRO B C 1
ATOM 2850 O O . PRO B 1 152 ? -4.242 21.922 15.375 1 97.69 152 PRO B O 1
ATOM 2853 N N . SER B 1 153 ? -2.121 22.016 14.812 1 97.69 153 SER B N 1
ATOM 2854 C CA . SER B 1 153 ? -1.662 21.656 16.141 1 97.69 153 SER B CA 1
ATOM 2855 C C . SER B 1 153 ? -2.039 22.719 17.172 1 97.69 153 SER B C 1
ATOM 2857 O O . SER B 1 153 ? -2.006 22.453 18.375 1 97.69 153 SER B O 1
ATOM 2859 N N . GLN B 1 154 ? -2.369 23.938 16.688 1 96.62 154 GLN B N 1
ATOM 2860 C CA . GLN B 1 154 ? -2.641 25.062 17.578 1 96.62 154 GLN B CA 1
ATOM 2861 C C . GLN B 1 154 ? -4.141 25.25 17.797 1 96.62 154 GLN B C 1
ATOM 2863 O O . GLN B 1 154 ? -4.559 26.125 18.562 1 96.62 154 GLN B O 1
ATOM 2868 N N . ALA B 1 155 ? -4.941 24.422 17.156 1 95.31 155 ALA B N 1
ATOM 2869 C CA . ALA B 1 155 ? -6.391 24.594 17.203 1 95.31 155 ALA B CA 1
ATOM 2870 C C . ALA B 1 155 ? -6.93 24.312 18.594 1 95.31 155 ALA B C 1
ATOM 2872 O O . ALA B 1 155 ? -8.008 24.781 18.969 1 95.31 155 ALA B O 1
ATOM 2873 N N . ALA B 1 156 ? -6.262 23.516 19.359 1 96.56 156 ALA B N 1
ATOM 2874 C CA . ALA B 1 156 ? -6.535 23.219 20.766 1 96.56 156 ALA B CA 1
ATOM 2875 C C . ALA B 1 156 ? -5.277 22.719 21.469 1 96.56 156 ALA B C 1
ATOM 2877 O O . ALA B 1 156 ? -4.289 22.375 20.828 1 96.56 156 ALA B O 1
ATOM 2878 N N . GLU B 1 157 ? -5.324 22.75 22.781 1 97.38 157 GLU B N 1
ATOM 2879 C CA . GLU B 1 157 ? -4.211 22.172 23.531 1 97.38 157 GLU B CA 1
ATOM 2880 C C . GLU B 1 157 ? -4.043 20.688 23.219 1 97.38 157 GLU B C 1
ATOM 2882 O O . GLU B 1 157 ? -4.996 19.922 23.328 1 97.38 157 GLU B O 1
ATOM 2887 N N . PRO B 1 158 ? -2.896 20.297 22.859 1 97.88 158 PRO B N 1
ATOM 2888 C CA . PRO B 1 158 ? -2.693 18.875 22.547 1 97.88 158 PRO B CA 1
ATOM 2889 C C . PRO B 1 158 ? -2.934 17.969 23.75 1 97.88 158 PRO B C 1
ATOM 2891 O O . PRO B 1 158 ? -2.547 18.312 24.875 1 97.88 158 PRO B O 1
ATOM 2894 N N . GLN B 1 159 ? -3.547 16.844 23.484 1 98.31 159 GLN B N 1
ATOM 2895 C CA . GLN B 1 159 ? -3.838 15.891 24.547 1 98.31 159 GLN B CA 1
ATOM 2896 C C . GLN B 1 159 ? -3.018 14.617 24.375 1 98.31 159 GLN B C 1
ATOM 2898 O O . GLN B 1 159 ? -3.066 13.727 25.219 1 98.31 159 GLN B O 1
ATOM 2903 N N . ALA B 1 160 ? -2.273 14.523 23.297 1 98.69 160 ALA B N 1
ATOM 2904 C CA . ALA B 1 160 ? -1.495 13.328 22.984 1 98.69 160 ALA B CA 1
ATOM 2905 C C . ALA B 1 160 ? -0.254 13.672 22.172 1 98.69 160 ALA B C 1
ATOM 2907 O O . ALA B 1 160 ? -0.057 14.836 21.781 1 98.69 160 ALA B O 1
ATOM 2908 N N . THR B 1 161 ? 0.616 12.688 22 1 98.62 161 THR B N 1
ATOM 2909 C CA . THR B 1 161 ? 1.832 12.812 21.203 1 98.62 161 THR B CA 1
ATOM 2910 C C . THR B 1 161 ? 1.967 11.648 20.219 1 98.62 161 THR B C 1
ATOM 2912 O O . THR B 1 161 ? 1.573 10.523 20.547 1 98.62 161 THR B O 1
ATOM 2915 N N . ILE B 1 162 ? 2.451 11.914 19.047 1 98.69 162 ILE B N 1
ATOM 2916 C CA . ILE B 1 162 ? 2.877 10.836 18.156 1 98.69 162 ILE B CA 1
ATOM 2917 C C . ILE B 1 162 ? 4.215 10.273 18.625 1 98.69 162 ILE B C 1
ATOM 2919 O O . ILE B 1 162 ? 5.238 10.953 18.562 1 98.69 162 ILE B O 1
ATOM 2923 N N . GLU B 1 163 ? 4.191 9.102 19 1 98.06 163 GLU B N 1
ATOM 2924 C CA . GLU B 1 163 ? 5.375 8.508 19.609 1 98.06 163 GLU B CA 1
ATOM 2925 C C . GLU B 1 163 ? 6.227 7.777 18.578 1 98.06 163 GLU B C 1
ATOM 2927 O O . GLU B 1 163 ? 7.457 7.809 18.641 1 98.06 163 GLU B O 1
ATOM 2932 N N . ARG B 1 164 ? 5.566 7.082 17.719 1 98.44 164 ARG B N 1
ATOM 2933 C CA . ARG B 1 164 ? 6.293 6.23 16.781 1 98.44 164 ARG B CA 1
ATOM 2934 C C . ARG B 1 164 ? 5.492 6.023 15.5 1 98.44 164 ARG B C 1
ATOM 2936 O O . ARG B 1 164 ? 4.273 5.844 15.539 1 98.44 164 ARG B O 1
ATOM 2943 N N . LEU B 1 165 ? 6.207 6.117 14.453 1 98.25 165 LEU B N 1
ATOM 2944 C CA . LEU B 1 165 ? 5.684 5.801 13.125 1 98.25 165 LEU B CA 1
ATOM 2945 C C . LEU B 1 165 ? 6.32 4.527 12.586 1 98.25 165 LEU B C 1
ATOM 2947 O O . LEU B 1 165 ? 7.527 4.488 12.336 1 98.25 165 LEU B O 1
ATOM 2951 N N . ASN B 1 166 ? 5.582 3.457 12.43 1 98.44 166 ASN B N 1
ATOM 2952 C CA . ASN B 1 166 ? 6.066 2.23 11.812 1 98.44 166 ASN B CA 1
ATOM 2953 C C . ASN B 1 166 ? 5.809 2.223 10.305 1 98.44 166 ASN B C 1
ATOM 2955 O O . ASN B 1 166 ? 4.668 2.359 9.867 1 98.44 166 ASN B O 1
ATOM 2959 N N . ILE B 1 167 ? 6.871 2.037 9.555 1 97.38 167 ILE B N 1
ATOM 2960 C CA . ILE B 1 167 ? 6.785 2.141 8.102 1 97.38 167 ILE B CA 1
ATOM 2961 C C . ILE B 1 167 ? 7.301 0.853 7.465 1 97.38 167 ILE B C 1
ATOM 2963 O O . ILE B 1 167 ? 8.359 0.347 7.844 1 97.38 167 ILE B O 1
ATOM 2967 N N . ALA B 1 168 ? 6.469 0.244 6.582 1 97.38 168 ALA B N 1
ATOM 2968 C CA . ALA B 1 168 ? 7.023 -0.687 5.602 1 97.38 168 ALA B CA 1
ATOM 2969 C C . ALA B 1 168 ? 7.758 0.058 4.492 1 97.38 168 ALA B C 1
ATOM 2971 O O . ALA B 1 168 ? 7.145 0.794 3.719 1 97.38 168 ALA B O 1
ATOM 2972 N N . GLY B 1 169 ? 9.008 -0.065 4.434 1 93.81 169 GLY B N 1
ATOM 2973 C CA . GLY B 1 169 ? 9.844 0.676 3.5 1 93.81 169 GLY B CA 1
ATOM 2974 C C . GLY B 1 169 ? 11.312 0.652 3.865 1 93.81 169 GLY B C 1
ATOM 2975 O O . GLY B 1 169 ? 11.773 -0.252 4.566 1 93.81 169 GLY B O 1
ATOM 2976 N N . SER B 1 170 ? 12.047 1.642 3.256 1 91.62 170 SER B N 1
ATOM 2977 C CA . SER B 1 170 ? 13.492 1.656 3.418 1 91.62 170 SER B CA 1
ATOM 2978 C C . SER B 1 170 ? 13.984 3.029 3.859 1 91.62 170 SER B C 1
ATOM 2980 O O . SER B 1 170 ? 13.617 4.047 3.273 1 91.62 170 SER B O 1
ATOM 2982 N N . PRO B 1 171 ? 14.828 2.998 4.922 1 92.44 171 PRO B N 1
ATOM 2983 C CA . PRO B 1 171 ? 15.414 4.281 5.316 1 92.44 171 PRO B CA 1
ATOM 2984 C C . PRO B 1 171 ? 16.234 4.926 4.195 1 92.44 171 PRO B C 1
ATOM 2986 O O . PRO B 1 171 ? 16.297 6.152 4.102 1 92.44 171 PRO B O 1
ATOM 2989 N N . GLU B 1 172 ? 16.797 4.098 3.354 1 90.88 172 GLU B N 1
ATOM 2990 C CA . GLU B 1 172 ? 17.594 4.621 2.242 1 90.88 172 GLU B CA 1
ATOM 2991 C C . GLU B 1 172 ? 16.719 5.375 1.247 1 90.88 172 GLU B C 1
ATOM 2993 O O . GLU B 1 172 ? 17.109 6.414 0.721 1 90.88 172 GLU B O 1
ATOM 2998 N N . ARG B 1 173 ? 15.578 4.875 0.998 1 90.75 173 ARG B N 1
ATOM 2999 C CA . ARG B 1 173 ? 14.664 5.52 0.064 1 90.75 173 ARG B CA 1
ATOM 3000 C C . ARG B 1 173 ? 14.172 6.855 0.613 1 90.75 173 ARG B C 1
ATOM 3002 O O . ARG B 1 173 ? 14.031 7.828 -0.133 1 90.75 173 ARG B O 1
ATOM 3009 N N . LEU B 1 174 ? 13.844 6.84 1.916 1 92 174 LEU B N 1
ATOM 3010 C CA . LEU B 1 174 ? 13.438 8.094 2.535 1 92 174 LEU B CA 1
ATOM 3011 C C . LEU B 1 174 ? 14.555 9.133 2.443 1 92 174 LEU B C 1
ATOM 3013 O O . LEU B 1 174 ? 14.305 10.289 2.1 1 92 174 LEU B O 1
ATOM 3017 N N . ALA B 1 175 ? 15.758 8.688 2.762 1 91.31 175 ALA B N 1
ATOM 3018 C CA . ALA B 1 175 ? 16.891 9.602 2.705 1 91.31 175 ALA B CA 1
ATOM 3019 C C . ALA B 1 175 ? 17.078 10.172 1.302 1 91.31 175 ALA B C 1
ATOM 3021 O O . ALA B 1 175 ? 17.344 11.367 1.139 1 91.31 175 ALA B O 1
ATOM 3022 N N . GLU B 1 176 ? 16.906 9.328 0.35 1 90.12 176 GLU B N 1
ATOM 3023 C CA . GLU B 1 176 ? 17 9.773 -1.037 1 90.12 176 GLU B CA 1
ATOM 3024 C C . GLU B 1 176 ? 15.922 10.797 -1.368 1 90.12 176 GLU B C 1
ATOM 3026 O O . GLU B 1 176 ? 16.188 11.789 -2.047 1 90.12 176 GLU B O 1
ATOM 3031 N N . TRP B 1 177 ? 14.773 10.594 -0.917 1 91.31 177 TRP B N 1
ATOM 3032 C CA . TRP B 1 177 ? 13.641 11.477 -1.175 1 91.31 177 TRP B CA 1
ATOM 3033 C C . TRP B 1 177 ? 13.859 12.836 -0.528 1 91.31 177 TRP B C 1
ATOM 3035 O O . TRP B 1 177 ? 13.578 13.875 -1.136 1 91.31 177 TRP B O 1
ATOM 3045 N N . LEU B 1 178 ? 14.414 12.781 0.655 1 91 178 LEU B N 1
ATOM 3046 C CA . LEU B 1 178 ? 14.625 14.023 1.391 1 91 178 LEU B CA 1
ATOM 3047 C C . LEU B 1 178 ? 15.836 14.773 0.843 1 91 178 LEU B C 1
ATOM 3049 O O . LEU B 1 178 ? 15.922 16 0.979 1 91 178 LEU B O 1
ATOM 3053 N N . GLY B 1 179 ? 16.703 14.031 0.195 1 83.38 179 GLY B N 1
ATOM 3054 C CA . GLY B 1 179 ? 17.875 14.664 -0.389 1 83.38 179 GLY B CA 1
ATOM 3055 C C . GLY B 1 179 ? 19.031 14.812 0.59 1 83.38 179 GLY B C 1
ATOM 3056 O O . GLY B 1 179 ? 18.859 14.594 1.791 1 83.38 179 GLY B O 1
ATOM 3057 N N . ASP B 1 180 ? 20.188 15.062 0.097 1 65.94 180 ASP B N 1
ATOM 3058 C CA . ASP B 1 180 ? 21.516 15 0.708 1 65.94 180 ASP B CA 1
ATOM 3059 C C . ASP B 1 180 ? 21.625 15.953 1.896 1 65.94 180 ASP B C 1
ATOM 3061 O O . ASP B 1 180 ? 22.375 15.703 2.836 1 65.94 180 ASP B O 1
ATOM 3065 N N . ASP B 1 181 ? 20.969 16.938 1.797 1 60 181 ASP B N 1
ATOM 3066 C CA . ASP B 1 181 ? 21.281 17.953 2.811 1 60 181 ASP B CA 1
ATOM 3067 C C . ASP B 1 181 ? 20.609 17.609 4.141 1 60 181 ASP B C 1
ATOM 3069 O O . ASP B 1 181 ? 20.875 18.25 5.16 1 60 181 ASP B O 1
ATOM 3073 N N . GLU B 1 182 ? 19.797 16.75 4.027 1 59.94 182 GLU B N 1
ATOM 3074 C CA . GLU B 1 182 ? 19.172 16.328 5.273 1 59.94 182 GLU B CA 1
ATOM 3075 C C . GLU B 1 182 ? 19.75 14.992 5.754 1 59.94 182 GLU B C 1
ATOM 3077 O O . GLU B 1 182 ? 20.156 14.156 4.941 1 59.94 182 GLU B O 1
ATOM 3082 N N . ASP B 1 183 ? 20.766 15.047 6.676 1 61.25 183 ASP B N 1
ATOM 3083 C CA . ASP B 1 183 ? 21.281 13.781 7.195 1 61.25 183 ASP B CA 1
ATOM 3084 C C . ASP B 1 183 ? 20.312 12.641 6.902 1 61.25 183 ASP B C 1
ATOM 3086 O O . ASP B 1 183 ? 20.406 11.562 7.5 1 61.25 183 ASP B O 1
ATOM 3090 N N . GLY B 1 184 ? 19.391 13.062 5.902 1 65.56 184 GLY B N 1
ATOM 3091 C CA . GLY B 1 184 ? 18.484 12.016 5.469 1 65.56 184 GLY B CA 1
ATOM 3092 C C . GLY B 1 184 ? 17.453 11.641 6.52 1 65.56 184 GLY B C 1
ATOM 3093 O O . GLY B 1 184 ? 16.922 10.531 6.496 1 65.56 184 GLY B O 1
ATOM 3094 N N . GLN B 1 185 ? 17.25 12.594 7.441 1 82.81 185 GLN B N 1
ATOM 3095 C CA . GLN B 1 185 ? 16.375 12.211 8.547 1 82.81 185 GLN B CA 1
ATOM 3096 C C . GLN B 1 185 ? 15.25 13.227 8.727 1 82.81 185 GLN B C 1
ATOM 3098 O O . GLN B 1 185 ? 15.414 14.406 8.43 1 82.81 185 GLN B O 1
ATOM 3103 N N . VAL B 1 186 ? 14.133 12.758 9.047 1 92.38 186 VAL B N 1
ATOM 3104 C CA . VAL B 1 186 ? 13.008 13.578 9.484 1 92.38 186 VAL B CA 1
ATOM 3105 C C . VAL B 1 186 ? 13.117 13.859 10.984 1 92.38 186 VAL B C 1
ATOM 3107 O O . VAL B 1 186 ? 13.328 12.945 11.781 1 92.38 186 VAL B O 1
ATOM 3110 N N . GLN B 1 187 ? 13.031 15.109 11.336 1 93.12 187 GLN B N 1
ATOM 3111 C CA . GLN B 1 187 ? 13.141 15.492 12.742 1 93.12 187 GLN B CA 1
ATOM 3112 C C . GLN B 1 187 ? 11.805 15.305 13.461 1 93.12 187 GLN B C 1
ATOM 3114 O O . GLN B 1 187 ? 10.75 15.297 12.836 1 93.12 187 GLN B O 1
ATOM 3119 N N . ASP B 1 188 ? 11.898 15.055 14.781 1 94.19 188 ASP B N 1
ATOM 3120 C CA . ASP B 1 188 ? 10.789 15.094 15.727 1 94.19 188 ASP B CA 1
ATOM 3121 C C . ASP B 1 188 ? 9.852 13.898 15.523 1 94.19 188 ASP B C 1
ATOM 3123 O O . ASP B 1 188 ? 8.641 14.023 15.688 1 94.19 188 ASP B O 1
ATOM 3127 N N . VAL B 1 189 ? 10.422 12.82 15.016 1 93.19 189 VAL B N 1
ATOM 3128 C CA . VAL B 1 189 ? 9.633 11.602 14.898 1 93.19 189 VAL B CA 1
ATOM 3129 C C . VAL B 1 189 ? 10.539 10.383 15.016 1 93.19 189 VAL B C 1
ATOM 3131 O O . VAL B 1 189 ? 11.672 10.391 14.516 1 93.19 189 VAL B O 1
ATOM 3134 N N . ASN B 1 190 ? 10.109 9.43 15.75 1 96.69 190 ASN B N 1
ATOM 3135 C CA . ASN B 1 190 ? 10.742 8.117 15.766 1 96.69 190 ASN B CA 1
ATOM 3136 C C . ASN B 1 190 ? 10.148 7.195 14.703 1 96.69 190 ASN B C 1
ATOM 3138 O O . ASN B 1 190 ? 9.008 6.75 14.82 1 96.69 190 ASN B O 1
ATOM 3142 N N . ILE B 1 191 ? 10.898 6.934 13.664 1 96.69 191 ILE B N 1
ATOM 3143 C CA . ILE B 1 191 ? 10.453 6.039 12.602 1 96.69 191 ILE B CA 1
ATOM 3144 C C . ILE B 1 191 ? 11.078 4.66 12.789 1 96.69 191 ILE B C 1
ATOM 3146 O O . ILE B 1 191 ? 12.297 4.539 12.938 1 96.69 191 ILE B O 1
ATOM 3150 N N . GLU B 1 192 ? 10.266 3.693 12.883 1 97.5 192 GLU B N 1
ATOM 3151 C CA . GLU B 1 192 ? 10.727 2.309 12.859 1 97.5 192 GLU B CA 1
ATOM 3152 C C . GLU B 1 192 ? 10.367 1.629 11.539 1 97.5 192 GLU B C 1
ATOM 3154 O O . GLU B 1 192 ? 9.203 1.652 11.125 1 97.5 192 GLU B O 1
ATOM 3159 N N . TYR B 1 193 ? 11.336 1.188 10.922 1 96.31 193 TYR B N 1
ATOM 3160 C CA . TYR B 1 193 ? 11.109 0.429 9.695 1 96.31 193 TYR B CA 1
ATOM 3161 C C . TYR B 1 193 ? 10.82 -1.034 10 1 96.31 193 TYR B C 1
ATOM 3163 O O . TYR B 1 193 ? 11.68 -1.748 10.523 1 96.31 193 TYR B O 1
ATOM 3171 N N . VAL B 1 194 ? 9.547 -1.284 9.641 1 94.69 194 VAL B N 1
ATOM 3172 C CA . VAL B 1 194 ? 9.031 -2.619 9.93 1 94.69 194 VAL B CA 1
ATOM 3173 C C . VAL B 1 194 ? 8.617 -3.309 8.625 1 94.69 194 VAL B C 1
ATOM 3175 O O . VAL B 1 194 ? 8.445 -2.652 7.598 1 94.69 194 VAL B O 1
ATOM 3178 N N . ALA B 1 195 ? 8.859 -4.504 8.32 1 94.81 195 ALA B N 1
ATOM 3179 C CA . ALA B 1 195 ? 8.461 -5.281 7.152 1 94.81 195 ALA B CA 1
ATOM 3180 C C . ALA B 1 195 ? 9.266 -4.867 5.922 1 94.81 195 ALA B C 1
ATOM 3182 O O . ALA B 1 195 ? 8.703 -4.363 4.945 1 94.81 195 ALA B O 1
ATOM 3183 N N . PRO B 1 196 ? 10.414 -5 5.887 1 93.44 196 PRO B N 1
ATOM 3184 C CA . PRO B 1 196 ? 11.305 -4.469 4.848 1 93.44 196 PRO B CA 1
ATOM 3185 C C . PRO B 1 196 ? 10.883 -4.895 3.443 1 93.44 196 PRO B C 1
ATOM 3187 O O . PRO B 1 196 ? 11.172 -4.195 2.469 1 93.44 196 PRO B O 1
ATOM 3190 N N . SER B 1 197 ? 10.133 -6.039 3.35 1 96.44 197 SER B N 1
ATOM 3191 C CA . SER B 1 197 ? 9.68 -6.496 2.041 1 96.44 197 SER B CA 1
ATOM 3192 C C . SER B 1 197 ? 8.18 -6.281 1.865 1 96.44 197 SER B C 1
ATOM 3194 O O . SER B 1 197 ? 7.602 -6.711 0.869 1 96.44 197 SER B O 1
ATOM 3196 N N . GLY B 1 198 ? 7.559 -5.66 2.814 1 97.62 198 GLY B N 1
ATOM 3197 C CA . GLY B 1 198 ? 6.113 -5.492 2.797 1 97.62 198 GLY B CA 1
ATOM 3198 C C . GLY B 1 198 ? 5.652 -4.422 1.826 1 97.62 198 GLY B C 1
ATOM 3199 O O . GLY B 1 198 ? 6.461 -3.645 1.318 1 97.62 198 GLY B O 1
ATOM 3200 N N . THR B 1 199 ? 4.352 -4.418 1.532 1 95.88 199 THR B N 1
ATOM 3201 C CA . THR B 1 199 ? 3.766 -3.324 0.767 1 95.88 199 THR B CA 1
ATOM 3202 C C . THR B 1 199 ? 4.102 -1.979 1.403 1 95.88 199 THR B C 1
ATOM 3204 O O . THR B 1 199 ? 3.867 -1.775 2.596 1 95.88 199 THR B O 1
ATOM 3207 N N . PRO B 1 200 ? 4.609 -1.062 0.659 1 95.81 200 PRO B N 1
ATOM 3208 C CA . PRO B 1 200 ? 5.121 0.181 1.24 1 95.81 200 PRO B CA 1
ATOM 3209 C C . PRO B 1 200 ? 4.02 1.058 1.826 1 95.81 200 PRO B C 1
ATOM 3211 O O . PRO B 1 200 ? 2.943 1.181 1.233 1 95.81 200 PRO B O 1
ATOM 3214 N N . GLY B 1 201 ? 4.277 1.602 2.957 1 96.19 201 GLY B N 1
ATOM 3215 C CA . GLY B 1 201 ? 3.357 2.541 3.576 1 96.19 201 GLY B CA 1
ATOM 3216 C C . GLY B 1 201 ? 3.387 2.492 5.094 1 96.19 201 GLY B C 1
ATOM 3217 O O . GLY B 1 201 ? 4.27 1.865 5.684 1 96.19 201 GLY B O 1
ATOM 3218 N N . ILE B 1 202 ? 2.486 3.189 5.695 1 97.69 202 ILE B N 1
ATOM 3219 C CA . ILE B 1 202 ? 2.365 3.186 7.148 1 97.69 202 ILE B CA 1
ATOM 3220 C C . ILE B 1 202 ? 1.753 1.866 7.613 1 97.69 202 ILE B C 1
ATOM 3222 O O . ILE B 1 202 ? 0.705 1.45 7.109 1 97.69 202 ILE B O 1
ATOM 3226 N N . VAL B 1 203 ? 2.443 1.282 8.539 1 98.19 203 VAL B N 1
ATOM 3227 C CA . VAL B 1 203 ? 1.938 0.047 9.125 1 98.19 203 VAL B CA 1
ATOM 3228 C C . VAL B 1 203 ? 1.111 0.368 10.375 1 98.19 203 VAL B C 1
ATOM 3230 O O . VAL B 1 203 ? 0.043 -0.212 10.578 1 98.19 203 VAL B O 1
ATOM 3233 N N . SER B 1 204 ? 1.641 1.277 11.133 1 98.56 204 SER B N 1
ATOM 3234 C CA . SER B 1 204 ? 0.943 1.697 12.344 1 98.56 204 SER B CA 1
ATOM 3235 C C . SER B 1 204 ? 1.518 3.002 12.891 1 98.56 204 SER B C 1
ATOM 3237 O O . SER B 1 204 ? 2.617 3.408 12.508 1 98.56 204 SER B O 1
ATOM 3239 N N . VAL B 1 205 ? 0.744 3.633 13.656 1 98.81 205 VAL B N 1
ATOM 3240 C CA . VAL B 1 205 ? 1.163 4.805 14.422 1 98.81 205 VAL B CA 1
ATOM 3241 C C . VAL B 1 205 ? 0.856 4.602 15.898 1 98.81 205 VAL B C 1
ATOM 3243 O O . VAL B 1 205 ? -0.245 4.176 16.266 1 98.81 205 VAL B O 1
ATOM 3246 N N . THR B 1 206 ? 1.836 4.844 16.703 1 98.81 206 THR B N 1
ATOM 3247 C CA . THR B 1 206 ? 1.667 4.746 18.156 1 98.81 206 THR B CA 1
ATOM 3248 C C . THR B 1 206 ? 1.61 6.133 18.781 1 98.81 206 THR B C 1
ATOM 3250 O O . THR B 1 206 ? 2.424 7 18.469 1 98.81 206 THR B O 1
ATOM 3253 N N . PHE B 1 207 ? 0.682 6.27 19.688 1 98.81 207 PHE B N 1
ATOM 3254 C CA . PHE B 1 207 ? 0.456 7.527 20.391 1 98.81 207 PHE B CA 1
ATOM 3255 C C . PHE B 1 207 ? 0.63 7.344 21.891 1 98.81 207 PHE B C 1
ATOM 3257 O O . PHE B 1 207 ? 0.302 6.285 22.438 1 98.81 207 PHE B O 1
ATOM 3264 N N . ARG B 1 208 ? 1.153 8.336 22.531 1 98.69 208 ARG B N 1
ATOM 3265 C CA . ARG B 1 208 ? 0.987 8.469 23.969 1 98.69 208 ARG B CA 1
ATOM 3266 C C . ARG B 1 208 ? -0.239 9.312 24.312 1 98.69 208 ARG B C 1
ATOM 3268 O O . ARG B 1 208 ? -0.331 10.477 23.906 1 98.69 208 ARG B O 1
ATOM 3275 N N . THR B 1 209 ? -1.166 8.734 24.969 1 98.56 209 THR B N 1
ATOM 3276 C CA . THR B 1 209 ? -2.463 9.352 25.234 1 98.56 209 THR B CA 1
ATOM 3277 C C . THR B 1 209 ? -2.797 9.289 26.719 1 98.56 209 THR B C 1
ATOM 3279 O O . THR B 1 209 ? -2.074 8.664 27.5 1 98.56 209 THR B O 1
ATOM 3282 N N . PRO B 1 210 ? -3.887 9.938 27.156 1 98.06 210 PRO B N 1
ATOM 3283 C CA . PRO B 1 210 ? -4.316 9.805 28.547 1 98.06 210 PRO B CA 1
ATOM 3284 C C . PRO B 1 210 ? -4.645 8.359 28.922 1 98.06 210 PRO B C 1
ATOM 3286 O O . PRO B 1 210 ? -4.652 8.016 30.109 1 98.06 210 PRO B O 1
ATOM 3289 N N . LYS B 1 211 ? -4.801 7.473 27.984 1 98.25 211 LYS B N 1
ATOM 3290 C CA . LYS B 1 211 ? -5.113 6.066 28.203 1 98.25 211 LYS B CA 1
ATOM 3291 C C . LYS B 1 211 ? -3.85 5.207 28.156 1 98.25 211 LYS B C 1
ATOM 3293 O O . LYS B 1 211 ? -3.926 3.979 28.219 1 98.25 211 LYS B O 1
ATOM 3298 N N . GLY B 1 212 ? -2.77 5.867 28.062 1 98.44 212 GLY B N 1
ATOM 3299 C CA . GLY B 1 212 ? -1.521 5.148 27.859 1 98.44 212 GLY B CA 1
ATOM 3300 C C . GLY B 1 212 ? -1.09 5.094 26.406 1 98.44 212 GLY B C 1
ATOM 3301 O O . GLY B 1 212 ? -1.516 5.922 25.594 1 98.44 212 GLY B O 1
ATOM 3302 N N . GLU B 1 213 ? -0.197 4.191 26.141 1 98.5 213 GLU B N 1
ATOM 3303 C CA . GLU B 1 213 ? 0.246 4.012 24.766 1 98.5 213 GLU B CA 1
ATOM 3304 C C . GLU B 1 213 ? -0.803 3.275 23.938 1 98.5 213 GLU B C 1
ATOM 3306 O O . GLU B 1 213 ? -1.287 2.217 24.344 1 98.5 213 GLU B O 1
ATOM 3311 N N . VAL B 1 214 ? -1.176 3.865 22.875 1 98.56 214 VAL B N 1
ATOM 3312 C CA . VAL B 1 214 ? -2.166 3.273 21.984 1 98.56 214 VAL B CA 1
ATOM 3313 C C . VAL B 1 214 ? -1.604 3.205 20.562 1 98.56 214 VAL B C 1
ATOM 3315 O O . VAL B 1 214 ? -1.069 4.191 20.047 1 98.56 214 VAL B O 1
ATOM 3318 N N . THR B 1 215 ? -1.696 2.035 19.953 1 98.31 215 THR B N 1
ATOM 3319 C CA . THR B 1 215 ? -1.249 1.86 18.578 1 98.31 215 THR B CA 1
ATOM 3320 C C . THR B 1 215 ? -2.438 1.651 17.641 1 98.31 215 THR B C 1
ATOM 3322 O O . THR B 1 215 ? -3.32 0.838 17.938 1 98.31 215 THR B O 1
ATOM 3325 N N . LEU B 1 216 ? -2.439 2.514 16.625 1 97.5 216 LEU B N 1
ATO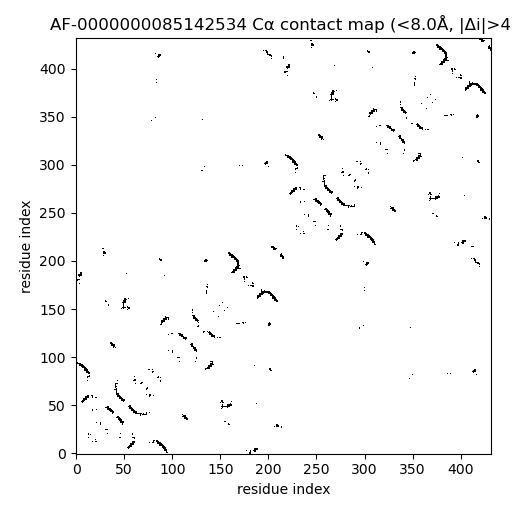M 3326 C CA . LEU B 1 216 ? -3.434 2.365 15.57 1 97.5 216 LEU B CA 1
ATOM 3327 C C . LEU B 1 216 ? -2.77 1.974 14.258 1 97.5 216 LEU B C 1
ATOM 3329 O O . LEU B 1 216 ? -1.772 2.576 13.852 1 97.5 216 LEU B O 1
#

Organism: Micrococcus luteus (strain ATCC 4698 / DSM 20030 / JCM 1464 / CCM 169 / CCUG 5858 / IAM 1056 / NBRC 3333 / NCIMB 9278 / NCTC 2665 / VKM Ac-2230) (NCBI:txid465515)

InterPro domains:
  IPR025870 Glyoxalase-like domain [PF13468] (6-178)
  IPR029068 Glyoxalase/Bleomycin resistance protein/Dihydroxybiphenyl dioxygenase [G3DSA:3.10.180.10] (4-154)

Nearest PDB structures (foldseek):
  5cb9-assembly1_A  TM=4.718E-01  e=2.614E-03  Thermomonospora curvata DSM 43183
  3e5d-assembly1_A-2  TM=4.035E-01  e=2.998E-02  Listeria monocytogenes serotype 4b str. F2365
  4mym-assembly1_A-2  TM=6.875E-01  e=9.451E-01  Nocardioides sp. JS614
  1zsw-assembly1_A  TM=3.823E-01  e=4.546E-02  Bacillus cereus ATCC 14579
  2d4h-assembly2_B  TM=4.081E-01  e=5.001E+00  Homo sapiens